Protein AF-A0A6M1EC13-F1 (afdb_monomer)

Foldseek 3Di:
DDDDDDDDDDDDDDDDDPPPPPPVPDQDDFLDFPDKDFDDDKEAEDLQEDEPDDDDPLLVLLNVVLNVLCCVFAVVFDAQDDQYAHEYEYADAEACLADDPPADWDLPGQLKWKWFDDGRYIYIYGNHSNVSSLVSLRVSLQWDADPRGIIGTGMIGIGTWLFRAFEEEEACEAQFHWDLVQLLVLLVLLLSLSHAEYEDEDAQQEDDPPCCQGPVVRHDYLVSLLVSQVSNSSSSHAYEYAYELFFQNLSPQCDPVCQVQAPHRSHGGGLLPDPCSLVVSLSVLVVVLVSGPALEYEHELPDPPCLQVSCVVVVHHSLVSSQVSQQSSQVSNVVSVHAYEYECPVCLVPLVSLLVHPDQHEYEFEDAAADPVFCQSRQVSNLVNVRAYAYEYEQCQQLFLAGLCQSSLVNLLSRLVNCVVSVHRHYYYYYDHNFNQRFVLRSSLVSSSSSSSRGHDDRDDPLRSLLSVLSSQDPPVQSVLRSLLVVLQNLLRNLVCVLPVRLSVLLLDDCLDPSNLVSCVPVVVSLVSSLVSLVSSLVSLVVSCVVVPPVLSSLSSNLSSLSSNLSSLSSNLSNLLLVLCVVPLPPPDLPSSVVSLCQDAPPPHHSLVVNLVSLVVSLVSSLVSSVVTGDCRSNVVSSVSSVLSNVLSVLQNVLSVCSSVCVVVVHRDDRPSVSSDDPSD

Structure (mmCIF, N/CA/C/O backbone):
data_AF-A0A6M1EC13-F1
#
_entry.id   AF-A0A6M1EC13-F1
#
loop_
_atom_site.group_PDB
_atom_site.id
_atom_site.type_symbol
_atom_site.label_atom_id
_atom_site.label_alt_id
_atom_site.label_comp_id
_atom_site.label_asym_id
_atom_site.label_entity_id
_atom_site.label_seq_id
_atom_site.pdbx_PDB_ins_code
_atom_site.Cartn_x
_atom_site.Cartn_y
_atom_site.Cartn_z
_atom_site.occupancy
_atom_site.B_iso_or_equiv
_atom_site.auth_seq_id
_atom_site.auth_comp_id
_atom_site.auth_asym_id
_atom_site.auth_atom_id
_atom_site.pdbx_PDB_model_num
ATOM 1 N N . MET A 1 1 ? 26.686 70.080 2.529 1.00 35.28 1 MET A N 1
ATOM 2 C CA . MET A 1 1 ? 26.465 70.615 3.890 1.00 35.28 1 MET A CA 1
ATOM 3 C C . MET A 1 1 ? 24.957 70.705 4.102 1.00 35.28 1 MET A C 1
ATOM 5 O O . MET A 1 1 ? 24.312 71.264 3.229 1.00 35.28 1 MET A O 1
ATOM 9 N N . LEU A 1 2 ? 24.452 70.128 5.207 1.00 30.31 2 LEU A N 1
ATOM 10 C CA . LEU A 1 2 ? 23.042 70.025 5.671 1.00 30.31 2 LEU A CA 1
ATOM 11 C C . LEU A 1 2 ? 22.154 69.019 4.897 1.00 30.31 2 LEU A C 1
ATOM 13 O O . LEU A 1 2 ? 21.856 69.221 3.730 1.00 30.31 2 LEU A O 1
ATOM 17 N N . MET A 1 3 ? 21.918 67.807 5.425 1.00 33.69 3 MET A N 1
ATOM 18 C CA . MET A 1 3 ? 20.952 67.385 6.474 1.00 33.69 3 MET A CA 1
ATOM 19 C C . MET A 1 3 ? 19.479 67.413 6.039 1.00 33.69 3 MET A C 1
ATOM 21 O O . MET A 1 3 ? 18.892 68.485 5.935 1.00 33.69 3 MET A O 1
ATOM 25 N N . ARG A 1 4 ? 18.858 66.225 5.965 1.00 28.39 4 ARG A N 1
ATOM 26 C CA . ARG A 1 4 ? 17.521 65.951 6.525 1.00 28.39 4 ARG A CA 1
ATOM 27 C C . ARG A 1 4 ? 17.319 64.443 6.729 1.00 28.39 4 ARG A C 1
ATOM 29 O O . ARG A 1 4 ? 17.203 63.679 5.781 1.00 28.39 4 ARG A O 1
ATOM 36 N N . ILE A 1 5 ? 17.307 64.062 8.003 1.00 37.84 5 ILE A N 1
ATOM 37 C CA . ILE A 1 5 ? 16.857 62.777 8.546 1.00 37.84 5 ILE A CA 1
ATOM 38 C C . ILE A 1 5 ? 15.331 62.866 8.677 1.00 37.84 5 ILE A C 1
ATOM 40 O O . ILE A 1 5 ? 14.822 63.900 9.109 1.00 37.84 5 ILE A O 1
ATOM 44 N N . SER A 1 6 ? 14.599 61.816 8.307 1.00 30.92 6 SER A N 1
ATOM 45 C CA . SER A 1 6 ? 13.170 61.668 8.616 1.00 30.92 6 SER A CA 1
ATOM 46 C C . SER A 1 6 ? 12.985 60.375 9.398 1.00 30.92 6 SER A C 1
ATOM 48 O O . SER A 1 6 ? 13.241 59.291 8.881 1.00 30.92 6 SER A O 1
ATOM 50 N N . ASN A 1 7 ? 12.615 60.532 10.668 1.00 29.53 7 ASN A N 1
ATOM 51 C CA . ASN A 1 7 ? 12.386 59.463 11.628 1.00 29.53 7 ASN A CA 1
ATOM 52 C C . ASN A 1 7 ? 11.012 58.818 11.430 1.00 29.53 7 ASN A C 1
ATOM 54 O O . ASN A 1 7 ? 9.999 59.494 11.260 1.00 29.53 7 ASN A O 1
ATOM 58 N N . LEU A 1 8 ? 11.035 57.495 11.534 1.00 28.98 8 LEU A N 1
ATOM 59 C CA . LEU A 1 8 ? 9.931 56.564 11.692 1.00 28.98 8 LEU A CA 1
ATOM 60 C C . LEU A 1 8 ? 9.314 56.738 13.096 1.00 28.98 8 LEU A C 1
ATOM 62 O O . LEU A 1 8 ? 10.041 56.667 14.085 1.00 28.98 8 LEU A O 1
ATOM 66 N N . PHE A 1 9 ? 7.997 56.925 13.202 1.00 29.59 9 PHE A N 1
ATOM 67 C CA . PHE A 1 9 ? 7.257 56.726 14.454 1.00 29.59 9 PHE A CA 1
ATOM 68 C C . PHE A 1 9 ? 6.262 55.582 14.256 1.00 29.59 9 PHE A C 1
ATOM 70 O O . PHE A 1 9 ? 5.293 55.692 13.511 1.00 29.59 9 PHE A O 1
ATOM 77 N N . ILE A 1 10 ? 6.559 54.470 14.925 1.00 34.62 10 ILE A N 1
ATOM 78 C CA . ILE A 1 10 ? 5.678 53.326 15.145 1.00 34.62 10 ILE A CA 1
ATOM 79 C C . ILE A 1 10 ? 4.783 53.682 16.335 1.00 34.62 10 ILE A C 1
ATOM 81 O O . ILE A 1 10 ? 5.278 54.106 17.379 1.00 34.62 10 ILE A O 1
ATOM 85 N N . THR A 1 11 ? 3.472 53.486 16.219 1.00 30.92 11 THR A N 1
ATOM 86 C CA . THR A 1 11 ? 2.592 53.391 17.390 1.00 30.92 11 THR A CA 1
ATOM 87 C C . THR A 1 11 ? 1.732 52.147 17.241 1.00 30.92 11 THR A C 1
ATOM 89 O O . THR A 1 11 ? 0.815 52.079 16.429 1.00 30.92 11 THR A O 1
ATOM 92 N N . LEU A 1 12 ? 2.133 51.141 18.012 1.00 33.00 12 LEU A N 1
ATOM 93 C CA . LEU A 1 12 ? 1.494 49.855 18.230 1.00 33.00 12 LEU A CA 1
ATOM 94 C C . LEU A 1 12 ? 0.289 50.081 19.160 1.00 33.00 12 LEU A C 1
ATOM 96 O O . LEU A 1 12 ? 0.470 50.620 20.251 1.00 33.00 12 LEU A O 1
ATOM 100 N N . PHE A 1 13 ? -0.918 49.667 18.769 1.00 30.50 13 PHE A N 1
ATOM 101 C CA . PHE A 1 13 ? -2.045 49.550 19.699 1.00 30.50 13 PHE A CA 1
ATOM 102 C C . PHE A 1 13 ? -2.461 48.081 19.772 1.00 30.50 13 PHE A C 1
ATOM 104 O O . PHE A 1 13 ? -3.112 47.548 18.878 1.00 30.50 13 PHE A O 1
ATOM 111 N N . VAL A 1 14 ? -2.004 47.422 20.837 1.00 36.00 14 VAL A N 1
ATOM 112 C CA . VAL A 1 14 ? -2.392 46.068 21.232 1.00 36.00 14 VAL A CA 1
ATOM 113 C C . VAL A 1 14 ? -3.653 46.191 22.083 1.00 36.00 14 VAL A C 1
ATOM 115 O O . VAL A 1 14 ? -3.596 46.645 23.223 1.00 36.00 14 VAL A O 1
ATOM 118 N N . GLY A 1 15 ? -4.795 45.804 21.520 1.00 30.27 15 GLY A N 1
ATOM 119 C CA . GLY A 1 15 ? -6.030 45.558 22.259 1.00 30.27 15 GLY A CA 1
ATOM 120 C C . GLY A 1 15 ? -6.209 44.057 22.464 1.00 30.27 15 GLY A C 1
ATOM 121 O O . GLY A 1 15 ? -6.760 43.381 21.603 1.00 30.27 15 GLY A O 1
ATOM 122 N N . LEU A 1 16 ? -5.720 43.542 23.593 1.00 36.16 16 LEU A N 1
ATOM 123 C CA . LEU A 1 16 ? -5.984 42.186 24.077 1.00 36.16 16 LEU A CA 1
ATOM 124 C C . LEU A 1 16 ? -7.439 42.103 24.567 1.00 36.16 16 LEU A C 1
ATOM 126 O O . LEU A 1 16 ? -7.748 42.522 25.682 1.00 36.16 16 LEU A O 1
ATOM 130 N N . LEU A 1 17 ? -8.331 41.544 23.749 1.00 31.80 17 LEU A N 1
ATOM 131 C CA . LEU A 1 17 ? -9.572 40.942 24.237 1.00 31.80 17 LEU A CA 1
ATOM 132 C C . LEU A 1 17 ? -9.309 39.451 24.473 1.00 31.80 17 LEU A C 1
ATOM 134 O O . LEU A 1 17 ? -9.295 38.652 23.541 1.00 31.80 17 LEU A O 1
ATOM 138 N N . ASN A 1 18 ? -9.101 39.091 25.740 1.00 31.38 18 ASN A N 1
ATOM 139 C CA . ASN A 1 18 ? -9.155 37.709 26.210 1.00 31.38 18 ASN A CA 1
ATOM 140 C C . ASN A 1 18 ? -10.609 37.218 26.144 1.00 31.38 18 ASN A C 1
ATOM 142 O O . ASN A 1 18 ? -11.348 37.291 27.124 1.00 31.38 18 ASN A O 1
ATOM 146 N N . LEU A 1 19 ? -11.020 36.721 24.981 1.00 29.22 19 LEU A N 1
ATOM 147 C CA . LEU A 1 19 ? -12.132 35.784 24.874 1.00 29.22 19 LEU A CA 1
ATOM 148 C C . LEU A 1 19 ? -11.572 34.391 25.163 1.00 29.22 19 LEU A C 1
ATOM 150 O O . LEU A 1 19 ? -11.078 33.706 24.272 1.00 29.22 19 LEU A O 1
ATOM 154 N N . THR A 1 20 ? -11.630 33.970 26.425 1.00 27.73 20 THR A N 1
ATOM 155 C CA . THR A 1 20 ? -11.459 32.565 26.795 1.00 27.73 20 THR A CA 1
ATOM 156 C C . THR A 1 20 ? -12.681 31.784 26.316 1.00 27.73 20 THR A C 1
ATOM 158 O O . THR A 1 20 ? -13.598 31.481 27.077 1.00 27.73 20 THR A O 1
ATOM 161 N N . PHE A 1 21 ? -12.706 31.430 25.033 1.00 27.84 21 PHE A N 1
ATOM 162 C CA . PHE A 1 21 ? -13.489 30.281 24.608 1.00 27.84 21 PHE A CA 1
ATOM 163 C C . PHE A 1 21 ? -12.831 29.049 25.233 1.00 27.84 21 PHE A C 1
ATOM 165 O O . PHE A 1 21 ? -11.796 28.582 24.769 1.00 27.84 21 PHE A O 1
ATOM 172 N N . SER A 1 22 ? -13.423 28.519 26.307 1.00 30.59 22 SER A N 1
ATOM 173 C CA . SER A 1 22 ? -13.241 27.104 26.633 1.00 30.59 22 SER A CA 1
ATOM 174 C C . SER A 1 22 ? -13.934 26.305 25.535 1.00 30.59 22 SER A C 1
ATOM 176 O O . SER A 1 22 ? -15.087 25.900 25.674 1.00 30.59 22 SER A O 1
ATOM 178 N N . VAL A 1 23 ? -13.248 26.144 24.404 1.00 34.72 23 VAL A N 1
ATOM 179 C CA . VAL A 1 23 ? -13.537 25.063 23.470 1.00 34.72 23 VAL A CA 1
ATOM 180 C C . VAL A 1 23 ? -13.259 23.798 24.272 1.00 34.72 23 VAL A C 1
ATOM 182 O O . VAL A 1 23 ? -12.114 23.520 24.618 1.00 34.72 23 VAL A O 1
ATOM 185 N N . SER A 1 24 ? -14.312 23.078 24.664 1.00 41.34 24 SER A N 1
ATOM 186 C CA . SER A 1 24 ? -14.143 21.666 25.004 1.00 41.34 24 SER A CA 1
ATOM 187 C C . SER A 1 24 ? -13.447 21.052 23.795 1.00 41.34 24 SER A C 1
ATOM 189 O O . SER A 1 24 ? -13.988 21.154 22.695 1.00 41.34 24 SER A O 1
ATOM 191 N N . ALA A 1 25 ? -12.209 20.584 23.967 1.00 52.84 25 ALA A N 1
ATOM 192 C CA . ALA A 1 25 ? -11.391 20.078 22.875 1.00 52.84 25 ALA A CA 1
ATOM 193 C C . ALA A 1 25 ? -12.133 18.898 22.236 1.00 52.84 25 ALA A C 1
ATOM 195 O O . ALA A 1 25 ? -12.154 17.796 22.780 1.00 52.84 25 ALA A O 1
ATOM 196 N N . GLN A 1 26 ? -12.822 19.162 21.126 1.00 70.06 26 GLN A N 1
ATOM 197 C CA . GLN A 1 26 ? -13.439 18.123 20.321 1.00 70.06 26 GLN A CA 1
ATOM 198 C C . GLN A 1 26 ? -12.297 17.313 19.719 1.00 70.06 26 GLN A C 1
ATOM 200 O O . GLN A 1 26 ? -11.455 17.859 19.007 1.00 70.06 26 GLN A O 1
ATOM 205 N N . VAL A 1 27 ? -12.238 16.028 20.056 1.00 77.69 27 VAL A N 1
ATOM 206 C CA . VAL A 1 27 ? -11.231 15.120 19.510 1.00 77.69 27 VAL A CA 1
ATOM 207 C C . VAL A 1 27 ? -11.604 14.843 18.055 1.00 77.69 27 VAL A C 1
ATOM 209 O O . VAL A 1 27 ? -12.738 14.452 17.765 1.00 77.69 27 VAL A O 1
ATOM 212 N N . SER A 1 28 ? -10.668 15.069 17.134 1.00 84.56 28 SER A N 1
ATOM 213 C CA . SER A 1 28 ? -10.846 14.651 15.743 1.00 84.56 28 SER A CA 1
ATOM 214 C C . SER A 1 28 ? -10.585 13.149 15.658 1.00 84.56 28 SER A C 1
ATOM 216 O O . SER A 1 28 ? -9.456 12.710 15.861 1.00 84.56 28 SER A O 1
ATOM 218 N N . LEU A 1 29 ? -11.643 12.367 15.442 1.00 91.94 29 LEU A N 1
ATOM 219 C CA . LEU A 1 29 ? -11.574 10.912 15.312 1.00 91.94 29 LEU A CA 1
ATOM 220 C C . LEU A 1 29 ? -11.392 10.526 13.847 1.00 91.94 29 LEU A C 1
ATOM 222 O O . LEU A 1 29 ? -12.099 11.051 12.986 1.00 91.94 29 LEU A O 1
ATOM 226 N N . LEU A 1 30 ? -10.502 9.572 13.581 1.00 93.12 30 LEU A N 1
ATOM 227 C CA . LEU A 1 30 ? -10.270 9.047 12.240 1.00 93.12 30 LEU A CA 1
ATOM 228 C C . LEU A 1 30 ? -10.125 7.513 12.278 1.00 93.12 30 LEU A C 1
ATOM 230 O O . LEU A 1 30 ? -9.217 7.009 12.936 1.00 93.12 30 LEU A O 1
ATOM 234 N N . PRO A 1 31 ? -10.978 6.742 11.581 1.00 95.25 31 PRO A N 1
ATOM 235 C CA . PRO A 1 31 ? -12.149 7.187 10.822 1.00 95.25 31 PRO A CA 1
ATOM 236 C C . PRO A 1 31 ? -13.227 7.876 11.676 1.00 95.25 31 PRO A C 1
ATOM 238 O O . PRO A 1 31 ? -13.421 7.522 12.843 1.00 95.25 31 PRO A O 1
ATOM 241 N N . ALA A 1 32 ? -13.944 8.839 11.087 1.00 94.31 32 ALA A N 1
ATOM 242 C CA . ALA A 1 32 ? -14.982 9.593 11.793 1.00 94.31 32 ALA A CA 1
ATOM 243 C C . ALA A 1 32 ? -16.253 8.749 12.043 1.00 94.31 32 ALA A C 1
ATOM 245 O O . ALA A 1 32 ? -16.690 8.028 11.139 1.00 94.31 32 ALA A O 1
ATOM 246 N N . PRO A 1 33 ? -16.879 8.848 13.237 1.00 95.69 33 PRO A N 1
ATOM 247 C CA . PRO A 1 33 ? -18.037 8.034 13.577 1.00 95.69 33 PRO A CA 1
ATOM 248 C C . PRO A 1 33 ? -19.331 8.501 12.901 1.00 95.69 33 PRO A C 1
ATOM 250 O O . PRO A 1 33 ? -19.504 9.675 12.574 1.00 95.69 33 PRO A O 1
ATOM 253 N N . GLN A 1 34 ? -20.297 7.589 12.774 1.00 95.75 34 GLN A N 1
ATOM 254 C CA . GLN A 1 34 ? -21.606 7.864 12.161 1.00 95.75 34 GLN A CA 1
ATOM 255 C C . GLN A 1 34 ? -22.437 8.917 12.918 1.00 95.75 34 GLN A C 1
ATOM 257 O O . GLN A 1 34 ? -23.214 9.646 12.291 1.00 95.75 34 GLN A O 1
ATOM 262 N N . SER A 1 35 ? -22.313 8.973 14.249 1.00 95.38 35 SER A N 1
ATOM 263 C CA . SER A 1 35 ? -22.927 9.984 15.117 1.00 95.38 35 SER A CA 1
ATOM 264 C C . SER A 1 35 ? -22.103 10.169 16.389 1.00 95.38 35 SER A C 1
ATOM 266 O O . SER A 1 35 ? -21.814 9.195 17.078 1.00 95.38 35 SER A O 1
ATOM 268 N N . ILE A 1 36 ? -21.808 11.416 16.757 1.00 95.38 36 ILE A N 1
ATOM 269 C CA . ILE A 1 36 ? -21.124 11.770 18.007 1.00 95.38 36 ILE A CA 1
ATOM 270 C C . ILE A 1 36 ? -21.735 13.032 18.619 1.00 95.38 36 ILE A C 1
ATOM 272 O O . ILE A 1 36 ? -22.024 14.005 17.924 1.00 95.38 36 ILE A O 1
ATOM 276 N N . GLN A 1 37 ? -21.948 13.018 19.933 1.00 95.69 37 GLN A N 1
ATOM 277 C CA . GLN A 1 37 ? -22.448 14.149 20.708 1.00 95.69 37 GLN A CA 1
ATOM 278 C C . GLN A 1 37 ? -21.575 14.336 21.943 1.00 95.69 37 GLN A C 1
ATOM 280 O O . GLN A 1 37 ? -21.602 13.526 22.867 1.00 95.69 37 GLN A O 1
ATOM 285 N N . TYR A 1 38 ? -20.808 15.423 21.961 1.00 94.25 38 TYR A N 1
ATOM 286 C CA . TYR A 1 38 ? -19.945 15.761 23.086 1.00 94.25 38 TYR A CA 1
ATOM 287 C C . TYR A 1 38 ? -20.735 16.365 24.252 1.00 94.25 38 TYR A C 1
ATOM 289 O O . TYR A 1 38 ? -21.573 17.255 24.080 1.00 94.25 38 TYR A O 1
ATOM 297 N N . GLY A 1 39 ? -20.422 15.898 25.456 1.00 90.81 39 GLY A N 1
ATOM 298 C CA . GLY A 1 39 ? -20.792 16.516 26.719 1.00 90.81 39 GLY A CA 1
ATOM 299 C C . GLY A 1 39 ? -19.853 17.665 27.097 1.00 90.81 39 GLY A C 1
ATOM 300 O O . GLY A 1 39 ? -19.030 18.132 26.308 1.00 90.81 39 GLY A O 1
ATOM 301 N N . LYS A 1 40 ? -19.991 18.150 28.335 1.00 87.56 40 LYS A N 1
ATOM 302 C CA . LYS A 1 40 ? -19.142 19.230 28.876 1.00 87.56 40 LYS A CA 1
ATOM 303 C C . LYS A 1 40 ? -18.089 18.729 29.865 1.00 87.56 40 LYS A C 1
ATOM 305 O O . LYS A 1 40 ? -17.187 19.493 30.202 1.00 87.56 40 LYS A O 1
ATOM 310 N N . GLY A 1 41 ? -18.230 17.505 30.372 1.00 88.44 41 GLY A N 1
ATOM 311 C CA . GLY A 1 41 ? -17.329 16.941 31.364 1.00 88.44 41 GLY A CA 1
ATOM 312 C C . GLY A 1 41 ? -16.134 16.202 30.771 1.00 88.44 41 GLY A C 1
ATOM 313 O O . GLY A 1 41 ? -16.035 15.951 29.569 1.00 88.44 41 GLY A O 1
ATOM 314 N N . LYS A 1 42 ? -15.235 15.835 31.679 1.00 90.56 42 LYS A N 1
ATOM 315 C CA . LYS A 1 42 ? -14.122 14.913 31.465 1.00 90.56 42 LYS A CA 1
ATOM 316 C C . LYS A 1 42 ? -14.326 13.716 32.383 1.00 90.56 42 LYS A C 1
ATOM 318 O O . LYS A 1 42 ? -14.737 13.901 33.532 1.00 90.56 42 LYS A O 1
ATOM 323 N N . VAL A 1 43 ? -13.998 12.529 31.898 1.00 91.00 43 VAL A N 1
ATOM 324 C CA . VAL A 1 43 ? -14.074 11.279 32.655 1.00 91.00 43 VAL A CA 1
ATOM 325 C C . VAL A 1 43 ? -12.673 10.700 32.777 1.00 91.00 43 VAL A C 1
ATOM 327 O O . VAL A 1 43 ? -12.016 10.454 31.767 1.00 91.00 43 VAL A O 1
ATOM 330 N N . TYR A 1 44 ? -12.201 10.515 34.010 1.00 90.75 44 TYR A N 1
ATOM 331 C CA . TYR A 1 44 ? -10.848 10.031 34.275 1.00 90.75 44 TYR A CA 1
ATOM 332 C C . TYR A 1 44 ? -10.812 8.505 34.231 1.00 90.75 44 TYR A C 1
ATOM 334 O O . TYR A 1 44 ? -11.701 7.834 34.763 1.00 90.75 44 TYR A O 1
ATOM 342 N N . LEU A 1 45 ? -9.789 7.959 33.578 1.00 89.62 45 LEU A N 1
ATOM 343 C CA . LEU A 1 45 ? -9.667 6.523 33.350 1.00 89.62 45 LEU A CA 1
ATOM 344 C C . LEU A 1 45 ? -9.126 5.791 34.584 1.00 89.62 45 LEU A C 1
ATOM 346 O O . LEU A 1 45 ? -8.338 6.325 35.366 1.00 89.62 45 LEU A O 1
ATOM 350 N N . SER A 1 46 ? -9.534 4.531 34.721 1.00 83.19 46 SER A N 1
ATOM 351 C CA . SER A 1 46 ? -8.967 3.562 35.658 1.00 83.19 46 SER A CA 1
ATOM 352 C C . SER A 1 46 ? -8.732 2.225 34.964 1.00 83.19 46 SER A C 1
ATOM 354 O O . SER A 1 46 ? -9.208 2.012 33.853 1.00 83.19 46 SER A O 1
ATOM 356 N N . ASN A 1 47 ? -8.053 1.307 35.654 1.00 84.69 47 ASN A N 1
ATOM 357 C CA . ASN A 1 47 ? -7.883 -0.080 35.211 1.00 84.69 47 ASN A CA 1
ATOM 358 C C . ASN A 1 47 ? -9.066 -0.997 35.597 1.00 84.69 47 ASN A C 1
ATOM 360 O O . ASN A 1 47 ? -8.928 -2.216 35.551 1.00 84.69 47 ASN A O 1
ATOM 364 N N . ASP A 1 48 ? -10.218 -0.449 36.009 1.00 90.19 48 ASP A N 1
ATOM 365 C CA . ASP A 1 48 ? -11.424 -1.237 36.309 1.00 90.19 48 ASP A CA 1
ATOM 366 C C . ASP A 1 48 ? -12.201 -1.526 35.014 1.00 90.19 48 ASP A C 1
ATOM 368 O O . ASP A 1 48 ? -13.034 -0.726 34.579 1.00 90.19 48 ASP A O 1
ATOM 372 N N . ILE A 1 49 ? -11.897 -2.666 34.385 1.00 93.94 49 ILE A N 1
ATOM 373 C CA . ILE A 1 49 ? -12.599 -3.178 33.201 1.00 93.94 49 ILE A CA 1
ATOM 374 C C . ILE A 1 49 ? -13.541 -4.306 33.619 1.00 93.94 49 ILE A C 1
ATOM 376 O O . ILE A 1 49 ? -13.134 -5.282 34.253 1.00 93.94 49 ILE A O 1
ATOM 380 N N . ARG A 1 50 ? -14.800 -4.223 33.189 1.00 94.44 50 ARG A N 1
ATOM 381 C CA . ARG A 1 50 ? -15.822 -5.240 33.434 1.00 94.44 50 ARG A CA 1
ATOM 382 C C . ARG A 1 50 ? -16.531 -5.644 32.150 1.00 94.44 50 ARG A C 1
ATOM 384 O O . ARG A 1 50 ? -17.022 -4.797 31.415 1.00 94.44 50 ARG A O 1
ATOM 391 N N . PHE A 1 51 ? -16.686 -6.948 31.954 1.00 94.56 51 PHE A N 1
ATOM 392 C CA . PHE A 1 51 ? -17.601 -7.494 30.957 1.00 94.56 51 PHE A CA 1
ATOM 393 C C . PHE A 1 51 ? -18.940 -7.854 31.604 1.00 94.56 51 PHE A C 1
ATOM 395 O O . PHE A 1 51 ? -18.990 -8.283 32.762 1.00 94.56 51 PHE A O 1
ATOM 402 N N . VAL A 1 52 ? -20.036 -7.614 30.884 1.00 93.44 52 VAL A N 1
ATOM 403 C CA . VAL A 1 52 ? -21.396 -7.897 31.378 1.00 93.44 52 VAL A CA 1
ATOM 404 C C . VAL A 1 52 ? -21.753 -9.375 31.210 1.00 93.44 52 VAL A C 1
ATOM 406 O O . VAL A 1 52 ? -22.434 -9.945 32.060 1.00 93.44 52 VAL A O 1
ATOM 409 N N . GLN A 1 53 ? -21.289 -9.977 30.120 1.00 93.38 53 GLN A N 1
ATOM 410 C CA . GLN A 1 53 ? -21.493 -11.370 29.739 1.00 93.38 53 GLN A CA 1
ATOM 411 C C . GLN A 1 53 ? -20.278 -12.252 30.070 1.00 93.38 53 GLN A C 1
ATOM 413 O O . GLN A 1 53 ? -19.216 -11.751 30.442 1.00 93.38 53 GLN A O 1
ATOM 418 N N . GLU A 1 54 ? -20.435 -13.568 29.906 1.00 93.62 54 GLU A N 1
ATOM 419 C CA . GLU A 1 54 ? -19.318 -14.515 29.947 1.00 93.62 54 GLU A CA 1
ATOM 420 C C . GLU A 1 54 ? -18.357 -14.272 28.776 1.00 93.62 54 GLU A C 1
ATOM 422 O O . GLU A 1 54 ? -18.780 -14.033 27.640 1.00 93.62 54 GLU A O 1
ATOM 427 N N . LEU A 1 55 ? -17.059 -14.305 29.078 1.00 95.19 55 LEU A N 1
ATOM 428 C CA . LEU A 1 55 ? -16.006 -14.058 28.103 1.00 95.19 55 LEU A CA 1
ATOM 429 C C . LEU A 1 55 ? -15.835 -15.263 27.179 1.00 95.19 55 LEU A C 1
ATOM 431 O O . LEU A 1 55 ? -15.692 -16.392 27.640 1.00 95.19 55 LEU A O 1
ATOM 435 N N . VAL A 1 56 ? -15.764 -14.985 25.882 1.00 96.38 56 VAL A N 1
ATOM 436 C CA . VAL A 1 56 ? -15.215 -15.904 24.876 1.00 96.38 56 VAL A CA 1
ATOM 437 C C . VAL A 1 56 ? -13.771 -15.518 24.545 1.00 96.38 56 VAL A C 1
ATOM 439 O O . VAL A 1 56 ? -13.294 -14.473 24.989 1.00 96.38 56 VAL A O 1
ATOM 442 N N . GLU A 1 57 ? -13.084 -16.328 23.742 1.00 96.31 57 GLU A N 1
ATOM 443 C CA . GLU A 1 57 ? -11.701 -16.083 23.312 1.00 96.31 57 GLU A CA 1
ATOM 444 C C . GLU A 1 57 ? -11.508 -14.685 22.699 1.00 96.31 57 GLU A C 1
ATOM 446 O O . GLU A 1 57 ? -10.628 -13.933 23.122 1.00 96.31 57 GLU A O 1
ATOM 451 N N . GLU A 1 58 ? -12.395 -14.279 21.790 1.00 97.50 58 GLU A N 1
ATOM 452 C CA . GLU A 1 58 ? -12.347 -12.963 21.150 1.00 97.50 58 GLU A CA 1
ATOM 453 C C . GLU A 1 58 ? -12.528 -11.815 22.160 1.00 97.50 58 GLU A C 1
ATOM 455 O O . GLU A 1 58 ? -11.850 -10.791 22.077 1.00 97.50 58 GLU A O 1
ATOM 460 N N . ASP A 1 59 ? -13.406 -11.978 23.156 1.00 97.38 59 ASP A N 1
ATOM 461 C CA . ASP A 1 59 ? -13.618 -10.973 24.205 1.00 97.38 59 ASP A CA 1
ATOM 462 C C . ASP A 1 59 ? -12.384 -10.854 25.117 1.00 97.38 59 ASP A C 1
ATOM 464 O O . ASP A 1 59 ? -12.042 -9.754 25.561 1.00 97.38 59 ASP A O 1
ATOM 468 N N . VAL A 1 60 ? -11.689 -11.969 25.381 1.00 96.62 60 VAL A N 1
ATOM 469 C CA . VAL A 1 60 ? -10.420 -11.977 26.126 1.00 96.62 60 VAL A CA 1
ATOM 470 C C . VAL A 1 60 ? -9.352 -11.195 25.367 1.00 96.62 60 VAL A C 1
ATOM 472 O O . VAL A 1 60 ? -8.638 -10.405 25.986 1.00 96.62 60 VAL A O 1
ATOM 475 N N . PHE A 1 61 ? -9.266 -11.337 24.042 1.00 96.81 61 PHE A N 1
ATOM 476 C CA . PHE A 1 61 ? -8.350 -10.526 23.240 1.00 96.81 61 PHE A CA 1
ATOM 477 C C . PHE A 1 61 ? -8.672 -9.029 23.346 1.00 96.81 61 PHE A C 1
ATOM 479 O O . PHE A 1 61 ? -7.780 -8.228 23.636 1.00 96.81 61 PHE A O 1
ATOM 486 N N . VAL A 1 62 ? -9.947 -8.643 23.200 1.00 97.50 62 VAL A N 1
ATOM 487 C CA . VAL A 1 62 ? -10.385 -7.241 23.361 1.00 97.50 62 VAL A CA 1
ATOM 488 C C . VAL A 1 62 ? -10.015 -6.705 24.743 1.00 97.50 62 VAL A C 1
ATOM 490 O O . VAL A 1 62 ? -9.485 -5.597 24.858 1.00 97.50 62 VAL A O 1
ATOM 493 N N . LYS A 1 63 ? -10.244 -7.501 25.793 1.00 95.75 63 LYS A N 1
ATOM 494 C CA . LYS A 1 63 ? -9.867 -7.164 27.167 1.00 95.75 63 LYS A CA 1
ATOM 495 C C . LYS A 1 63 ? -8.365 -6.927 27.291 1.00 95.75 63 LYS A C 1
ATOM 497 O O . LYS A 1 63 ? -7.969 -5.875 27.779 1.00 95.75 63 LYS A O 1
ATOM 502 N N . ASN A 1 64 ? -7.544 -7.864 26.823 1.00 95.44 64 ASN A N 1
ATOM 503 C CA . ASN A 1 64 ? -6.088 -7.776 26.921 1.00 95.44 64 ASN A CA 1
ATOM 504 C C . ASN A 1 64 ? -5.538 -6.583 26.121 1.00 95.44 64 ASN A C 1
ATOM 506 O O . ASN A 1 64 ? -4.603 -5.919 26.570 1.00 95.44 64 ASN A O 1
ATOM 510 N N . ASN A 1 65 ? -6.131 -6.273 24.961 1.00 94.94 65 ASN A N 1
ATOM 511 C CA . ASN A 1 65 ? -5.771 -5.102 24.161 1.00 94.94 65 ASN A CA 1
ATOM 512 C C . ASN A 1 65 ? -6.046 -3.797 24.922 1.00 94.94 65 ASN A C 1
ATOM 514 O O . ASN A 1 65 ? -5.179 -2.922 24.981 1.00 94.94 65 ASN A O 1
ATOM 518 N N . LEU A 1 66 ? -7.220 -3.690 25.553 1.00 95.31 66 LEU A N 1
ATOM 519 C CA . LEU A 1 66 ? -7.584 -2.538 26.374 1.00 95.31 66 LEU A CA 1
ATOM 520 C C . LEU A 1 66 ? -6.717 -2.441 27.638 1.00 95.31 66 LEU A C 1
ATOM 522 O O . LEU A 1 66 ? -6.235 -1.359 27.951 1.00 95.31 66 LEU A O 1
ATOM 526 N N . GLU A 1 67 ? -6.468 -3.548 28.340 1.00 93.88 67 GLU A N 1
ATOM 527 C CA . GLU A 1 67 ? -5.574 -3.583 29.509 1.00 93.88 67 GLU A CA 1
ATOM 528 C C . GLU A 1 67 ? -4.163 -3.118 29.147 1.00 93.88 67 GLU A C 1
ATOM 530 O O . GLU A 1 67 ? -3.603 -2.278 29.848 1.00 93.88 67 GLU A O 1
ATOM 535 N N . SER A 1 68 ? -3.620 -3.592 28.023 1.00 92.56 68 SER A N 1
ATOM 536 C CA . SER A 1 68 ? -2.299 -3.175 27.536 1.00 92.56 68 SER A CA 1
ATOM 537 C C . SER A 1 68 ? -2.259 -1.678 27.221 1.00 92.56 68 SER A C 1
ATOM 539 O O . SER A 1 68 ? -1.316 -0.990 27.607 1.00 92.56 68 SER A O 1
ATOM 541 N N . LEU A 1 69 ? -3.306 -1.154 26.571 1.00 91.75 69 LEU A N 1
ATOM 542 C CA . LEU A 1 69 ? -3.446 0.274 26.284 1.00 91.75 69 LEU A CA 1
ATOM 543 C C . LEU A 1 69 ? -3.507 1.108 27.570 1.00 91.75 69 LEU A C 1
ATOM 545 O O . LEU A 1 69 ? -2.809 2.111 27.691 1.00 91.75 69 LEU A O 1
ATOM 549 N N . LEU A 1 70 ? -4.337 0.715 28.535 1.00 90.69 70 LEU A N 1
ATOM 550 C CA . LEU A 1 70 ? -4.466 1.448 29.793 1.00 90.69 70 LEU A CA 1
ATOM 551 C C . LEU A 1 70 ? -3.181 1.371 30.613 1.00 90.69 70 LEU A C 1
ATOM 553 O O . LEU A 1 70 ? -2.777 2.376 31.189 1.00 90.69 70 LEU A O 1
ATOM 557 N N . GLN A 1 71 ? -2.508 0.218 30.622 1.00 88.88 71 GLN A N 1
ATOM 558 C CA . GLN A 1 71 ? -1.200 0.075 31.245 1.00 88.88 71 GLN A CA 1
ATOM 559 C C . GLN A 1 71 ? -0.207 1.057 30.621 1.00 88.88 71 GLN A C 1
ATOM 561 O O . GLN A 1 71 ? 0.395 1.822 31.362 1.00 88.88 71 GLN A O 1
ATOM 566 N N . GLU A 1 72 ? -0.094 1.109 29.291 1.00 87.00 72 GLU A N 1
ATOM 567 C CA . GLU A 1 72 ? 0.774 2.062 28.584 1.00 87.00 72 GLU A CA 1
ATOM 568 C C . GLU A 1 72 ? 0.470 3.519 28.970 1.00 87.00 72 GLU A C 1
ATOM 570 O O . GLU A 1 72 ? 1.389 4.295 29.225 1.00 87.00 72 GLU A O 1
ATOM 575 N N . LYS A 1 73 ? -0.811 3.902 29.041 1.00 85.56 73 LYS A N 1
ATOM 576 C CA . LYS A 1 73 ? -1.212 5.298 29.276 1.00 85.56 73 LYS A CA 1
ATOM 577 C C . LYS A 1 73 ? -1.185 5.720 30.748 1.00 85.56 73 LYS A C 1
ATOM 579 O O . LYS A 1 73 ? -0.984 6.898 31.019 1.00 85.56 73 LYS A O 1
ATOM 584 N N . LEU A 1 74 ? -1.382 4.806 31.700 1.00 83.44 74 LEU A N 1
ATOM 585 C CA . LEU A 1 74 ? -1.552 5.141 33.123 1.00 83.44 74 LEU A CA 1
ATOM 586 C C . LEU A 1 74 ? -0.275 5.034 33.972 1.00 83.44 74 LEU A C 1
ATOM 588 O O . LEU A 1 74 ? -0.309 5.507 35.110 1.00 83.44 74 LEU A O 1
ATOM 592 N N . VAL A 1 75 ? 0.824 4.448 33.466 1.00 70.50 75 VAL A N 1
ATOM 593 C CA . VAL A 1 75 ? 2.063 4.183 34.245 1.00 70.50 75 VAL A CA 1
ATOM 594 C C . VAL A 1 75 ? 2.555 5.407 35.029 1.00 70.50 75 VAL A C 1
ATOM 596 O O . VAL A 1 75 ? 2.910 5.266 36.199 1.00 70.50 75 VAL A O 1
ATOM 599 N N . ASP A 1 76 ? 2.500 6.605 34.441 1.00 62.66 76 ASP A N 1
ATOM 600 C CA . ASP A 1 76 ? 3.077 7.823 35.032 1.00 62.66 76 ASP A CA 1
ATOM 601 C C . ASP A 1 76 ? 2.037 8.846 35.528 1.00 62.66 76 ASP A C 1
ATOM 603 O O . ASP A 1 76 ? 2.394 9.938 35.976 1.00 62.66 76 ASP A O 1
ATOM 607 N N . SER A 1 77 ? 0.736 8.544 35.445 1.00 64.06 77 SER A N 1
ATOM 608 C CA . SER A 1 77 ? -0.332 9.524 35.718 1.00 64.06 77 SER A CA 1
ATOM 609 C C . SER A 1 77 ? -1.595 8.901 36.327 1.00 64.06 77 SER A C 1
ATOM 611 O O . SER A 1 77 ? -2.669 8.943 35.719 1.00 64.06 77 SER A O 1
ATOM 613 N N . PRO A 1 78 ? -1.511 8.351 37.557 1.00 63.56 78 PRO A N 1
ATOM 614 C CA . PRO A 1 78 ? -2.697 7.889 38.269 1.00 63.56 78 PRO A CA 1
ATOM 615 C C . PRO A 1 78 ? -3.646 9.064 38.537 1.00 63.56 78 PRO A C 1
ATOM 617 O O . PRO A 1 78 ? -3.196 10.166 38.861 1.00 63.56 78 PRO A O 1
ATOM 620 N N . ALA A 1 79 ? -4.955 8.826 38.429 1.00 62.66 79 ALA A N 1
ATOM 621 C CA . ALA A 1 79 ? -5.967 9.861 38.619 1.00 62.66 79 ALA A CA 1
ATOM 622 C C . ALA A 1 79 ? -5.878 10.497 40.023 1.00 62.66 79 ALA A C 1
ATOM 624 O O . ALA A 1 79 ? -6.044 9.833 41.048 1.00 62.66 79 ALA A O 1
ATOM 625 N N . LYS A 1 80 ? -5.640 11.810 40.075 1.00 63.91 80 LYS A N 1
ATOM 626 C CA . LYS A 1 80 ? -5.572 12.643 41.284 1.00 63.91 80 LYS A CA 1
ATOM 627 C C . LYS A 1 80 ? -6.857 13.470 41.401 1.00 63.91 80 LYS A C 1
ATOM 629 O O . LYS A 1 80 ? -6.852 14.693 41.275 1.00 63.91 80 LYS A O 1
ATOM 634 N N . GLY A 1 81 ? -7.968 12.780 41.659 1.00 61.03 81 GLY A N 1
ATOM 635 C CA . GLY A 1 81 ? -9.304 13.373 41.794 1.00 61.03 81 GLY A CA 1
ATOM 636 C C . GLY A 1 81 ? -10.087 13.469 40.477 1.00 61.03 81 GLY A C 1
ATOM 637 O O . GLY A 1 81 ? -9.550 13.240 39.403 1.00 61.03 81 GLY A O 1
ATOM 638 N N . GLY A 1 82 ? -11.379 13.803 40.574 1.00 59.75 82 GLY A N 1
ATOM 639 C CA . GLY A 1 82 ? -12.334 13.701 39.461 1.00 59.75 82 GLY A CA 1
ATOM 640 C C . GLY A 1 82 ? -13.140 12.399 39.501 1.00 59.75 82 GLY A C 1
ATOM 641 O O . GLY A 1 82 ? -12.930 11.560 40.377 1.00 59.75 82 GLY A O 1
ATOM 642 N N . THR A 1 83 ? -14.102 12.253 38.589 1.00 64.94 83 THR A N 1
ATOM 643 C CA . THR A 1 83 ? -14.904 11.030 38.497 1.00 64.94 83 THR A CA 1
ATOM 644 C C . THR A 1 83 ? -14.088 9.949 37.799 1.00 64.94 83 THR A C 1
ATOM 646 O O . THR A 1 83 ? -13.753 10.085 36.622 1.00 64.94 83 THR A O 1
ATOM 649 N N . ILE A 1 84 ? -13.730 8.911 38.551 1.00 77.56 84 ILE A N 1
ATOM 650 C CA . ILE A 1 84 ? -12.961 7.768 38.062 1.00 77.56 84 ILE A CA 1
ATOM 651 C C . ILE A 1 84 ? -13.947 6.762 37.482 1.00 77.56 84 ILE A C 1
ATOM 653 O O . ILE A 1 84 ? -14.809 6.272 38.212 1.00 77.56 84 ILE A O 1
ATOM 657 N N . ALA A 1 85 ? -13.832 6.467 36.189 1.00 83.69 85 ALA A N 1
ATOM 658 C CA . ALA A 1 85 ? -14.769 5.573 35.534 1.00 83.69 85 ALA A CA 1
ATOM 659 C C . ALA A 1 85 ? -14.352 4.106 35.578 1.00 83.69 85 ALA A C 1
ATOM 661 O O . ALA A 1 85 ? -13.182 3.760 35.387 1.00 83.69 85 ALA A O 1
ATOM 662 N N . ARG A 1 86 ? -15.361 3.247 35.741 1.00 92.50 86 ARG A N 1
ATOM 663 C CA . ARG A 1 86 ? -15.308 1.843 35.327 1.00 92.50 86 ARG A CA 1
ATOM 664 C C . ARG A 1 86 ? -15.592 1.752 33.831 1.00 92.50 86 ARG A C 1
ATOM 666 O O . ARG A 1 86 ? -16.557 2.347 33.346 1.00 92.50 86 ARG A O 1
ATOM 673 N N . ILE A 1 87 ? -14.802 0.957 33.119 1.00 95.94 87 ILE A N 1
ATOM 674 C CA . ILE A 1 87 ? -15.048 0.633 31.714 1.00 95.94 87 ILE A CA 1
ATOM 675 C C . ILE A 1 87 ? -15.877 -0.648 31.651 1.00 95.94 87 ILE A C 1
ATOM 677 O O . ILE A 1 87 ? -15.484 -1.686 32.179 1.00 95.94 87 ILE A O 1
ATOM 681 N N . VAL A 1 88 ? -17.043 -0.577 31.020 1.00 97.00 88 VAL A N 1
ATOM 682 C CA . VAL A 1 88 ? -17.988 -1.682 30.873 1.00 97.00 88 VAL A CA 1
ATOM 683 C C . VAL A 1 88 ? -18.102 -2.053 29.401 1.00 97.00 88 VAL A C 1
ATOM 685 O O . VAL A 1 88 ? -18.518 -1.239 28.580 1.00 97.00 88 VAL A O 1
ATOM 688 N N . LEU A 1 89 ? -17.754 -3.294 29.076 1.00 97.94 89 LEU A N 1
ATOM 689 C CA . LEU A 1 89 ? -17.871 -3.862 27.736 1.00 97.94 89 LEU A CA 1
ATOM 690 C C . LEU A 1 89 ? -19.043 -4.851 27.703 1.00 97.94 89 LEU A C 1
ATOM 692 O O . LEU A 1 89 ? -19.135 -5.755 28.539 1.00 97.94 89 LEU A O 1
ATOM 696 N N . LYS A 1 90 ? -19.961 -4.671 26.751 1.00 98.06 90 LYS A N 1
ATOM 697 C CA . LYS A 1 90 ? -21.196 -5.457 26.649 1.00 98.06 90 LYS A CA 1
ATOM 698 C C . LYS A 1 90 ? -21.406 -5.992 25.234 1.00 98.06 90 LYS A C 1
ATOM 700 O O . LYS A 1 90 ? -21.820 -5.256 24.340 1.00 98.06 90 LYS A O 1
ATOM 705 N N . ARG A 1 91 ? -21.185 -7.294 25.052 1.00 97.62 91 ARG A N 1
ATOM 706 C CA . ARG A 1 91 ? -21.554 -8.023 23.831 1.00 97.62 91 ARG A CA 1
ATOM 707 C C . ARG A 1 91 ? -22.972 -8.565 23.980 1.00 97.62 91 ARG A C 1
ATOM 709 O O . ARG A 1 91 ? -23.280 -9.185 24.996 1.00 97.62 91 ARG A O 1
ATOM 716 N N . THR A 1 92 ? -23.836 -8.329 22.995 1.00 96.62 92 THR A N 1
ATOM 717 C CA . THR A 1 92 ? -25.254 -8.740 23.049 1.00 96.62 92 THR A CA 1
ATOM 718 C C . THR A 1 92 ? -25.612 -9.931 22.157 1.00 96.62 92 THR A C 1
ATOM 720 O O . THR A 1 92 ? -26.710 -10.462 22.308 1.00 96.62 92 THR A O 1
ATOM 723 N N . GLY A 1 93 ? -24.718 -10.361 21.265 1.00 95.56 93 GLY A N 1
ATOM 724 C CA . GLY A 1 93 ? -24.901 -11.503 20.365 1.00 95.56 93 GLY A CA 1
ATOM 725 C C . GLY A 1 93 ? -23.649 -12.377 20.264 1.00 95.56 93 GLY A C 1
ATOM 726 O O . GLY A 1 93 ? -22.830 -12.401 21.183 1.00 95.56 93 GLY A O 1
ATOM 727 N N . GLU A 1 94 ? -23.505 -13.110 19.161 1.00 94.88 94 GLU A N 1
ATOM 728 C CA . GLU A 1 94 ? -22.362 -14.002 18.916 1.00 94.88 94 GLU A CA 1
ATOM 729 C C . GLU A 1 94 ? -21.044 -13.234 18.677 1.00 94.88 94 GLU A C 1
ATOM 731 O O . GLU A 1 94 ? -21.074 -12.078 18.247 1.00 94.88 94 GLU A O 1
ATOM 736 N N . PRO A 1 95 ? -19.868 -13.845 18.924 1.00 92.75 95 PRO A N 1
ATOM 737 C CA . PRO A 1 95 ? -18.574 -13.160 18.815 1.00 92.75 95 PRO A CA 1
ATOM 738 C C . PRO A 1 95 ? -18.281 -12.591 17.421 1.00 92.75 95 PRO A C 1
ATOM 740 O O . PRO A 1 95 ? -17.747 -11.487 17.324 1.00 92.75 95 PRO A O 1
ATOM 743 N N . ASN A 1 96 ? -18.664 -13.323 16.363 1.00 94.69 96 ASN A N 1
ATOM 744 C CA . ASN A 1 96 ? -18.554 -12.960 14.940 1.00 94.69 96 ASN A CA 1
ATOM 745 C C . ASN A 1 96 ? -17.253 -12.207 14.573 1.00 94.69 96 ASN A C 1
ATOM 747 O O . ASN A 1 96 ? -17.304 -11.038 14.168 1.00 94.69 96 ASN A O 1
ATOM 751 N N . PRO A 1 97 ? -16.077 -12.854 14.715 1.00 95.38 97 PRO A N 1
ATOM 752 C CA . PRO A 1 97 ? -14.796 -12.166 14.584 1.00 95.38 97 PRO A CA 1
ATOM 753 C C . PRO A 1 97 ? -14.491 -11.680 13.164 1.00 95.38 97 PRO A C 1
ATOM 755 O O . PRO A 1 97 ? -13.892 -10.622 12.992 1.00 95.38 97 PRO A O 1
ATOM 758 N N . LEU A 1 98 ? -14.910 -12.436 12.149 1.00 97.81 98 LEU A N 1
ATOM 759 C CA . LEU A 1 98 ? -14.524 -12.225 10.754 1.00 97.81 98 LEU A CA 1
ATOM 760 C C . LEU A 1 98 ? -15.738 -11.930 9.867 1.00 97.81 98 LEU A C 1
ATOM 762 O O . LEU A 1 98 ? -16.841 -12.386 10.189 1.00 97.81 98 LEU A O 1
ATOM 766 N N . PRO A 1 99 ? -15.551 -11.192 8.757 1.00 96.44 99 PRO A N 1
ATOM 767 C CA . PRO A 1 99 ? -16.608 -10.966 7.788 1.00 96.44 99 PRO A CA 1
ATOM 768 C C . PRO A 1 99 ? -17.068 -12.264 7.110 1.00 96.44 99 PRO A C 1
ATOM 770 O O . PRO A 1 99 ? -16.267 -13.137 6.778 1.00 96.44 99 PRO A O 1
ATOM 773 N N . THR A 1 100 ? -18.373 -12.368 6.866 1.00 94.75 100 THR A N 1
ATOM 774 C CA . THR A 1 100 ? -18.980 -13.450 6.058 1.00 94.75 100 THR A CA 1
ATOM 775 C C . THR A 1 100 ? -19.418 -12.916 4.698 1.00 94.75 100 THR A C 1
ATOM 777 O O . THR A 1 100 ? -19.414 -11.711 4.512 1.00 94.75 100 THR A O 1
ATOM 780 N N . VAL A 1 101 ? -19.824 -13.766 3.746 1.00 93.50 101 VAL A N 1
ATOM 781 C CA . VAL A 1 101 ? -20.255 -13.325 2.395 1.00 93.50 101 VAL A CA 1
ATOM 782 C C . VAL A 1 101 ? -21.541 -12.481 2.377 1.00 93.50 101 VAL A C 1
ATOM 784 O O . VAL A 1 101 ? -21.781 -11.745 1.415 1.00 93.50 101 VAL A O 1
ATOM 787 N N . ASP A 1 102 ? -22.331 -12.540 3.450 1.00 91.56 102 ASP A N 1
ATOM 788 C CA . ASP A 1 102 ? -23.604 -11.828 3.604 1.00 91.56 102 ASP A CA 1
ATOM 789 C C . ASP A 1 102 ? -23.496 -10.637 4.572 1.00 91.56 102 ASP A C 1
ATOM 791 O O . ASP A 1 102 ? -24.487 -10.213 5.167 1.00 91.56 102 ASP A O 1
ATOM 795 N N . GLU A 1 103 ? -22.289 -10.084 4.740 1.00 94.56 103 GLU A N 1
ATOM 796 C CA . GLU A 1 103 ? -22.042 -8.946 5.626 1.00 94.56 103 GLU A CA 1
ATOM 797 C C . GLU A 1 103 ? -22.908 -7.725 5.257 1.00 94.56 103 GLU A C 1
ATOM 799 O O . GLU A 1 103 ? -23.142 -7.413 4.081 1.00 94.56 103 GLU A O 1
ATOM 804 N N . VAL A 1 104 ? -23.374 -7.011 6.286 1.00 93.62 104 VAL A N 1
ATOM 805 C CA . VAL A 1 104 ? -24.242 -5.834 6.153 1.00 93.62 104 VAL A CA 1
ATOM 806 C C . VAL A 1 104 ? -23.662 -4.620 6.875 1.00 93.62 104 VAL A C 1
ATOM 808 O O . VAL A 1 104 ? -22.960 -4.736 7.880 1.00 93.62 104 VAL A O 1
ATOM 811 N N . VAL A 1 105 ? -24.012 -3.433 6.380 1.00 94.50 105 VAL A N 1
ATOM 812 C CA . VAL A 1 105 ? -23.718 -2.143 7.024 1.00 94.50 105 VAL A CA 1
ATOM 813 C C . VAL A 1 105 ? -24.901 -1.670 7.876 1.00 94.50 105 VAL A C 1
ATOM 815 O O . VAL A 1 105 ? -26.008 -2.206 7.789 1.00 94.50 105 VAL A O 1
ATOM 818 N N . GLY A 1 106 ? -24.692 -0.635 8.692 1.00 95.00 106 GLY A N 1
ATOM 819 C CA . GLY A 1 106 ? -25.730 -0.063 9.552 1.00 95.00 106 GLY A CA 1
ATOM 820 C C . GLY A 1 106 ? -25.766 -0.673 10.952 1.00 95.00 106 GLY A C 1
ATOM 821 O O . GLY A 1 106 ? -24.873 -1.408 11.361 1.00 95.00 106 GLY A O 1
ATOM 822 N N . ARG A 1 107 ? -26.838 -0.392 11.700 1.00 95.19 107 ARG A N 1
ATOM 823 C CA . ARG A 1 107 ? -27.004 -0.848 13.096 1.00 95.19 107 ARG A CA 1
ATOM 824 C C . ARG A 1 107 ? -27.108 -2.368 13.265 1.00 95.19 107 ARG A C 1
ATOM 826 O O . ARG A 1 107 ? -26.969 -2.862 14.377 1.00 95.19 107 ARG A O 1
ATOM 833 N N . SER A 1 108 ? -27.391 -3.095 12.187 1.00 93.88 108 SER A N 1
ATOM 834 C CA . SER A 1 108 ? -27.390 -4.561 12.157 1.00 93.88 108 SER A CA 1
ATOM 835 C C . SER A 1 108 ? -26.023 -5.159 11.822 1.00 93.88 108 SER A C 1
ATOM 837 O O . SER A 1 108 ? -25.890 -6.378 11.842 1.00 93.88 108 SER A O 1
ATOM 839 N N . SER A 1 109 ? -25.028 -4.333 11.484 1.00 95.62 109 SER A N 1
ATOM 840 C CA . SER A 1 109 ? -23.665 -4.792 11.223 1.00 95.62 109 SER A CA 1
ATOM 841 C C . SER A 1 109 ? -23.076 -5.455 12.463 1.00 95.62 109 SER A C 1
ATOM 843 O O . SER A 1 109 ? -23.286 -4.979 13.583 1.00 95.62 109 SER A O 1
ATOM 845 N N . ARG A 1 110 ? -22.263 -6.502 12.278 1.00 96.56 110 ARG A N 1
ATOM 846 C CA . ARG A 1 110 ? -21.476 -7.061 13.387 1.00 96.56 110 ARG A CA 1
ATOM 847 C C . ARG A 1 110 ? -20.510 -6.021 13.963 1.00 96.56 110 ARG A C 1
ATOM 849 O O . ARG A 1 110 ? -20.177 -6.091 15.138 1.00 96.56 110 ARG A O 1
ATOM 856 N N . GLU A 1 111 ? -20.086 -5.054 13.154 1.00 97.62 111 GLU A N 1
ATOM 857 C CA . GLU A 1 111 ? -19.088 -4.038 13.501 1.00 97.62 111 GLU A CA 1
ATOM 858 C C . GLU A 1 111 ? -19.714 -2.786 14.137 1.00 97.62 111 GLU A C 1
ATOM 860 O O . GLU A 1 111 ? -18.991 -1.852 14.480 1.00 97.62 111 GLU A O 1
ATOM 865 N N . TYR A 1 112 ? -21.042 -2.764 14.313 1.00 98.38 112 TYR A N 1
ATOM 866 C CA . TYR A 1 112 ? -21.739 -1.699 15.030 1.00 98.38 112 TYR A CA 1
ATOM 867 C C . TYR A 1 112 ? -21.288 -1.630 16.489 1.00 98.38 112 TYR A C 1
ATOM 869 O O . TYR A 1 112 ? -21.174 -2.651 17.167 1.00 98.38 112 TYR A O 1
ATOM 877 N N . TYR A 1 113 ? -21.145 -0.420 17.015 1.00 98.62 113 TYR A N 1
ATOM 878 C CA . TYR A 1 113 ? -21.069 -0.210 18.453 1.00 98.62 113 TYR A CA 1
ATOM 879 C C . TYR A 1 113 ? -21.673 1.128 18.864 1.00 98.62 113 TYR A C 1
ATOM 881 O O . TYR A 1 113 ? -21.708 2.102 18.109 1.00 98.62 113 TYR A O 1
ATOM 889 N N . ALA A 1 114 ? -22.126 1.171 20.110 1.00 98.62 114 ALA A N 1
ATOM 890 C CA . ALA A 1 114 ? -22.522 2.385 20.799 1.00 98.62 114 ALA A CA 1
ATOM 891 C C . ALA A 1 114 ? -21.608 2.597 22.001 1.00 98.62 114 ALA A C 1
ATOM 893 O O . ALA A 1 114 ? -21.289 1.647 22.720 1.00 98.62 114 ALA A O 1
ATOM 894 N N . MET A 1 115 ? -21.216 3.844 22.241 1.00 98.56 115 MET A N 1
ATOM 895 C CA . MET A 1 115 ? -20.416 4.217 23.399 1.00 98.56 115 MET A CA 1
ATOM 896 C C . MET A 1 115 ? -21.062 5.381 24.142 1.00 98.56 115 MET A C 1
ATOM 898 O O . MET A 1 115 ? -21.463 6.380 23.546 1.00 98.56 115 MET A O 1
ATOM 902 N N . THR A 1 116 ? -21.160 5.247 25.461 1.00 98.06 116 THR A N 1
ATOM 903 C CA . THR A 1 116 ? -21.615 6.304 26.367 1.00 98.06 116 THR A CA 1
ATOM 904 C C . THR A 1 116 ? -20.554 6.536 27.430 1.00 98.06 116 THR A C 1
ATOM 906 O O . THR A 1 116 ? -20.211 5.625 28.179 1.00 98.06 116 THR A O 1
ATOM 909 N N . ILE A 1 117 ? -20.053 7.766 27.503 1.00 95.88 117 ILE A N 1
ATOM 910 C CA . ILE A 1 117 ? -19.077 8.218 28.492 1.00 95.88 117 ILE A CA 1
ATOM 911 C C . ILE A 1 117 ? -19.736 9.301 29.335 1.00 95.88 117 ILE A C 1
ATOM 913 O O . ILE A 1 117 ? -19.942 10.425 28.866 1.00 95.88 117 ILE A O 1
ATOM 917 N N . LYS A 1 118 ? -20.113 8.959 30.567 1.00 91.56 118 LYS A N 1
ATOM 918 C CA . LYS A 1 118 ? -20.837 9.875 31.450 1.00 91.56 118 LYS A CA 1
ATOM 919 C C . LYS A 1 118 ? -20.644 9.503 32.912 1.00 91.56 118 LYS A C 1
ATOM 921 O O . LYS A 1 118 ? -20.816 8.346 33.283 1.00 91.56 118 LYS A O 1
ATOM 926 N N . GLY A 1 119 ? -20.384 10.502 33.757 1.00 88.56 119 GLY A N 1
ATOM 927 C CA . GLY A 1 119 ? -20.226 10.268 35.191 1.00 88.56 119 GLY A CA 1
ATOM 928 C C . GLY A 1 119 ? -19.045 9.340 35.482 1.00 88.56 119 GLY A C 1
ATOM 929 O O . GLY A 1 119 ? -17.915 9.657 35.121 1.00 88.56 119 GLY A O 1
ATOM 930 N N . ASP A 1 120 ? -19.303 8.229 36.168 1.00 88.38 120 ASP A N 1
ATOM 931 C CA . ASP A 1 120 ? -18.329 7.221 36.608 1.00 88.38 120 ASP A CA 1
ATOM 932 C C . ASP A 1 120 ? -18.333 5.950 35.745 1.00 88.38 120 ASP A C 1
ATOM 934 O O . ASP A 1 120 ? -17.846 4.897 36.169 1.00 88.38 120 ASP A O 1
ATOM 938 N N . GLN A 1 121 ? -18.849 6.032 34.515 1.00 92.94 121 GLN A N 1
ATOM 939 C CA . GLN A 1 121 ? -18.917 4.884 33.621 1.00 92.94 121 GLN A CA 1
ATOM 940 C C . GLN A 1 121 ? -18.577 5.245 32.169 1.00 92.94 121 GLN A C 1
ATOM 942 O O . GLN A 1 121 ? -19.049 6.241 31.613 1.00 92.94 121 GLN A O 1
ATOM 947 N N . ILE A 1 122 ? -17.775 4.379 31.550 1.00 96.50 122 ILE A N 1
ATOM 948 C CA . ILE A 1 122 ? -17.573 4.290 30.101 1.00 96.50 122 ILE A CA 1
ATOM 949 C C . ILE A 1 122 ? -18.197 2.969 29.670 1.00 96.50 122 ILE A C 1
ATOM 951 O O . ILE A 1 122 ? -17.693 1.913 30.033 1.00 96.50 122 ILE A O 1
ATOM 955 N N . GLU A 1 123 ? -19.301 3.003 28.934 1.00 98.00 123 GLU A N 1
ATOM 956 C CA . GLU A 1 123 ? -19.967 1.796 28.435 1.00 98.00 123 GLU A CA 1
ATOM 957 C C . GLU A 1 123 ? -19.801 1.686 26.922 1.00 98.00 123 GLU A C 1
ATOM 959 O O . GLU A 1 123 ? -20.143 2.624 26.205 1.00 98.00 123 GLU A O 1
ATOM 964 N N . ILE A 1 124 ? -19.310 0.538 26.445 1.00 98.50 124 ILE A N 1
ATOM 965 C CA . ILE A 1 124 ? -19.260 0.173 25.024 1.00 98.50 124 ILE A CA 1
ATOM 966 C C . ILE A 1 124 ? -20.140 -1.062 24.829 1.00 98.50 124 ILE A C 1
ATOM 968 O O . ILE A 1 124 ? -19.893 -2.112 25.426 1.00 98.50 124 ILE A O 1
ATOM 972 N N . THR A 1 125 ? -21.167 -0.938 23.990 1.00 98.56 125 THR A N 1
ATOM 973 C CA . THR A 1 125 ? -22.094 -2.027 23.656 1.00 98.56 125 THR A CA 1
ATOM 974 C C . THR A 1 125 ? -22.028 -2.352 22.170 1.00 98.56 125 THR A C 1
ATOM 976 O O . THR A 1 125 ? -22.046 -1.447 21.341 1.00 98.56 125 THR A O 1
ATOM 979 N N . SER A 1 126 ? -22.002 -3.640 21.832 1.00 98.38 126 SER A N 1
ATOM 980 C CA . SER A 1 126 ? -21.969 -4.139 20.452 1.00 98.38 126 SER A CA 1
ATOM 981 C C . SER A 1 126 ? -22.668 -5.506 20.341 1.00 98.38 126 SER A C 1
ATOM 983 O O . SER A 1 126 ? -22.662 -6.266 21.312 1.00 98.38 126 SER A O 1
ATOM 985 N N . PRO A 1 127 ? -23.254 -5.870 19.183 1.00 97.06 127 PRO A N 1
ATOM 986 C CA . PRO A 1 127 ? -23.748 -7.221 18.928 1.00 97.06 127 PRO A CA 1
ATOM 987 C C . PRO A 1 127 ? -22.637 -8.275 18.865 1.00 97.06 127 PRO A C 1
ATOM 989 O O . PRO A 1 127 ? -22.934 -9.444 19.082 1.00 97.06 127 PRO A O 1
ATOM 992 N N . SER A 1 128 ? -21.384 -7.887 18.611 1.00 97.88 128 SER A N 1
ATOM 993 C CA . SER A 1 128 ? -20.256 -8.812 18.434 1.00 97.88 128 SER A CA 1
ATOM 994 C C . SER A 1 128 ? -18.975 -8.365 19.148 1.00 97.88 128 SER A C 1
ATOM 996 O O . SER A 1 128 ? -18.855 -7.212 19.580 1.00 97.88 128 SER A O 1
ATOM 998 N N . SER A 1 129 ? -17.988 -9.259 19.233 1.00 98.19 129 SER A N 1
ATOM 999 C CA . SER A 1 129 ? -16.655 -8.939 19.758 1.00 98.19 129 SER A CA 1
ATOM 1000 C C . SER A 1 129 ? -15.888 -7.999 18.819 1.00 98.19 129 SER A C 1
ATOM 1002 O O . SER A 1 129 ? -15.167 -7.129 19.301 1.00 98.19 129 SER A O 1
ATOM 1004 N N . ALA A 1 130 ? -16.112 -8.080 17.502 1.00 97.94 130 ALA A N 1
ATOM 1005 C CA . ALA A 1 130 ? -15.501 -7.171 16.528 1.00 97.94 130 ALA A CA 1
ATOM 1006 C C . ALA A 1 130 ? -15.957 -5.715 16.720 1.00 97.94 130 ALA A C 1
ATOM 1008 O O . ALA A 1 130 ? -15.139 -4.796 16.741 1.00 97.94 130 ALA A O 1
ATOM 1009 N N . GLY A 1 131 ? -17.256 -5.489 16.943 1.00 98.12 131 GLY A N 1
ATOM 1010 C CA . GLY A 1 131 ? -17.760 -4.147 17.252 1.00 98.12 131 GLY A CA 1
ATOM 1011 C C . GLY A 1 131 ? -17.253 -3.626 18.605 1.00 98.12 131 GLY A C 1
ATOM 1012 O O . GLY A 1 131 ? -16.929 -2.445 18.721 1.00 98.12 131 GLY A O 1
ATOM 1013 N N . LEU A 1 132 ? -17.075 -4.496 19.615 1.00 98.38 132 LEU A N 1
ATOM 1014 C CA . LEU A 1 132 ? -16.417 -4.100 20.871 1.00 98.38 132 LEU A CA 1
ATOM 1015 C C . LEU A 1 132 ? -14.964 -3.676 20.633 1.00 98.38 132 LEU A C 1
ATOM 1017 O O . LEU A 1 132 ? -14.539 -2.647 21.159 1.00 98.38 132 LEU A O 1
ATOM 1021 N N . PHE A 1 133 ? -14.221 -4.437 19.827 1.00 98.38 133 PHE A N 1
ATOM 1022 C CA . PHE A 1 133 ? -12.841 -4.123 19.472 1.00 98.38 133 PHE A CA 1
ATOM 1023 C C . PHE A 1 133 ? -12.722 -2.754 18.796 1.00 98.38 133 PHE A C 1
ATOM 1025 O O . PHE A 1 133 ? -11.916 -1.930 19.228 1.00 98.38 133 PHE A O 1
ATOM 1032 N N . TYR A 1 134 ? -13.551 -2.458 17.792 1.00 98.31 134 TYR A N 1
ATOM 1033 C CA . TYR A 1 134 ? -13.530 -1.147 17.134 1.00 98.31 134 TYR A CA 1
ATOM 1034 C C . TYR A 1 134 ? -13.992 -0.011 18.048 1.00 98.31 134 TYR A C 1
ATOM 1036 O O . TYR A 1 134 ? -13.434 1.085 17.979 1.00 98.31 134 TYR A O 1
ATOM 1044 N N . GLY A 1 135 ? -14.920 -0.278 18.971 1.00 98.06 135 GLY A N 1
ATOM 1045 C CA . GLY A 1 135 ? -15.254 0.651 20.048 1.00 98.06 135 GLY A CA 1
ATOM 1046 C C . GLY A 1 135 ? -14.049 0.985 20.929 1.00 98.06 135 GLY A C 1
ATOM 1047 O O . GLY A 1 135 ? -13.822 2.156 21.237 1.00 98.06 135 GLY A O 1
ATOM 1048 N N . VAL A 1 136 ? -13.227 -0.010 21.275 1.00 97.44 136 VAL A N 1
ATOM 1049 C CA . VAL A 1 136 ? -11.961 0.195 21.998 1.00 97.44 136 VAL A CA 1
ATOM 1050 C C . VAL A 1 136 ? -10.960 1.002 21.164 1.00 97.44 136 VAL A C 1
ATOM 1052 O O . VAL A 1 136 ? -10.309 1.891 21.713 1.00 97.44 136 VAL A O 1
ATOM 1055 N N . GLN A 1 137 ? -10.869 0.783 19.848 1.00 96.69 137 GLN A N 1
ATOM 1056 C CA . GLN A 1 137 ? -9.982 1.586 18.992 1.00 96.69 137 GLN A CA 1
ATOM 1057 C C . GLN A 1 137 ? -10.435 3.045 18.877 1.00 96.69 137 GLN A C 1
ATOM 1059 O O . GLN A 1 137 ? -9.604 3.951 18.873 1.00 96.69 137 GLN A O 1
ATOM 1064 N N . THR A 1 138 ? -11.742 3.312 18.881 1.00 97.06 138 THR A N 1
ATOM 1065 C CA . THR A 1 138 ? -12.240 4.687 19.008 1.00 97.06 138 THR A CA 1
ATOM 1066 C C . THR A 1 138 ? -11.937 5.273 20.385 1.00 97.06 138 THR A C 1
ATOM 1068 O O . THR A 1 138 ? -11.489 6.415 20.456 1.00 97.06 138 THR A O 1
ATOM 1071 N N . LEU A 1 139 ? -12.093 4.505 21.472 1.00 96.06 139 LEU A N 1
ATOM 1072 C CA . LEU A 1 139 ? -11.715 4.958 22.816 1.00 96.06 139 LEU A CA 1
ATOM 1073 C C . LEU A 1 139 ? -10.232 5.347 22.884 1.00 96.06 139 LEU A C 1
ATOM 1075 O O . LEU A 1 139 ? -9.923 6.403 23.427 1.00 96.06 139 LEU A O 1
ATOM 1079 N N . ARG A 1 140 ? -9.338 4.546 22.285 1.00 94.44 140 ARG A N 1
ATOM 1080 C CA . ARG A 1 140 ? -7.886 4.790 22.212 1.00 94.44 140 ARG A CA 1
ATOM 1081 C C . ARG A 1 140 ? -7.550 6.191 21.707 1.00 94.44 140 ARG A C 1
ATOM 1083 O O . ARG A 1 140 ? -6.706 6.848 22.308 1.00 94.44 140 ARG A O 1
ATOM 1090 N N . GLN A 1 141 ? -8.206 6.648 20.641 1.00 93.00 141 GLN A N 1
ATOM 1091 C CA . GLN A 1 141 ? -7.937 7.960 20.035 1.00 93.00 141 GLN A CA 1
ATOM 1092 C C . GLN A 1 141 ? -8.381 9.135 20.917 1.00 93.00 141 GLN A C 1
ATOM 1094 O O . GLN A 1 141 ? -7.915 10.254 20.740 1.00 93.00 141 GLN A O 1
ATOM 1099 N N . MET A 1 142 ? -9.277 8.892 21.876 1.00 92.38 142 MET A N 1
ATOM 1100 C CA . MET A 1 142 ? -9.799 9.923 22.777 1.00 92.38 142 MET A CA 1
ATOM 1101 C C . MET A 1 142 ? -8.983 10.075 24.057 1.00 92.38 142 MET A C 1
ATOM 1103 O O . MET A 1 142 ? -9.217 11.022 24.811 1.00 92.38 142 MET A O 1
ATOM 1107 N N . ILE A 1 143 ? -8.063 9.143 24.326 1.00 90.25 143 ILE A N 1
ATOM 1108 C CA . ILE A 1 143 ? -7.257 9.153 25.542 1.00 90.25 143 ILE A CA 1
ATOM 1109 C C . ILE A 1 143 ? 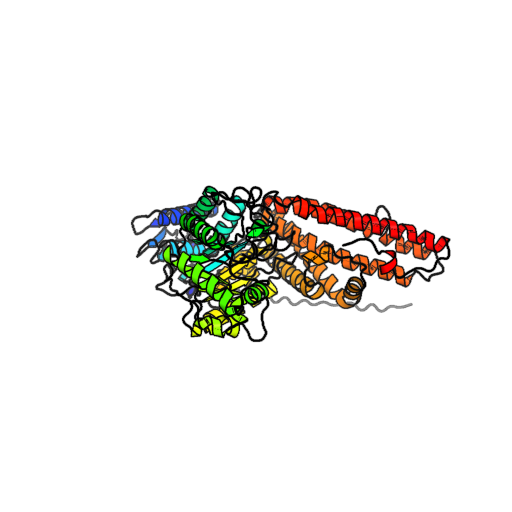-6.275 10.317 25.485 1.00 90.25 143 ILE A C 1
ATOM 1111 O O . ILE A 1 143 ? -5.373 10.362 24.653 1.00 90.25 143 ILE A O 1
ATOM 1115 N N . THR A 1 144 ? -6.421 11.231 26.432 1.00 87.38 144 THR A N 1
ATOM 1116 C CA . THR A 1 144 ? -5.519 12.361 26.639 1.00 87.38 144 THR A CA 1
ATOM 1117 C C . THR A 1 144 ? -5.228 12.510 28.135 1.00 87.38 144 THR A C 1
ATOM 1119 O O . THR A 1 144 ? -5.713 11.724 28.951 1.00 87.38 144 THR A O 1
ATOM 1122 N N . GLN A 1 145 ? -4.409 13.481 28.528 1.00 87.12 145 GLN A N 1
ATOM 1123 C CA . GLN A 1 145 ? -4.025 13.682 29.924 1.00 87.12 145 GLN A CA 1
ATOM 1124 C C . GLN A 1 145 ? -3.978 15.161 30.306 1.00 87.12 145 GLN A C 1
ATOM 1126 O O . GLN A 1 145 ? -3.675 16.027 29.487 1.00 87.12 145 GLN A O 1
ATOM 1131 N N . ASP A 1 146 ? -4.278 15.443 31.571 1.00 86.94 146 ASP A N 1
ATOM 1132 C CA . ASP A 1 146 ? -4.029 16.732 32.216 1.00 86.94 146 ASP A CA 1
ATOM 1133 C C . ASP A 1 146 ? -3.408 16.531 33.607 1.00 86.94 146 ASP A C 1
ATOM 1135 O O . ASP A 1 146 ? -3.090 15.411 34.008 1.00 86.94 146 ASP A O 1
ATOM 1139 N N . ASP A 1 147 ? -3.245 17.616 34.367 1.00 84.56 147 ASP A N 1
ATOM 1140 C CA . ASP A 1 147 ? -2.633 17.596 35.702 1.00 84.56 147 ASP A CA 1
ATOM 1141 C C . ASP A 1 147 ? -3.329 16.654 36.706 1.00 84.56 147 ASP A C 1
ATOM 1143 O O . ASP A 1 147 ? -2.733 16.270 37.718 1.00 84.56 147 ASP A O 1
ATOM 1147 N N . LYS A 1 148 ? -4.597 16.293 36.467 1.00 84.25 148 LYS A N 1
ATOM 1148 C CA . LYS A 1 148 ? -5.366 15.374 37.318 1.00 84.25 148 LYS A CA 1
ATOM 1149 C C . LYS A 1 148 ? -5.266 13.923 36.855 1.00 84.25 148 LYS A C 1
ATOM 1151 O O . LYS A 1 148 ? -5.683 13.047 37.605 1.00 84.25 148 LYS A O 1
ATOM 1156 N N . GLY A 1 149 ? -4.703 13.651 35.682 1.00 87.44 149 GLY A N 1
ATOM 1157 C CA . GLY A 1 149 ? -4.463 12.309 35.161 1.00 87.44 149 GLY A CA 1
ATOM 1158 C C . GLY A 1 149 ? -5.011 12.106 33.752 1.00 87.44 149 GLY A C 1
ATOM 1159 O O . GLY A 1 149 ? -5.365 13.051 33.046 1.00 87.44 149 GLY A O 1
ATOM 1160 N N . VAL A 1 150 ? -5.077 10.839 33.352 1.00 90.38 150 VAL A N 1
ATOM 1161 C CA . VAL A 1 150 ? -5.553 10.422 32.030 1.00 90.38 150 VAL A CA 1
ATOM 1162 C C . VAL A 1 150 ? -7.080 10.463 31.975 1.00 90.38 150 VAL A C 1
ATOM 1164 O O . VAL A 1 150 ? -7.754 9.926 32.858 1.00 90.38 150 VAL A O 1
ATOM 1167 N N . PHE A 1 151 ? -7.635 11.085 30.939 1.00 91.31 151 PHE A N 1
ATOM 1168 C CA . PHE A 1 151 ? -9.073 11.264 30.775 1.00 91.31 151 PHE A CA 1
ATOM 1169 C C . PHE A 1 151 ? -9.524 11.125 29.319 1.00 91.31 151 PHE A C 1
ATOM 1171 O O . PHE A 1 151 ? -8.730 11.160 28.380 1.00 91.31 151 PHE A O 1
ATOM 1178 N N . VAL A 1 152 ? -10.838 11.007 29.162 1.00 93.38 152 VAL A N 1
ATOM 1179 C CA . VAL A 1 152 ? -11.572 11.085 27.895 1.00 93.38 152 VAL A CA 1
ATOM 1180 C C . VAL A 1 152 ? -12.725 12.094 28.041 1.00 93.38 152 VAL A C 1
ATOM 1182 O O . VAL A 1 152 ? -13.205 12.318 29.161 1.00 93.38 152 VAL A O 1
ATOM 1185 N N . PRO A 1 153 ? -13.171 12.759 26.963 1.00 93.31 153 PRO A N 1
ATOM 1186 C CA . PRO A 1 153 ? -14.324 13.655 27.025 1.00 93.31 153 PRO A CA 1
ATOM 1187 C C . PRO A 1 153 ? -15.625 12.882 27.295 1.00 93.31 153 PRO A C 1
ATOM 1189 O O . PRO A 1 153 ? -15.805 11.762 26.821 1.00 93.31 153 PRO A O 1
ATOM 1192 N N . GLU A 1 154 ? -16.561 13.494 28.027 1.00 94.44 154 GLU A N 1
ATOM 1193 C CA . GLU A 1 154 ? -17.938 12.988 28.081 1.00 94.44 154 GLU A CA 1
ATOM 1194 C C . GLU A 1 154 ? -18.565 13.028 26.689 1.00 94.44 154 GLU A C 1
ATOM 1196 O O . GLU A 1 154 ? -18.453 14.038 25.989 1.00 94.44 154 GLU A O 1
ATOM 1201 N N . LEU A 1 155 ? -19.259 11.960 26.299 1.00 95.81 155 LEU A N 1
ATOM 1202 C CA . LEU A 1 155 ? -19.934 11.873 25.006 1.00 95.81 155 LEU A CA 1
ATOM 1203 C C . LEU A 1 155 ? -20.931 10.719 24.935 1.00 95.81 155 LEU A C 1
ATOM 1205 O O . LEU A 1 155 ? -20.903 9.781 25.734 1.00 95.81 155 LEU A O 1
ATOM 1209 N N . THR A 1 156 ? -21.774 10.769 23.914 1.00 97.56 156 THR A N 1
ATOM 1210 C CA . THR A 1 156 ? -22.472 9.609 23.362 1.00 97.56 156 THR A CA 1
ATOM 1211 C C . THR A 1 156 ? -22.133 9.487 21.882 1.00 97.56 156 THR A C 1
ATOM 1213 O O . THR A 1 156 ? -22.117 10.485 21.159 1.00 97.56 156 THR A O 1
ATOM 1216 N N . LEU A 1 157 ? -21.850 8.274 21.416 1.00 97.19 157 LEU A N 1
ATOM 1217 C CA . LEU A 1 157 ? -21.623 8.004 19.999 1.00 97.19 157 LEU A CA 1
ATOM 1218 C C . LEU A 1 157 ? -22.213 6.661 19.574 1.00 97.19 157 LEU A C 1
ATOM 1220 O O . LEU A 1 157 ? -22.364 5.742 20.381 1.00 97.19 157 LEU A O 1
ATOM 1224 N N . GLU A 1 158 ? -22.522 6.571 18.289 1.00 98.00 158 GLU A N 1
ATOM 1225 C CA . GLU A 1 158 ? -22.833 5.332 17.583 1.00 98.00 158 GLU A CA 1
ATOM 1226 C C . GLU A 1 158 ? -22.002 5.287 16.309 1.00 98.00 158 GLU A C 1
ATOM 1228 O O . GLU A 1 158 ? -21.842 6.310 15.633 1.00 98.00 158 GLU A O 1
ATOM 1233 N N . ASP A 1 159 ? -21.496 4.107 15.969 1.00 98.12 159 ASP A N 1
ATOM 1234 C CA . ASP A 1 159 ? -20.620 3.962 14.819 1.00 98.12 159 ASP A CA 1
ATOM 1235 C C . ASP A 1 159 ? -20.751 2.595 14.136 1.00 98.12 159 ASP A C 1
ATOM 1237 O O . ASP A 1 159 ? -21.139 1.605 14.758 1.00 98.12 159 ASP A O 1
ATOM 1241 N N . TRP A 1 160 ? -20.477 2.588 12.832 1.00 97.62 160 TRP A N 1
ATOM 1242 C CA . TRP A 1 160 ? -20.436 1.449 11.912 1.00 97.62 160 TRP A CA 1
ATOM 1243 C C . TRP A 1 160 ? -19.827 1.927 10.573 1.00 97.62 160 TRP A C 1
ATOM 1245 O O . TRP A 1 160 ? -19.868 3.126 10.284 1.00 97.62 160 TRP A O 1
ATOM 1255 N N . PRO A 1 161 ? -19.294 1.036 9.722 1.00 96.88 161 PRO A N 1
ATOM 1256 C CA . PRO A 1 161 ? -18.675 1.435 8.455 1.00 96.88 161 PRO A CA 1
ATOM 1257 C C . PRO A 1 161 ? -19.694 1.745 7.344 1.00 96.88 161 PRO A C 1
ATOM 1259 O O . PRO A 1 161 ? -20.798 1.195 7.325 1.00 96.88 161 PRO A O 1
ATOM 1262 N N . VAL A 1 162 ? -19.299 2.556 6.354 1.00 95.69 162 VAL A N 1
ATOM 1263 C CA . VAL A 1 162 ? -20.063 2.737 5.101 1.00 95.69 162 VAL A CA 1
ATOM 1264 C C . VAL A 1 162 ? -19.887 1.584 4.106 1.00 95.69 162 VAL A C 1
ATOM 1266 O O . VAL A 1 162 ? -20.782 1.366 3.293 1.00 95.69 162 VAL A O 1
ATOM 1269 N N . MET A 1 163 ? -18.784 0.830 4.185 1.00 96.25 163 MET A N 1
ATOM 1270 C CA . MET A 1 163 ? -18.534 -0.384 3.398 1.00 96.25 163 MET A CA 1
ATOM 1271 C C . MET A 1 163 ? -18.363 -1.603 4.307 1.00 96.25 163 MET A C 1
ATOM 1273 O O . MET A 1 163 ? -17.598 -1.577 5.274 1.00 96.25 163 MET A O 1
ATOM 1277 N N . ALA A 1 164 ? -19.055 -2.695 3.977 1.00 96.38 164 ALA A N 1
ATOM 1278 C CA . ALA A 1 164 ? -19.016 -3.929 4.764 1.00 96.38 164 ALA A CA 1
ATOM 1279 C C . ALA A 1 164 ? -17.633 -4.598 4.708 1.00 96.38 164 ALA A C 1
ATOM 1281 O O . ALA A 1 164 ? -17.128 -5.082 5.721 1.00 96.38 164 ALA A O 1
ATOM 1282 N N . TYR A 1 165 ? -17.000 -4.569 3.534 1.00 98.25 165 TYR A N 1
ATOM 1283 C CA . TYR A 1 165 ? -15.681 -5.148 3.302 1.00 98.25 165 TYR A CA 1
ATOM 1284 C C . TYR A 1 165 ? -14.662 -4.047 3.043 1.00 98.25 165 TYR A C 1
ATOM 1286 O O . TYR A 1 165 ? -14.837 -3.216 2.147 1.00 98.25 165 TYR A O 1
ATOM 1294 N N . ARG A 1 166 ? -13.602 -4.026 3.847 1.00 97.88 166 ARG A N 1
ATOM 1295 C CA . ARG A 1 166 ? -12.574 -2.988 3.817 1.00 97.88 166 ARG A CA 1
ATOM 1296 C C . ARG A 1 166 ? -11.231 -3.684 3.780 1.00 97.88 166 ARG A C 1
ATOM 1298 O O . ARG A 1 166 ? -10.781 -4.220 4.792 1.00 97.88 166 ARG A O 1
ATOM 1305 N N . GLY A 1 167 ? -10.660 -3.727 2.585 1.00 98.00 167 GLY A N 1
ATOM 1306 C CA . GLY A 1 167 ? -9.467 -4.483 2.258 1.00 98.00 167 GLY A CA 1
ATOM 1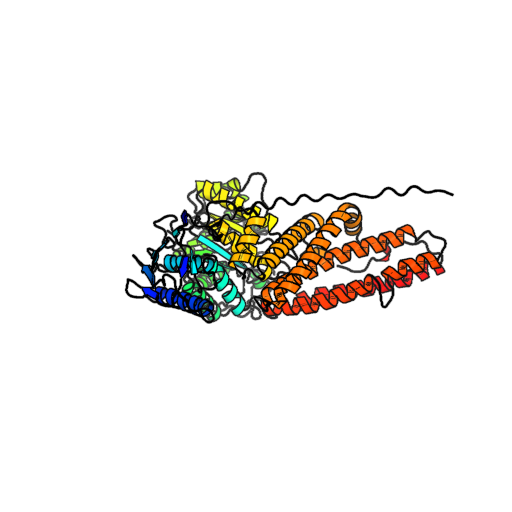307 C C . GLY A 1 167 ? -8.229 -3.617 2.127 1.00 98.00 167 GLY A C 1
ATOM 1308 O O . GLY A 1 167 ? -8.269 -2.547 1.521 1.00 98.00 167 GLY A O 1
ATOM 1309 N N . PHE A 1 168 ? -7.106 -4.135 2.609 1.00 98.50 168 PHE A N 1
ATOM 1310 C CA . PHE A 1 168 ? -5.794 -3.745 2.112 1.00 98.50 168 PHE A CA 1
ATOM 1311 C C . PHE A 1 168 ? -5.169 -4.932 1.382 1.00 98.50 168 PHE A C 1
ATOM 1313 O O . PHE A 1 168 ? -5.108 -6.025 1.943 1.00 98.50 168 PHE A O 1
ATOM 1320 N N . MET A 1 169 ? -4.730 -4.732 0.142 1.00 98.19 169 MET A N 1
ATOM 1321 C CA . MET A 1 169 ? -3.994 -5.739 -0.613 1.00 98.19 169 MET A CA 1
ATOM 1322 C C . MET A 1 169 ? -2.505 -5.457 -0.534 1.00 98.19 169 MET A C 1
ATOM 1324 O O . MET A 1 169 ? -2.065 -4.361 -0.876 1.00 98.19 169 MET A O 1
ATOM 1328 N N . MET A 1 170 ? -1.755 -6.457 -0.074 1.00 96.75 170 MET A N 1
ATOM 1329 C CA . MET A 1 170 ? -0.311 -6.389 0.064 1.00 96.75 170 MET A CA 1
ATOM 1330 C C . MET A 1 170 ? 0.368 -7.323 -0.936 1.00 96.75 170 MET A C 1
ATOM 1332 O O . MET A 1 170 ? 0.116 -8.530 -0.944 1.00 96.75 170 MET A O 1
ATOM 1336 N N . ASP A 1 171 ? 1.259 -6.748 -1.737 1.00 95.62 171 ASP A N 1
ATOM 1337 C CA . ASP A 1 171 ? 2.058 -7.440 -2.740 1.00 95.62 171 ASP A CA 1
ATOM 1338 C C . ASP A 1 171 ? 3.223 -8.221 -2.116 1.00 95.62 171 ASP A C 1
ATOM 1340 O O . ASP A 1 171 ? 4.156 -7.644 -1.561 1.00 95.62 171 ASP A O 1
ATOM 1344 N N . MET A 1 172 ? 3.180 -9.550 -2.221 1.00 94.38 172 MET A N 1
ATOM 1345 C CA . MET A 1 172 ? 4.212 -10.446 -1.689 1.00 94.38 172 MET A CA 1
ATOM 1346 C C . MET A 1 172 ? 5.167 -10.970 -2.764 1.00 94.38 172 MET A C 1
ATOM 1348 O O . MET A 1 172 ? 5.928 -11.904 -2.494 1.00 94.38 172 MET A O 1
ATOM 1352 N N . THR A 1 173 ? 5.085 -10.441 -3.987 1.00 90.38 173 THR A N 1
ATOM 1353 C CA . THR A 1 173 ? 5.625 -11.117 -5.166 1.00 90.38 173 THR A CA 1
ATOM 1354 C C . THR A 1 173 ? 6.814 -10.418 -5.791 1.00 90.38 173 THR A C 1
ATOM 1356 O O . THR A 1 173 ? 7.813 -11.088 -6.055 1.00 90.38 173 THR A O 1
ATOM 1359 N N . HIS A 1 174 ? 6.695 -9.120 -6.082 1.00 86.75 174 HIS A N 1
ATOM 1360 C CA . HIS A 1 174 ? 7.561 -8.439 -7.044 1.00 86.75 174 HIS A CA 1
ATOM 1361 C C . HIS A 1 174 ? 9.023 -8.323 -6.576 1.00 86.75 174 HIS A C 1
ATOM 1363 O O . HIS A 1 174 ? 9.793 -9.283 -6.614 1.00 86.75 174 HIS A O 1
ATOM 1369 N N . MET A 1 175 ? 9.504 -7.130 -6.230 1.00 81.25 175 MET A N 1
ATOM 1370 C CA . MET A 1 175 ? 10.914 -6.948 -5.868 1.00 81.25 175 MET A CA 1
ATOM 1371 C C . MET A 1 175 ? 11.131 -7.182 -4.372 1.00 81.25 175 MET A C 1
ATOM 1373 O O . MET A 1 175 ? 12.127 -7.785 -3.971 1.00 81.25 175 MET A O 1
ATOM 1377 N N . GLN A 1 176 ? 10.184 -6.739 -3.559 1.00 90.25 176 GLN A N 1
ATOM 1378 C CA . GLN A 1 176 ? 10.237 -6.713 -2.112 1.00 90.25 176 GLN A CA 1
ATOM 1379 C C . GLN A 1 176 ? 9.536 -7.946 -1.540 1.00 90.25 176 GLN A C 1
ATOM 1381 O O . GLN A 1 176 ? 8.360 -8.172 -1.797 1.00 90.25 176 GLN A O 1
ATOM 1386 N N . PHE A 1 177 ? 10.239 -8.726 -0.715 1.00 94.81 177 PHE A N 1
ATOM 1387 C CA . PHE A 1 177 ? 9.638 -9.853 0.002 1.00 94.81 177 PHE A CA 1
ATOM 1388 C C . PHE A 1 177 ? 9.555 -9.532 1.502 1.00 94.81 177 PHE A C 1
ATOM 1390 O O . PHE A 1 177 ? 10.602 -9.536 2.166 1.00 94.81 177 PHE A O 1
ATOM 1397 N N . PRO A 1 178 ? 8.366 -9.195 2.042 1.00 95.81 178 PRO A N 1
ATOM 1398 C CA . PRO A 1 178 ? 8.222 -8.724 3.415 1.00 95.81 178 PRO A CA 1
ATOM 1399 C C . PRO A 1 178 ? 8.532 -9.802 4.444 1.00 95.81 178 PRO A C 1
ATOM 1401 O O . PRO A 1 178 ? 8.282 -10.991 4.261 1.00 95.81 178 PRO A O 1
ATOM 1404 N N . THR A 1 179 ? 9.101 -9.361 5.560 1.00 97.12 179 THR A N 1
ATOM 1405 C CA . THR A 1 179 ? 9.325 -10.230 6.715 1.00 97.12 179 THR A CA 1
ATOM 1406 C C . THR A 1 179 ? 8.005 -10.531 7.427 1.00 97.12 179 THR A C 1
ATOM 1408 O O . THR A 1 179 ? 7.081 -9.718 7.414 1.00 97.12 179 THR A O 1
ATOM 1411 N N . MET A 1 180 ? 7.936 -11.669 8.125 1.00 98.06 180 MET A N 1
ATOM 1412 C CA . MET A 1 180 ? 6.791 -12.012 8.984 1.00 98.06 180 MET A CA 1
ATOM 1413 C C . MET A 1 180 ? 6.488 -10.913 10.013 1.00 98.06 180 MET A C 1
ATOM 1415 O O . MET A 1 180 ? 5.327 -10.599 10.267 1.00 98.06 180 MET A O 1
ATOM 1419 N N . ASP A 1 181 ? 7.530 -10.294 10.570 1.00 97.69 181 ASP A N 1
ATOM 1420 C CA . ASP A 1 181 ? 7.391 -9.191 11.521 1.00 97.69 181 ASP A CA 1
ATOM 1421 C C . ASP A 1 181 ? 6.775 -7.945 10.878 1.00 97.69 181 ASP A C 1
ATOM 1423 O O . ASP A 1 181 ? 5.986 -7.253 11.520 1.00 97.69 181 ASP A O 1
ATOM 1427 N N . GLU A 1 182 ? 7.119 -7.638 9.626 1.00 96.88 182 GLU A N 1
ATOM 1428 C CA . GLU A 1 182 ? 6.516 -6.509 8.917 1.00 96.88 182 GLU A CA 1
ATOM 1429 C C . GLU A 1 182 ? 5.051 -6.782 8.568 1.00 96.88 182 GLU A C 1
ATOM 1431 O O . GLU A 1 182 ? 4.217 -5.913 8.806 1.00 96.88 182 GLU A O 1
ATOM 1436 N N . ILE A 1 183 ? 4.707 -7.993 8.112 1.00 98.12 183 ILE A N 1
ATOM 1437 C CA . ILE A 1 183 ? 3.309 -8.387 7.857 1.00 98.12 183 ILE A CA 1
ATOM 1438 C C . ILE A 1 183 ? 2.465 -8.212 9.127 1.00 98.12 183 ILE A C 1
ATOM 1440 O O . ILE A 1 183 ? 1.408 -7.583 9.099 1.00 98.12 183 ILE A O 1
ATOM 1444 N N . LYS A 1 184 ? 2.957 -8.691 10.275 1.00 98.56 184 LYS A N 1
ATOM 1445 C CA . LYS A 1 184 ? 2.275 -8.526 11.568 1.00 98.56 184 LYS A CA 1
ATOM 1446 C C . LYS A 1 184 ? 2.105 -7.059 11.961 1.00 98.56 184 LYS A C 1
ATOM 1448 O O . LYS A 1 184 ? 1.016 -6.675 12.373 1.00 98.56 184 LYS A O 1
ATOM 1453 N N . LYS A 1 185 ? 3.129 -6.220 11.767 1.00 97.44 185 LYS A N 1
ATOM 1454 C CA . LYS A 1 185 ? 3.041 -4.768 12.021 1.00 97.44 185 LYS A CA 1
ATOM 1455 C C . LYS A 1 185 ? 2.032 -4.071 11.110 1.00 97.44 185 LYS A C 1
ATOM 1457 O O . LYS A 1 185 ? 1.374 -3.131 11.550 1.00 97.44 185 LYS A O 1
ATOM 1462 N N . GLN A 1 186 ? 1.910 -4.504 9.856 1.00 97.62 186 GLN A N 1
ATOM 1463 C CA . GLN A 1 186 ? 0.878 -4.000 8.951 1.00 97.62 186 GLN A CA 1
ATOM 1464 C C . GLN A 1 186 ? -0.516 -4.388 9.451 1.00 97.62 186 GLN A C 1
ATOM 1466 O O . GLN A 1 186 ? -1.385 -3.527 9.524 1.00 97.62 186 GLN A O 1
ATOM 1471 N N . ILE A 1 187 ? -0.721 -5.643 9.858 1.00 98.62 187 ILE A N 1
ATOM 1472 C CA . ILE A 1 187 ? -1.994 -6.122 10.420 1.00 98.62 187 ILE A CA 1
ATOM 1473 C C . ILE A 1 187 ? -2.338 -5.377 11.717 1.00 98.62 187 ILE A C 1
ATOM 1475 O O . ILE A 1 187 ? -3.472 -4.926 11.873 1.00 98.62 187 ILE A O 1
ATOM 1479 N N . ASP A 1 188 ? -1.369 -5.192 12.621 1.00 97.81 188 ASP A N 1
ATOM 1480 C CA . ASP A 1 188 ? -1.528 -4.371 13.826 1.00 97.81 188 ASP A CA 1
ATOM 1481 C C . ASP A 1 188 ? -2.030 -2.977 13.447 1.00 97.81 188 ASP A C 1
ATOM 1483 O O . ASP A 1 188 ? -3.076 -2.551 13.932 1.00 97.81 188 ASP A O 1
ATOM 1487 N N . PHE A 1 189 ? -1.331 -2.297 12.533 1.00 97.62 189 PHE A N 1
ATOM 1488 C CA . PHE A 1 189 ? -1.716 -0.973 12.058 1.00 97.62 189 PHE A CA 1
ATOM 1489 C C . PHE A 1 189 ? -3.141 -0.983 11.490 1.00 97.62 189 PHE A C 1
ATOM 1491 O O . PHE A 1 189 ? -4.011 -0.291 12.007 1.00 97.62 189 PHE A O 1
ATOM 1498 N N . LEU A 1 190 ? -3.424 -1.823 10.495 1.00 98.44 190 LEU A N 1
ATOM 1499 C CA . LEU A 1 190 ? -4.728 -1.918 9.833 1.00 98.44 190 LEU A CA 1
ATOM 1500 C C . LEU A 1 190 ? -5.877 -2.194 10.821 1.00 98.44 190 LEU A C 1
ATOM 1502 O O . LEU A 1 190 ? -6.960 -1.624 10.672 1.00 98.44 190 LEU A O 1
ATOM 1506 N N . SER A 1 191 ? -5.637 -2.991 11.867 1.00 97.25 191 SER A N 1
ATOM 1507 C CA . SER A 1 191 ? -6.643 -3.294 12.894 1.00 97.25 191 SER A CA 1
ATOM 1508 C C . SER A 1 191 ? -7.029 -2.067 13.727 1.00 97.25 191 SER A C 1
ATOM 1510 O O . SER A 1 191 ? -8.210 -1.864 14.017 1.00 97.25 191 SER A O 1
ATOM 1512 N N . LEU A 1 192 ? -6.063 -1.193 14.040 1.00 95.31 192 LEU A N 1
ATOM 1513 C CA . LEU A 1 192 ? -6.307 0.084 14.724 1.00 95.31 192 LEU A CA 1
ATOM 1514 C C . LEU A 1 192 ? -7.139 1.036 13.856 1.00 95.31 192 LEU A C 1
ATOM 1516 O O . LEU A 1 192 ? -7.941 1.811 14.375 1.00 95.31 192 LEU A O 1
ATOM 1520 N N . TRP A 1 193 ? -6.968 0.939 12.538 1.00 97.00 193 TRP A N 1
ATOM 1521 C CA . TRP A 1 193 ? -7.672 1.731 11.532 1.00 97.00 193 TRP A CA 1
ATOM 1522 C C . TRP A 1 193 ? -9.016 1.126 11.099 1.00 97.00 193 TRP A C 1
ATOM 1524 O O . TRP A 1 193 ? -9.703 1.709 10.268 1.00 97.00 193 TRP A O 1
ATOM 1534 N N . LYS A 1 194 ? -9.449 0.015 11.711 1.00 97.56 194 LYS A N 1
ATOM 1535 C CA . LYS A 1 194 ? -10.742 -0.653 11.462 1.00 97.56 194 LYS A CA 1
ATOM 1536 C C . LYS A 1 194 ? -10.888 -1.294 10.071 1.00 97.56 194 LYS A C 1
ATOM 1538 O O . LYS A 1 194 ? -12.005 -1.477 9.575 1.00 97.56 194 LYS A O 1
ATOM 1543 N N . ILE A 1 195 ? -9.777 -1.674 9.445 1.00 98.50 195 ILE A N 1
ATOM 1544 C CA . ILE A 1 195 ? -9.766 -2.591 8.292 1.00 98.50 195 ILE A CA 1
ATOM 1545 C C . ILE A 1 195 ? -10.162 -3.996 8.767 1.00 98.50 195 ILE A C 1
ATOM 1547 O O . ILE A 1 195 ? -9.882 -4.359 9.910 1.00 98.50 195 ILE A O 1
ATOM 1551 N N . ASN A 1 196 ? -10.839 -4.769 7.913 1.00 98.44 196 ASN A N 1
ATOM 1552 C CA . ASN A 1 196 ? -11.306 -6.121 8.250 1.00 98.44 196 ASN A CA 1
ATOM 1553 C C . ASN A 1 196 ? -10.897 -7.205 7.241 1.00 98.44 196 ASN A C 1
ATOM 1555 O O . ASN A 1 196 ? -11.207 -8.376 7.459 1.00 98.44 196 ASN A O 1
ATOM 1559 N N . GLN A 1 197 ? -10.185 -6.844 6.169 1.00 98.81 197 GLN A N 1
ATOM 1560 C CA . GLN A 1 197 ? -9.634 -7.786 5.198 1.00 98.81 197 GLN A CA 1
ATOM 1561 C C . GLN A 1 197 ? -8.186 -7.435 4.828 1.00 98.81 197 GLN A C 1
ATOM 1563 O O . GLN A 1 197 ? -7.853 -6.275 4.577 1.00 98.81 197 GLN A O 1
ATOM 1568 N N . TYR A 1 198 ? -7.338 -8.454 4.744 1.00 98.81 198 TYR A N 1
ATOM 1569 C CA . TYR A 1 198 ? -5.957 -8.378 4.282 1.00 98.81 198 TYR A CA 1
ATOM 1570 C C . TYR A 1 198 ? -5.770 -9.343 3.110 1.00 98.81 198 TYR A C 1
ATOM 1572 O O . TYR A 1 198 ? -5.830 -10.561 3.279 1.00 98.81 198 TYR A O 1
ATOM 1580 N N . TYR A 1 199 ? -5.578 -8.808 1.909 1.00 98.75 199 TYR A N 1
ATOM 1581 C CA . TYR A 1 199 ? -5.401 -9.609 0.702 1.00 98.75 199 TYR A CA 1
ATOM 1582 C C . TYR A 1 199 ? -3.919 -9.929 0.552 1.00 98.75 199 TYR A C 1
ATOM 1584 O O . TYR A 1 199 ? -3.083 -9.039 0.387 1.00 98.75 199 TYR A O 1
ATOM 1592 N N . PHE A 1 200 ? -3.610 -11.216 0.626 1.00 98.38 200 PHE A N 1
ATOM 1593 C CA . PHE A 1 200 ? -2.267 -11.755 0.513 1.00 98.38 200 PHE A CA 1
ATOM 1594 C C . PHE A 1 200 ? -1.980 -12.011 -0.971 1.00 98.38 200 PHE A C 1
ATOM 1596 O O . PHE A 1 200 ? -2.296 -13.092 -1.479 1.00 98.38 200 PHE A O 1
ATOM 1603 N N . TYR A 1 201 ? -1.458 -11.006 -1.685 1.00 98.00 201 TYR A N 1
ATOM 1604 C CA . TYR A 1 201 ? -1.184 -11.131 -3.118 1.00 98.00 201 TYR A CA 1
ATOM 1605 C C . TYR A 1 201 ? 0.064 -11.961 -3.370 1.00 98.00 201 TYR A C 1
ATOM 1607 O O . TYR A 1 201 ? 1.155 -11.594 -2.940 1.00 98.00 201 TYR A O 1
ATOM 1615 N N . SER A 1 202 ? -0.092 -13.076 -4.080 1.00 96.69 202 SER A N 1
ATOM 1616 C CA . SER A 1 202 ? 1.009 -13.972 -4.406 1.00 96.69 202 SER A CA 1
ATOM 1617 C C . SER A 1 202 ? 0.869 -14.573 -5.800 1.00 96.69 202 SER A C 1
ATOM 1619 O O . SER A 1 202 ? -0.139 -15.209 -6.107 1.00 96.69 202 SER A O 1
ATOM 1621 N N . GLU A 1 203 ? 1.914 -14.441 -6.617 1.00 95.44 203 GLU A N 1
ATOM 1622 C CA . GLU A 1 203 ? 2.025 -15.172 -7.888 1.00 95.44 203 GLU A CA 1
ATOM 1623 C C . GLU A 1 203 ? 2.598 -16.578 -7.675 1.00 95.44 203 GLU A C 1
ATOM 1625 O O . GLU A 1 203 ? 2.066 -17.551 -8.203 1.00 95.44 203 GLU A O 1
ATOM 1630 N N . ALA A 1 204 ? 3.672 -16.706 -6.885 1.00 94.88 204 ALA A N 1
ATOM 1631 C CA . ALA A 1 204 ? 4.346 -17.990 -6.645 1.00 94.88 204 ALA A CA 1
ATOM 1632 C C . ALA A 1 204 ? 5.078 -18.069 -5.286 1.00 94.88 204 ALA A C 1
ATOM 1634 O O . ALA A 1 204 ? 5.942 -18.924 -5.082 1.00 94.88 204 ALA A O 1
ATOM 1635 N N . ASN A 1 205 ? 4.758 -17.175 -4.349 1.00 96.25 205 ASN A N 1
ATOM 1636 C CA . ASN A 1 205 ? 5.502 -16.944 -3.101 1.00 96.25 205 ASN A CA 1
ATOM 1637 C C . ASN A 1 205 ? 4.897 -17.671 -1.893 1.00 96.25 205 ASN A C 1
ATOM 1639 O O . ASN A 1 205 ? 5.230 -17.358 -0.752 1.00 96.25 205 ASN A O 1
ATOM 1643 N N . ILE A 1 206 ? 4.029 -18.655 -2.118 1.00 97.25 206 ILE A N 1
ATOM 1644 C CA . ILE A 1 206 ? 3.490 -19.530 -1.075 1.00 97.25 206 ILE A CA 1
ATOM 1645 C C . ILE A 1 206 ? 3.866 -20.974 -1.396 1.00 97.25 206 ILE A C 1
ATOM 1647 O O . ILE A 1 206 ? 3.858 -21.409 -2.546 1.00 97.25 206 ILE A O 1
ATOM 1651 N N . GLU A 1 207 ? 4.226 -21.727 -0.365 1.00 96.94 207 GLU A N 1
ATOM 1652 C CA . GLU A 1 207 ? 4.594 -23.127 -0.490 1.00 96.94 207 GLU A CA 1
ATOM 1653 C C . GLU A 1 207 ? 3.452 -24.028 -0.965 1.00 96.94 207 GLU A C 1
ATOM 1655 O O . GLU A 1 207 ? 2.400 -24.140 -0.332 1.00 96.94 207 GLU A O 1
ATOM 1660 N N . LEU A 1 208 ? 3.735 -24.758 -2.047 1.00 96.50 208 LEU A N 1
ATOM 1661 C CA . LEU A 1 208 ? 2.879 -25.793 -2.606 1.00 96.50 208 LEU A CA 1
ATOM 1662 C C . LEU A 1 208 ? 3.620 -27.134 -2.630 1.00 96.50 208 LEU A C 1
ATOM 1664 O O . LEU A 1 208 ? 4.748 -27.257 -3.113 1.00 96.50 208 LEU A O 1
ATOM 1668 N N . GLU A 1 209 ? 2.956 -28.161 -2.115 1.00 96.88 209 GLU A N 1
ATOM 1669 C CA . GLU A 1 209 ? 3.427 -29.540 -2.149 1.00 96.88 209 GLU A CA 1
ATOM 1670 C C . GLU A 1 209 ? 3.501 -30.020 -3.599 1.00 96.88 209 GLU A C 1
ATOM 1672 O O . GLU A 1 209 ? 2.566 -29.809 -4.370 1.00 96.88 209 GLU A O 1
ATOM 1677 N N . GLY A 1 210 ? 4.627 -30.632 -3.971 1.00 96.12 210 GLY A N 1
ATOM 1678 C CA . GLY A 1 210 ? 4.914 -31.032 -5.351 1.00 96.12 210 GLY A CA 1
ATOM 1679 C C . GLY A 1 210 ? 5.617 -29.966 -6.199 1.00 96.12 210 GLY A C 1
ATOM 1680 O O . GLY A 1 210 ? 6.075 -30.294 -7.287 1.00 96.12 210 GLY A O 1
ATOM 1681 N N . TYR A 1 211 ? 5.797 -28.736 -5.695 1.00 96.81 211 TYR A N 1
ATOM 1682 C CA . TYR A 1 211 ? 6.370 -27.623 -6.468 1.00 96.81 211 TYR A CA 1
ATOM 1683 C C . TYR A 1 211 ? 7.615 -26.999 -5.803 1.00 96.81 211 TYR A C 1
ATOM 1685 O O . TYR A 1 211 ? 7.658 -25.794 -5.542 1.00 96.81 211 TYR A O 1
ATOM 1693 N N . PRO A 1 212 ? 8.684 -27.779 -5.533 1.00 96.00 212 PRO A N 1
ATOM 1694 C CA . PRO A 1 212 ? 9.844 -27.301 -4.775 1.00 96.00 212 PRO A CA 1
ATOM 1695 C C . PRO A 1 212 ? 10.631 -26.186 -5.480 1.00 96.00 212 PRO A C 1
ATOM 1697 O O . PRO A 1 212 ? 11.322 -25.422 -4.811 1.00 96.00 212 PRO A O 1
ATOM 1700 N N . LEU A 1 213 ? 10.522 -26.082 -6.809 1.00 96.00 213 LEU A N 1
ATOM 1701 C CA . LEU A 1 213 ? 11.228 -25.082 -7.616 1.00 96.00 213 LEU A CA 1
ATOM 1702 C C . LEU A 1 213 ? 10.639 -23.670 -7.504 1.00 96.00 213 LEU A C 1
ATOM 1704 O O . LEU A 1 213 ? 11.338 -22.713 -7.821 1.00 96.00 213 LEU A O 1
ATOM 1708 N N . LEU A 1 214 ? 9.388 -23.531 -7.052 1.00 95.19 214 LEU A N 1
ATOM 1709 C CA . LEU A 1 214 ? 8.717 -22.235 -6.999 1.00 95.19 214 LEU A CA 1
ATOM 1710 C C . LEU A 1 214 ? 9.274 -21.397 -5.853 1.00 95.19 214 LEU A C 1
ATOM 1712 O O . LEU A 1 214 ? 9.123 -21.753 -4.683 1.00 95.19 214 LEU A O 1
ATOM 1716 N N . MET A 1 215 ? 9.959 -20.314 -6.225 1.00 93.12 215 MET A N 1
ATOM 1717 C CA . MET A 1 215 ? 10.439 -19.229 -5.361 1.00 93.12 215 MET A CA 1
ATOM 1718 C C . MET A 1 215 ? 11.071 -19.645 -4.014 1.00 93.12 215 MET A C 1
ATOM 1720 O O . MET A 1 215 ? 10.828 -18.982 -3.013 1.00 93.12 215 MET A O 1
ATOM 1724 N N . PRO A 1 216 ? 11.951 -20.665 -3.924 1.00 93.25 216 PRO A N 1
ATOM 1725 C CA . PRO A 1 216 ? 12.453 -21.155 -2.631 1.00 93.25 216 PRO A CA 1
ATOM 1726 C C . PRO A 1 216 ? 13.204 -20.104 -1.789 1.00 93.25 216 PRO A C 1
ATOM 1728 O O . PRO A 1 216 ? 13.316 -20.265 -0.580 1.00 93.25 216 PRO A O 1
ATOM 1731 N N . ALA A 1 217 ? 13.716 -19.033 -2.408 1.00 90.94 217 ALA A N 1
ATOM 1732 C CA . ALA A 1 217 ? 14.387 -17.924 -1.720 1.00 90.94 217 ALA A CA 1
ATOM 1733 C C . ALA A 1 217 ? 13.441 -16.787 -1.270 1.00 90.94 217 ALA A C 1
ATOM 1735 O O . ALA A 1 217 ? 13.884 -15.882 -0.569 1.00 90.94 217 ALA A O 1
ATOM 1736 N N . ALA A 1 218 ? 12.175 -16.811 -1.693 1.00 93.81 218 ALA A N 1
ATOM 1737 C CA . ALA A 1 218 ? 11.162 -15.790 -1.422 1.00 93.81 218 ALA A CA 1
ATOM 1738 C C . ALA A 1 218 ? 9.767 -16.420 -1.398 1.00 93.81 218 ALA A C 1
ATOM 1740 O O . ALA A 1 218 ? 8.888 -16.074 -2.189 1.00 93.81 218 ALA A O 1
ATOM 1741 N N . ARG A 1 219 ? 9.603 -17.408 -0.516 1.00 95.56 219 ARG A N 1
ATOM 1742 C CA . ARG A 1 219 ? 8.362 -18.156 -0.350 1.00 95.56 219 ARG A CA 1
ATOM 1743 C C . ARG A 1 219 ? 8.042 -18.347 1.120 1.00 95.56 219 ARG A C 1
ATOM 1745 O O . ARG A 1 219 ? 8.902 -18.769 1.889 1.00 95.56 219 ARG A O 1
ATOM 1752 N N . PHE A 1 220 ? 6.793 -18.083 1.478 1.00 98.06 220 PHE A N 1
ATOM 1753 C CA . PHE A 1 220 ? 6.248 -18.385 2.791 1.00 98.06 220 PHE A CA 1
ATOM 1754 C C . PHE A 1 220 ? 5.920 -19.872 2.899 1.00 98.06 220 PHE A C 1
ATOM 1756 O O . PHE A 1 220 ? 5.310 -20.448 1.993 1.00 98.06 220 PHE A O 1
ATOM 1763 N N . THR A 1 221 ? 6.304 -20.495 4.011 1.00 97.81 221 THR A N 1
ATOM 1764 C CA . THR A 1 221 ? 5.881 -21.868 4.312 1.00 97.81 221 THR A CA 1
ATOM 1765 C C . THR A 1 221 ? 4.389 -21.911 4.627 1.00 97.81 221 THR A C 1
ATOM 1767 O O . THR A 1 221 ? 3.778 -20.897 4.986 1.00 97.81 221 THR A O 1
ATOM 1770 N N . LYS A 1 222 ? 3.786 -23.101 4.547 1.00 97.25 222 LYS A N 1
ATOM 1771 C CA . LYS A 1 222 ? 2.372 -23.276 4.922 1.00 97.25 222 LYS A CA 1
ATOM 1772 C C . LYS A 1 222 ? 2.116 -22.864 6.378 1.00 97.25 222 LYS A C 1
ATOM 1774 O O . LYS A 1 222 ? 1.061 -22.318 6.688 1.00 97.25 222 LYS A O 1
ATOM 1779 N N . GLU A 1 223 ? 3.073 -23.102 7.270 1.00 98.06 223 GLU A N 1
ATOM 1780 C CA . GLU A 1 223 ? 3.010 -22.725 8.686 1.00 98.06 223 GLU A CA 1
ATOM 1781 C C . GLU A 1 223 ? 3.075 -21.211 8.872 1.00 98.06 223 GLU A C 1
ATOM 1783 O O . GLU A 1 223 ? 2.304 -20.676 9.660 1.00 98.06 223 GLU A O 1
ATOM 1788 N N . GLN A 1 224 ? 3.933 -20.517 8.118 1.00 98.56 224 GLN A N 1
ATOM 1789 C CA . GLN A 1 224 ? 4.007 -19.056 8.148 1.00 98.56 224 GLN A CA 1
ATOM 1790 C C . GLN A 1 224 ? 2.692 -18.423 7.685 1.00 98.56 224 GLN A C 1
ATOM 1792 O O . GLN A 1 224 ? 2.181 -17.522 8.341 1.00 98.56 224 GLN A O 1
ATOM 1797 N N . VAL A 1 225 ? 2.089 -18.922 6.604 1.00 98.56 225 VAL A N 1
ATOM 1798 C CA . VAL A 1 225 ? 0.784 -18.412 6.153 1.00 98.56 225 VAL A CA 1
ATOM 1799 C C . VAL A 1 225 ? -0.301 -18.657 7.207 1.00 98.56 225 VAL A C 1
ATOM 1801 O O . VAL A 1 225 ? -1.060 -17.741 7.517 1.00 98.56 225 VAL A O 1
ATOM 1804 N N . LYS A 1 226 ? -0.346 -19.846 7.825 1.00 98.38 226 LYS A N 1
ATOM 1805 C CA . LYS A 1 226 ? -1.267 -20.132 8.943 1.00 98.38 226 LYS A CA 1
ATOM 1806 C C . LYS A 1 226 ? -1.045 -19.197 10.131 1.00 98.38 226 LYS A C 1
ATOM 1808 O O . LYS A 1 226 ? -2.009 -18.713 10.709 1.00 98.38 226 LYS A O 1
ATOM 1813 N N . GLU A 1 227 ? 0.208 -18.911 10.472 1.00 98.62 227 GLU A N 1
ATOM 1814 C CA . GLU A 1 227 ? 0.553 -17.963 11.531 1.00 98.62 227 GLU A CA 1
ATOM 1815 C C . GLU A 1 227 ? 0.036 -16.551 11.219 1.00 98.62 227 GLU A C 1
ATOM 1817 O O . GLU A 1 227 ? -0.515 -15.902 12.104 1.00 98.62 227 GLU A O 1
ATOM 1822 N N . VAL A 1 228 ? 0.153 -16.084 9.969 1.00 98.75 228 VAL A N 1
ATOM 1823 C CA . VAL A 1 228 ? -0.420 -14.796 9.534 1.00 98.75 228 VAL A CA 1
ATOM 1824 C C . VAL A 1 228 ? -1.946 -14.802 9.654 1.00 98.75 228 VAL A C 1
ATOM 1826 O O . VAL A 1 228 ? -2.508 -13.836 10.170 1.00 98.75 228 VAL A O 1
ATOM 1829 N N . ILE A 1 229 ? -2.608 -15.879 9.215 1.00 98.75 229 ILE A N 1
ATOM 1830 C CA . ILE A 1 229 ? -4.070 -16.032 9.289 1.00 98.75 229 ILE A CA 1
ATOM 1831 C C . ILE A 1 229 ? -4.555 -15.925 10.737 1.00 98.75 229 ILE A C 1
ATOM 1833 O O . ILE A 1 229 ? -5.446 -15.124 11.017 1.00 98.75 229 ILE A O 1
ATOM 1837 N N . GLU A 1 230 ? -3.957 -16.672 11.667 1.00 98.25 230 GLU A N 1
ATOM 1838 C CA . GLU A 1 230 ? -4.395 -16.632 13.068 1.00 98.25 230 GLU A CA 1
ATOM 1839 C C . GLU A 1 230 ? -4.066 -15.298 13.741 1.00 98.25 230 GLU A C 1
ATOM 1841 O O . GLU A 1 230 ? -4.901 -14.729 14.445 1.00 98.25 230 GLU A O 1
ATOM 1846 N N . TYR A 1 231 ? -2.894 -14.729 13.453 1.00 98.62 231 TYR A N 1
ATOM 1847 C CA . TYR A 1 231 ? -2.510 -13.424 13.987 1.00 98.62 231 TYR A CA 1
ATOM 1848 C C . TYR A 1 231 ? -3.470 -12.304 13.553 1.00 98.62 231 TYR A C 1
ATOM 1850 O O . TYR A 1 231 ? -3.802 -11.415 14.347 1.00 98.62 231 TYR A O 1
ATOM 1858 N N . ALA A 1 232 ? -3.923 -12.342 12.296 1.00 98.75 232 ALA A N 1
ATOM 1859 C CA . ALA A 1 232 ? -4.925 -11.428 11.760 1.00 98.75 232 ALA A CA 1
ATOM 1860 C C . ALA A 1 232 ? -6.319 -11.690 12.340 1.00 98.75 232 ALA A C 1
ATOM 1862 O O . ALA A 1 232 ? -7.013 -10.733 12.697 1.00 98.75 232 ALA A O 1
ATOM 1863 N N . ARG A 1 233 ? -6.703 -12.963 12.512 1.00 98.38 233 ARG A N 1
ATOM 1864 C CA . ARG A 1 233 ? -7.994 -13.354 13.092 1.00 98.38 233 ARG A CA 1
ATOM 1865 C C . ARG A 1 233 ? -8.184 -12.778 14.488 1.00 98.38 233 ARG A C 1
ATOM 1867 O O . ARG A 1 233 ? -9.242 -12.212 14.757 1.00 98.38 233 ARG A O 1
ATOM 1874 N N . GLU A 1 234 ? -7.173 -12.881 15.350 1.00 96.94 234 GLU A N 1
ATOM 1875 C CA . GLU A 1 234 ? -7.200 -12.285 16.696 1.00 96.94 234 GLU A CA 1
ATOM 1876 C C . GLU A 1 234 ? -7.514 -10.780 16.652 1.00 96.94 234 GLU A C 1
ATOM 1878 O O . GLU A 1 234 ? -8.163 -10.243 17.544 1.00 96.94 234 GLU A O 1
ATOM 1883 N N . ARG A 1 235 ? -7.098 -10.103 15.578 1.00 98.12 235 ARG A N 1
ATOM 1884 C CA . ARG A 1 235 ? -7.291 -8.667 15.327 1.00 98.12 235 ARG A CA 1
ATOM 1885 C C . ARG A 1 235 ? -8.512 -8.356 14.469 1.00 98.12 235 ARG A C 1
ATOM 1887 O O . ARG A 1 235 ? -8.635 -7.232 13.985 1.00 98.12 235 ARG A O 1
ATOM 1894 N N . PHE A 1 236 ? -9.418 -9.320 14.313 1.00 98.31 236 PHE A N 1
ATOM 1895 C CA . PHE A 1 236 ? -10.663 -9.177 13.557 1.00 98.31 236 PHE A CA 1
ATOM 1896 C C . PHE A 1 236 ? -10.442 -8.863 12.064 1.00 98.31 236 PHE A C 1
ATOM 1898 O O . PHE A 1 236 ? -11.274 -8.211 11.431 1.00 98.31 236 PHE A O 1
ATOM 1905 N N . ILE A 1 237 ? -9.321 -9.329 11.500 1.00 98.75 237 ILE A N 1
ATOM 1906 C CA . ILE A 1 237 ? -8.965 -9.191 10.083 1.00 98.75 237 ILE A CA 1
ATOM 1907 C C . ILE A 1 237 ? -8.962 -10.572 9.426 1.00 98.75 237 ILE A C 1
ATOM 1909 O O . ILE A 1 237 ? -8.267 -11.482 9.871 1.00 98.75 237 ILE A O 1
ATOM 1913 N N . ASP A 1 238 ? -9.722 -10.717 8.344 1.00 98.81 238 ASP A N 1
ATOM 1914 C CA . ASP A 1 238 ? -9.704 -11.915 7.505 1.00 98.81 238 ASP A CA 1
ATOM 1915 C C . ASP A 1 238 ? -8.556 -11.851 6.493 1.00 98.81 238 ASP A C 1
ATOM 1917 O O . ASP A 1 238 ? -8.314 -10.803 5.892 1.00 98.81 238 ASP A O 1
ATOM 1921 N N . VAL A 1 239 ? -7.855 -12.966 6.285 1.00 98.88 239 VAL A N 1
ATOM 1922 C CA . VAL A 1 239 ? -6.745 -13.045 5.327 1.00 98.88 239 VAL A CA 1
ATOM 1923 C C . VAL A 1 239 ? -7.219 -13.775 4.081 1.00 98.88 239 VAL A C 1
ATOM 1925 O O . VAL A 1 239 ? -7.507 -14.972 4.112 1.00 98.88 239 VAL A O 1
ATOM 1928 N N . ILE A 1 240 ? -7.273 -13.043 2.973 1.00 98.81 240 ILE A N 1
ATOM 1929 C CA . ILE A 1 240 ? -7.817 -13.518 1.703 1.00 98.81 240 ILE A CA 1
ATOM 1930 C C . ILE A 1 240 ? -6.655 -13.883 0.780 1.00 98.81 240 ILE A C 1
ATOM 1932 O O . ILE A 1 240 ? -5.794 -13.032 0.536 1.00 98.81 240 ILE A O 1
ATOM 1936 N N . PRO A 1 241 ? -6.609 -15.105 0.224 1.00 98.56 241 PRO A N 1
ATOM 1937 C CA . PRO A 1 241 ? -5.629 -15.423 -0.801 1.00 98.56 241 PRO A CA 1
ATOM 1938 C C . PRO A 1 241 ? -5.956 -14.631 -2.070 1.00 98.56 241 PRO A C 1
ATOM 1940 O O . PRO A 1 241 ? -7.058 -14.756 -2.611 1.00 98.56 241 PRO A O 1
ATOM 1943 N N . ASN A 1 242 ? -5.004 -13.826 -2.544 1.00 98.56 242 ASN A N 1
ATOM 1944 C CA . ASN A 1 242 ? -5.082 -13.138 -3.828 1.00 98.56 242 ASN A CA 1
ATOM 1945 C C . ASN A 1 242 ? -4.043 -13.727 -4.771 1.00 98.56 242 ASN A C 1
ATOM 1947 O O . ASN A 1 242 ? -2.894 -13.311 -4.814 1.00 98.56 242 ASN A O 1
ATOM 1951 N N . LEU A 1 243 ? -4.471 -14.726 -5.522 1.00 97.12 243 LEU A N 1
ATOM 1952 C CA . LEU A 1 243 ? -3.603 -15.570 -6.324 1.00 97.12 243 LEU A CA 1
ATOM 1953 C C . LEU A 1 243 ? -3.764 -15.264 -7.804 1.00 97.12 243 LEU A C 1
ATOM 1955 O O . LEU A 1 243 ? -4.699 -14.574 -8.209 1.00 97.12 243 LEU A O 1
ATOM 1959 N N . ASN A 1 244 ? -2.890 -15.869 -8.599 1.00 95.88 244 ASN A N 1
ATOM 1960 C CA . ASN A 1 244 ? -2.969 -15.861 -10.046 1.00 95.88 244 ASN A CA 1
ATOM 1961 C C . ASN A 1 244 ? -3.125 -17.280 -10.587 1.00 95.88 244 ASN A C 1
ATOM 1963 O O . ASN A 1 244 ? -2.234 -18.116 -10.463 1.00 95.88 244 ASN A O 1
ATOM 1967 N N . LEU A 1 245 ? -4.288 -17.560 -11.180 1.00 96.44 245 LEU A N 1
ATOM 1968 C CA . LEU A 1 245 ? -4.621 -18.873 -11.744 1.00 96.44 245 LEU A CA 1
ATOM 1969 C C . LEU A 1 245 ? -4.757 -18.848 -13.275 1.00 96.44 245 LEU A C 1
ATOM 1971 O O . LEU A 1 245 ? -5.289 -19.794 -13.858 1.00 96.44 245 LEU A O 1
ATOM 1975 N N . TYR A 1 246 ? -4.282 -17.779 -13.930 1.00 95.56 246 TYR A N 1
ATOM 1976 C CA . TYR A 1 246 ? -4.224 -17.703 -15.392 1.00 95.56 246 TYR A CA 1
ATOM 1977 C C . TYR A 1 246 ? -2.992 -16.953 -15.936 1.00 95.56 246 TYR A C 1
ATOM 1979 O O . TYR A 1 246 ? -2.165 -17.585 -16.595 1.00 95.56 246 TYR A O 1
ATOM 1987 N N . GLY A 1 247 ? -2.888 -15.641 -15.687 1.00 94.44 247 GLY A N 1
ATOM 1988 C CA . GLY A 1 247 ? -1.741 -14.786 -16.044 1.00 94.44 247 GLY A CA 1
ATOM 1989 C C . GLY A 1 247 ? -0.768 -14.591 -14.879 1.00 94.44 247 GLY A C 1
ATOM 1990 O O . GLY A 1 247 ? -0.951 -15.234 -13.856 1.00 94.44 247 GLY A O 1
ATOM 1991 N N . HIS A 1 248 ? 0.230 -13.706 -15.013 1.00 95.50 248 HIS A N 1
ATOM 1992 C CA . HIS A 1 248 ? 1.176 -13.360 -13.934 1.00 95.50 248 HIS A CA 1
ATOM 1993 C C . HIS A 1 248 ? 1.948 -14.553 -13.333 1.00 95.50 248 HIS A C 1
ATOM 1995 O O . HIS A 1 248 ? 2.162 -14.648 -12.132 1.00 95.50 248 HIS A O 1
ATOM 2001 N N . LEU A 1 249 ? 2.366 -15.507 -14.170 1.00 95.69 249 LEU A N 1
ATOM 2002 C CA . LEU A 1 249 ? 3.046 -16.735 -13.727 1.00 95.69 249 LEU A CA 1
ATOM 2003 C C . LEU A 1 249 ? 4.480 -16.855 -14.259 1.00 95.69 249 LEU A C 1
ATOM 2005 O O . LEU A 1 249 ? 5.001 -17.959 -14.420 1.00 95.69 249 LEU A O 1
ATOM 2009 N N . HIS A 1 250 ? 5.154 -15.731 -14.526 1.00 94.88 250 HIS A N 1
ATOM 2010 C CA . HIS A 1 250 ? 6.528 -15.757 -15.043 1.00 94.88 250 HIS A CA 1
ATOM 2011 C C . HIS A 1 250 ? 7.493 -16.495 -14.102 1.00 94.88 250 HIS A C 1
ATOM 2013 O O . HIS A 1 250 ? 8.305 -17.307 -14.548 1.00 94.88 250 HIS A O 1
ATOM 2019 N N . ASP A 1 251 ? 7.366 -16.288 -12.787 1.00 93.94 251 ASP A N 1
ATOM 2020 C CA . ASP A 1 251 ? 8.204 -16.973 -11.799 1.00 93.94 251 ASP A CA 1
ATOM 2021 C C . ASP A 1 251 ? 7.950 -18.491 -11.727 1.00 93.94 251 ASP A C 1
ATOM 2023 O O . ASP A 1 251 ? 8.810 -19.227 -11.241 1.00 93.94 251 ASP A O 1
ATOM 2027 N N . VAL A 1 252 ? 6.832 -18.978 -12.278 1.00 96.00 252 VAL A N 1
ATOM 2028 C CA . VAL A 1 252 ? 6.581 -20.406 -12.515 1.00 96.00 252 VAL A CA 1
ATOM 2029 C C . VAL A 1 252 ? 7.252 -20.840 -13.817 1.00 96.00 252 VAL A C 1
ATOM 2031 O O . VAL A 1 252 ? 8.088 -21.745 -13.821 1.00 96.00 252 VAL A O 1
ATOM 2034 N N . PHE A 1 253 ? 6.938 -20.183 -14.932 1.00 97.19 253 PHE A N 1
ATOM 2035 C CA . PHE A 1 253 ? 7.328 -20.656 -16.263 1.00 97.19 253 PHE A CA 1
ATOM 2036 C C . PHE A 1 253 ? 8.776 -20.357 -16.656 1.00 97.19 253 PHE A C 1
ATOM 2038 O O . PHE A 1 253 ? 9.264 -20.938 -17.624 1.00 97.19 253 PHE A O 1
ATOM 2045 N N . LYS A 1 254 ? 9.515 -19.546 -15.886 1.00 95.12 254 LYS A N 1
ATOM 2046 C CA . LYS A 1 254 ? 10.978 -19.415 -16.034 1.00 95.12 254 LYS A CA 1
ATOM 2047 C C . LYS A 1 254 ? 11.721 -20.738 -15.811 1.00 95.12 254 LYS A C 1
ATOM 2049 O O . LYS A 1 254 ? 12.879 -20.871 -16.203 1.00 95.12 254 LYS A O 1
ATOM 2054 N N . HIS A 1 255 ? 11.091 -21.702 -15.140 1.00 96.50 255 HIS A N 1
ATOM 2055 C CA . HIS A 1 255 ? 11.660 -23.019 -14.906 1.00 96.50 255 HIS A CA 1
ATOM 2056 C C . HIS A 1 255 ? 11.359 -23.954 -16.078 1.00 96.50 255 HIS A C 1
ATOM 2058 O O . HIS A 1 255 ? 10.202 -24.158 -16.437 1.00 96.50 255 HIS A O 1
ATOM 2064 N N . GLU A 1 256 ? 12.397 -24.618 -16.591 1.00 96.56 256 GLU A N 1
ATOM 2065 C CA . GLU A 1 256 ? 12.283 -25.590 -17.689 1.00 96.56 256 GLU A CA 1
ATOM 2066 C C . GLU A 1 256 ? 11.240 -26.684 -17.419 1.00 96.56 256 GLU A C 1
ATOM 2068 O O . GLU A 1 256 ? 10.553 -27.133 -18.324 1.00 96.56 256 GLU A O 1
ATOM 2073 N N . HIS A 1 257 ? 11.069 -27.075 -16.152 1.00 95.38 257 HIS A N 1
ATOM 2074 C CA . HIS A 1 257 ? 10.089 -28.087 -15.759 1.00 95.38 257 HIS A CA 1
ATOM 2075 C C . HIS A 1 257 ? 8.629 -27.679 -16.036 1.00 95.38 257 HIS A C 1
ATOM 2077 O O . HIS A 1 257 ? 7.780 -28.553 -16.182 1.00 95.38 257 HIS A O 1
ATOM 2083 N N . TYR A 1 258 ? 8.338 -26.375 -16.104 1.00 96.50 258 TYR A N 1
ATOM 2084 C CA . TYR A 1 258 ? 6.981 -25.841 -16.251 1.00 96.50 258 TYR A CA 1
ATOM 2085 C C . TYR A 1 258 ? 6.772 -25.049 -17.547 1.00 96.50 258 TYR A C 1
ATOM 2087 O O . TYR A 1 258 ? 5.642 -24.681 -17.846 1.00 96.50 258 TYR A O 1
ATOM 2095 N N . THR A 1 259 ? 7.827 -24.770 -18.319 1.00 96.94 259 THR A N 1
ATOM 2096 C CA . THR A 1 259 ? 7.770 -23.849 -19.469 1.00 96.94 259 THR A CA 1
ATOM 2097 C C . THR A 1 259 ? 6.782 -24.290 -20.561 1.00 96.94 259 THR A C 1
ATOM 2099 O O . THR A 1 259 ? 6.112 -23.449 -21.155 1.00 96.94 259 THR A O 1
ATOM 2102 N N . ASP A 1 260 ? 6.595 -25.600 -20.760 1.00 96.00 260 ASP A N 1
ATOM 2103 C CA . ASP A 1 260 ? 5.647 -26.154 -21.744 1.00 96.00 260 ASP A CA 1
ATOM 2104 C C . ASP A 1 260 ? 4.167 -25.950 -21.363 1.00 96.00 260 ASP A C 1
ATOM 2106 O O . ASP A 1 260 ? 3.276 -26.048 -22.214 1.00 96.00 260 ASP A O 1
ATOM 2110 N N . LEU A 1 261 ? 3.898 -25.628 -20.091 1.00 95.88 261 LEU A N 1
ATOM 2111 C CA . LEU A 1 261 ? 2.568 -25.269 -19.592 1.00 95.88 261 LEU A CA 1
ATOM 2112 C C . LEU A 1 261 ? 2.194 -23.821 -19.927 1.00 95.88 261 LEU A C 1
ATOM 2114 O O . LEU A 1 261 ? 1.040 -23.442 -19.733 1.00 95.88 261 LEU A O 1
ATOM 2118 N N . ALA A 1 262 ? 3.143 -23.008 -20.393 1.00 96.31 262 ALA A N 1
ATOM 2119 C CA . ALA A 1 262 ? 2.926 -21.614 -20.743 1.00 96.31 262 ALA A CA 1
ATOM 2120 C C . ALA A 1 262 ? 2.482 -21.461 -22.204 1.00 96.31 262 ALA A C 1
ATOM 2122 O O . ALA A 1 262 ? 2.908 -22.212 -23.084 1.00 96.31 262 ALA A O 1
ATOM 2123 N N . ALA A 1 263 ? 1.649 -20.455 -22.485 1.00 94.50 263 ALA A N 1
ATOM 2124 C CA . ALA A 1 263 ? 1.197 -20.120 -23.841 1.00 94.50 263 ALA A CA 1
ATOM 2125 C C . ALA A 1 263 ? 2.381 -19.883 -24.798 1.00 94.50 263 ALA A C 1
ATOM 2127 O O . ALA A 1 263 ? 2.368 -20.296 -25.957 1.00 94.50 263 ALA A O 1
ATOM 2128 N N . THR A 1 264 ? 3.444 -19.271 -24.278 1.00 93.31 264 THR A N 1
ATOM 2129 C CA . THR A 1 264 ? 4.748 -19.144 -24.932 1.00 93.31 264 THR A CA 1
ATOM 2130 C C . THR A 1 264 ? 5.834 -19.636 -23.979 1.00 93.31 264 THR A C 1
ATOM 2132 O O . THR A 1 264 ? 5.734 -19.311 -22.794 1.00 93.31 264 THR A O 1
ATOM 2135 N N . PRO A 1 265 ? 6.889 -20.329 -24.450 1.00 93.25 265 PRO A N 1
ATOM 2136 C CA . PRO A 1 265 ? 7.999 -20.741 -23.590 1.00 93.25 265 PRO A CA 1
ATOM 2137 C C . PRO A 1 265 ? 8.547 -19.573 -22.761 1.00 93.25 265 PRO A C 1
ATOM 2139 O O . PRO A 1 265 ? 8.779 -18.488 -23.297 1.00 93.2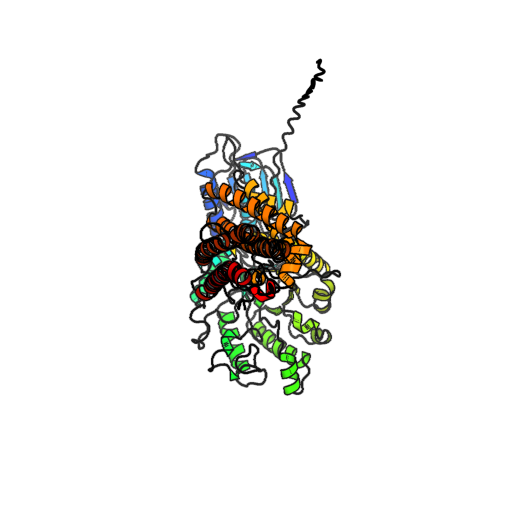5 265 PRO A O 1
ATOM 2142 N N . TYR A 1 266 ? 8.721 -19.797 -21.458 1.00 95.19 266 TYR A N 1
ATOM 2143 C CA . TYR A 1 266 ? 9.131 -18.808 -20.450 1.00 95.19 266 TYR A CA 1
ATOM 2144 C C . TYR A 1 266 ? 8.209 -17.580 -20.339 1.00 95.19 266 TYR A C 1
ATOM 2146 O O . TYR A 1 266 ? 8.617 -16.526 -19.847 1.00 95.19 266 TYR A O 1
ATOM 2154 N N . GLY A 1 267 ? 6.966 -17.713 -20.811 1.00 94.31 267 GLY A N 1
ATOM 2155 C CA . GLY A 1 267 ? 5.929 -16.691 -20.742 1.00 94.31 267 GLY A CA 1
ATOM 2156 C C . GLY A 1 267 ? 5.357 -16.518 -19.336 1.00 94.31 267 GLY A C 1
ATOM 2157 O O . GLY A 1 267 ? 6.000 -16.825 -18.338 1.00 94.31 267 GLY A O 1
ATOM 2158 N N . GLN A 1 268 ? 4.127 -16.011 -19.260 1.00 95.38 268 GLN A N 1
ATOM 2159 C CA . GLN A 1 268 ? 3.468 -15.675 -17.989 1.00 95.38 268 GLN A CA 1
ATOM 2160 C C . GLN A 1 268 ? 1.992 -16.088 -17.922 1.00 95.38 268 GLN A C 1
ATOM 2162 O O . GLN A 1 268 ? 1.334 -15.814 -16.927 1.00 95.38 268 GLN A O 1
ATOM 2167 N N . GLU A 1 269 ? 1.469 -16.734 -18.966 1.00 95.50 269 GLU A N 1
ATOM 2168 C CA . GLU A 1 269 ? 0.069 -17.160 -19.070 1.00 95.50 269 GLU A CA 1
ATOM 2169 C C . GLU A 1 269 ? 0.010 -18.665 -19.323 1.00 95.50 269 GLU A C 1
ATOM 2171 O O . GLU A 1 269 ? 0.803 -19.181 -20.115 1.00 95.50 269 GLU A O 1
ATOM 2176 N N . PHE A 1 270 ? -0.925 -19.372 -18.685 1.00 95.56 270 PHE A N 1
ATOM 2177 C CA . PHE A 1 270 ? -1.145 -20.793 -18.962 1.00 95.56 270 PHE A CA 1
ATOM 2178 C C . PHE A 1 270 ? -1.564 -21.039 -20.419 1.00 95.56 270 PHE A C 1
ATOM 2180 O O . PHE A 1 270 ? -2.404 -20.336 -20.986 1.00 95.56 270 PHE A O 1
ATOM 2187 N N . LYS A 1 271 ? -1.053 -22.128 -20.990 1.00 94.56 271 LYS A N 1
ATOM 2188 C CA . LYS A 1 271 ? -1.499 -22.706 -22.255 1.00 94.56 271 LYS A CA 1
ATOM 2189 C C . LYS A 1 271 ? -2.778 -23.507 -22.041 1.00 94.56 271 LYS A C 1
ATOM 2191 O O . LYS A 1 271 ? -2.750 -24.648 -21.589 1.00 94.56 271 LYS A O 1
ATOM 2196 N N . VAL A 1 272 ? -3.913 -22.904 -22.374 1.00 90.69 272 VAL A N 1
ATOM 2197 C CA . VAL A 1 272 ? -5.250 -23.393 -21.989 1.00 90.69 272 VAL A CA 1
ATOM 2198 C C . VAL A 1 272 ? -5.570 -24.819 -22.469 1.00 90.69 272 VAL A C 1
ATOM 2200 O O . VAL A 1 272 ? -6.322 -25.535 -21.807 1.00 90.69 272 VAL A O 1
ATOM 2203 N N . ASP A 1 273 ? -5.034 -25.249 -23.612 1.00 91.75 273 ASP A N 1
ATOM 2204 C CA . ASP A 1 273 ? -5.275 -26.578 -24.192 1.00 91.75 273 ASP A CA 1
ATOM 2205 C C . ASP A 1 273 ? -4.243 -27.644 -23.792 1.00 91.75 273 ASP A C 1
ATOM 2207 O O . ASP A 1 273 ? -4.349 -28.789 -24.238 1.00 91.75 273 ASP A O 1
ATOM 2211 N N . HIS A 1 274 ? -3.262 -27.307 -22.952 1.00 95.00 274 HIS A N 1
ATOM 2212 C CA . HIS A 1 274 ? -2.319 -28.294 -22.442 1.00 95.00 274 HIS A CA 1
ATOM 2213 C C . HIS A 1 274 ? -3.027 -29.242 -21.448 1.00 95.00 274 HIS A C 1
ATOM 2215 O O . HIS A 1 274 ? -3.691 -28.764 -20.522 1.00 95.00 274 HIS A O 1
ATOM 2221 N N . PRO A 1 275 ? -2.886 -30.577 -21.584 1.00 95.00 275 PRO A N 1
ATOM 2222 C CA . PRO A 1 275 ? -3.654 -31.550 -20.796 1.00 95.00 275 PRO A CA 1
ATOM 2223 C C . PRO A 1 275 ? -3.433 -31.436 -19.280 1.00 95.00 275 PRO A C 1
ATOM 2225 O O . PRO A 1 275 ? -4.359 -31.673 -18.508 1.00 95.00 275 PRO A O 1
ATOM 2228 N N . ASP A 1 276 ? -2.239 -31.020 -18.855 1.00 95.62 276 ASP A N 1
ATOM 2229 C CA . ASP A 1 276 ? -1.881 -30.954 -17.431 1.00 95.62 276 ASP A CA 1
ATOM 2230 C C . ASP A 1 276 ? -2.320 -29.660 -16.725 1.00 95.62 276 ASP A C 1
ATOM 2232 O O . ASP A 1 276 ? -2.356 -29.615 -15.494 1.00 95.62 276 ASP A O 1
ATOM 2236 N N . VAL A 1 277 ? -2.682 -28.606 -17.470 1.00 95.25 277 VAL A N 1
ATOM 2237 C CA . VAL A 1 277 ? -2.994 -27.288 -16.879 1.00 95.25 277 VAL A CA 1
ATOM 2238 C C . VAL A 1 277 ? -4.197 -27.361 -15.946 1.00 95.25 277 VAL A C 1
ATOM 2240 O O . VAL A 1 277 ? -4.174 -26.779 -14.865 1.00 95.25 277 VAL A O 1
ATOM 2243 N N . GLU A 1 278 ? -5.225 -28.133 -16.309 1.00 94.31 278 GLU A N 1
ATOM 2244 C CA . GLU A 1 278 ? -6.367 -28.358 -15.420 1.00 94.31 278 GLU A CA 1
ATOM 2245 C C . GLU A 1 278 ? -5.945 -28.971 -14.089 1.00 94.31 278 GLU A C 1
ATOM 2247 O O . GLU A 1 278 ? -6.313 -28.463 -13.032 1.00 94.31 278 GLU A O 1
ATOM 2252 N N . GLY A 1 279 ? -5.184 -30.066 -14.146 1.00 95.81 279 GLY A N 1
ATOM 2253 C CA . GLY A 1 279 ? -4.790 -30.808 -12.954 1.00 95.81 279 GLY A CA 1
ATOM 2254 C C . GLY A 1 279 ? -3.974 -29.945 -11.996 1.00 95.81 279 GLY A C 1
ATOM 2255 O O . GLY A 1 279 ? -4.183 -30.009 -10.787 1.00 95.81 279 GLY A O 1
ATOM 2256 N N . ILE A 1 280 ? -3.099 -29.095 -12.537 1.00 95.62 280 ILE A N 1
ATOM 2257 C CA . ILE A 1 280 ? -2.276 -28.168 -11.756 1.00 95.62 280 ILE A CA 1
ATOM 2258 C C . ILE A 1 280 ? -3.137 -27.090 -11.098 1.00 95.62 280 ILE A C 1
ATOM 2260 O O . ILE A 1 280 ? -3.040 -26.904 -9.887 1.00 95.62 280 ILE A O 1
ATOM 2264 N N . VAL A 1 281 ? -4.023 -26.428 -11.850 1.00 96.81 281 VAL A N 1
ATOM 2265 C CA . VAL A 1 281 ? -4.902 -25.382 -11.299 1.00 96.81 281 VAL A CA 1
ATOM 2266 C C . VAL A 1 281 ? -5.815 -25.952 -10.211 1.00 96.81 281 VAL A C 1
ATOM 2268 O O . VAL A 1 281 ? -5.921 -25.365 -9.135 1.00 96.81 281 VAL A O 1
ATOM 2271 N N . LEU A 1 282 ? -6.423 -27.122 -10.438 1.00 97.75 282 LEU A N 1
ATOM 2272 C CA . LEU A 1 282 ? -7.254 -27.791 -9.431 1.00 97.75 282 LEU A CA 1
ATOM 2273 C C . LEU A 1 282 ? -6.443 -28.185 -8.193 1.00 97.75 282 LEU A C 1
ATOM 2275 O O . LEU A 1 282 ? -6.902 -27.988 -7.070 1.00 97.75 282 LEU A O 1
ATOM 2279 N N . ASN A 1 283 ? -5.223 -28.693 -8.376 1.00 97.88 283 ASN A N 1
ATOM 2280 C CA . ASN A 1 283 ? -4.340 -29.016 -7.262 1.00 97.88 283 ASN A CA 1
ATOM 2281 C C . ASN A 1 283 ? -3.973 -27.771 -6.439 1.00 97.88 283 ASN A C 1
ATOM 2283 O O . ASN A 1 283 ? -3.988 -27.831 -5.211 1.00 97.88 283 ASN A O 1
ATOM 2287 N N . TRP A 1 284 ? -3.673 -26.645 -7.086 1.00 97.88 284 TRP A N 1
ATOM 2288 C CA . TRP A 1 284 ? -3.386 -25.387 -6.397 1.00 97.88 284 TRP A CA 1
ATOM 2289 C C . TRP A 1 284 ? -4.605 -24.888 -5.623 1.00 97.88 284 TRP A C 1
ATOM 2291 O O . TRP A 1 284 ? -4.473 -24.554 -4.447 1.00 97.88 284 TRP A O 1
ATOM 2301 N N . ILE A 1 285 ? -5.797 -24.915 -6.229 1.00 98.56 285 ILE A N 1
ATOM 2302 C CA . ILE A 1 285 ? -7.054 -24.575 -5.546 1.00 98.56 285 ILE A CA 1
ATOM 2303 C C . ILE A 1 285 ? -7.243 -25.455 -4.304 1.00 98.56 285 ILE A C 1
ATOM 2305 O O . ILE A 1 285 ? -7.505 -24.916 -3.231 1.00 98.56 285 ILE A O 1
ATOM 2309 N N . ASP A 1 286 ? -7.054 -26.775 -4.394 1.00 98.38 286 ASP A N 1
ATOM 2310 C CA . ASP A 1 286 ? -7.139 -27.680 -3.235 1.00 98.38 286 ASP A CA 1
ATOM 2311 C C . ASP A 1 286 ? -6.180 -27.273 -2.112 1.00 98.38 286 ASP A C 1
ATOM 2313 O O . ASP A 1 286 ? -6.579 -27.160 -0.951 1.00 98.38 286 ASP A O 1
ATOM 2317 N N . GLN A 1 287 ? -4.916 -27.017 -2.450 1.00 98.38 287 GLN A N 1
ATOM 2318 C CA . GLN A 1 287 ? -3.903 -26.676 -1.456 1.00 98.38 287 GLN A CA 1
ATOM 2319 C C . GLN A 1 287 ? -4.165 -25.320 -0.793 1.00 98.38 287 GLN A C 1
ATOM 2321 O O . GLN A 1 287 ? -4.063 -25.209 0.430 1.00 98.38 287 GLN A O 1
ATOM 2326 N N . PHE A 1 288 ? -4.520 -24.297 -1.572 1.00 98.25 288 PHE A N 1
ATOM 2327 C CA . PHE A 1 288 ? -4.788 -22.963 -1.044 1.00 98.25 288 PHE A CA 1
ATOM 2328 C C . PHE A 1 288 ? -6.101 -22.906 -0.264 1.00 98.25 288 PHE A C 1
ATOM 2330 O O . PHE A 1 288 ? -6.129 -22.341 0.825 1.00 98.25 288 PHE A O 1
ATOM 2337 N N . THR A 1 289 ? -7.178 -23.530 -0.746 1.00 97.69 289 THR A N 1
ATOM 2338 C CA . THR A 1 289 ? -8.456 -23.569 -0.008 1.00 97.69 289 THR A CA 1
ATOM 2339 C C . THR A 1 289 ? -8.363 -24.371 1.291 1.00 97.69 289 THR A C 1
ATOM 2341 O O . THR A 1 289 ? -9.060 -24.045 2.249 1.00 97.69 289 THR A O 1
ATOM 2344 N N . GLY A 1 290 ? -7.470 -25.367 1.360 1.00 96.44 290 GLY A N 1
ATOM 2345 C CA . GLY A 1 290 ? -7.132 -26.069 2.600 1.00 96.44 290 GLY A CA 1
ATOM 2346 C C . GLY A 1 290 ? -6.233 -25.275 3.559 1.00 96.44 290 GLY A C 1
ATOM 2347 O O . GLY A 1 290 ? -6.135 -25.632 4.732 1.00 96.44 290 GLY A O 1
ATOM 2348 N N . MET A 1 291 ? -5.572 -24.215 3.083 1.00 96.94 291 MET A N 1
ATOM 2349 C CA . MET A 1 291 ? -4.690 -23.355 3.880 1.00 96.94 291 MET A CA 1
ATOM 2350 C C . MET A 1 291 ? -5.405 -22.101 4.392 1.00 96.94 291 MET A C 1
ATOM 2352 O O . MET A 1 291 ? -5.250 -21.750 5.557 1.00 96.94 291 MET A O 1
ATOM 2356 N N . PHE A 1 292 ? -6.191 -21.445 3.537 1.00 98.25 292 PHE A N 1
ATOM 2357 C CA . PHE A 1 292 ? -6.901 -20.208 3.848 1.00 98.25 292 PHE A CA 1
ATOM 2358 C C . PHE A 1 292 ? -8.330 -20.499 4.313 1.00 98.25 292 PHE A C 1
ATOM 2360 O O . PHE A 1 292 ? -9.161 -21.040 3.577 1.00 98.25 292 PHE A O 1
ATOM 2367 N N . SER A 1 293 ? -8.640 -20.105 5.548 1.00 96.06 293 SER A N 1
ATOM 2368 C CA . SER A 1 293 ? -9.962 -20.298 6.152 1.00 96.06 293 SER A CA 1
ATOM 2369 C C . SER A 1 293 ? -11.018 -19.323 5.620 1.00 96.06 293 SER A C 1
ATOM 2371 O O . SER A 1 293 ? -12.193 -19.696 5.604 1.00 96.06 293 SER A O 1
ATOM 2373 N N . SER A 1 294 ? -10.611 -18.155 5.099 1.00 98.31 294 SER A N 1
ATOM 2374 C CA . SER A 1 294 ? -11.493 -17.123 4.528 1.00 98.31 294 SER A CA 1
ATOM 2375 C C . SER A 1 294 ? -12.548 -17.703 3.581 1.00 98.31 294 SER A C 1
ATOM 2377 O O . SER A 1 294 ? -12.212 -18.565 2.761 1.00 98.31 294 SER A O 1
ATOM 2379 N N . PRO A 1 295 ? -13.817 -17.257 3.633 1.00 97.88 295 PRO A N 1
ATOM 2380 C CA . PRO A 1 295 ? -14.810 -17.652 2.642 1.00 97.88 295 PRO A CA 1
ATOM 2381 C C . PRO A 1 295 ? -14.546 -17.014 1.271 1.00 97.88 295 PRO A C 1
ATOM 2383 O O . PRO A 1 295 ? -15.153 -17.443 0.297 1.00 97.88 295 PRO A O 1
ATOM 2386 N N . PHE A 1 296 ? -13.661 -16.021 1.174 1.00 98.62 296 PHE A N 1
ATOM 2387 C CA . PHE A 1 296 ? -13.293 -15.344 -0.064 1.00 98.62 296 PHE A CA 1
ATOM 2388 C C . PHE A 1 296 ? -12.033 -15.966 -0.667 1.00 98.62 296 PHE A C 1
ATOM 2390 O O . PHE A 1 296 ? -11.119 -16.376 0.048 1.00 98.62 296 PHE A O 1
ATOM 2397 N N . PHE A 1 297 ? -11.972 -16.039 -1.995 1.00 98.69 297 PHE A N 1
ATOM 2398 C CA . PHE A 1 297 ? -10.822 -16.605 -2.693 1.00 98.69 297 PHE A CA 1
ATOM 2399 C C . PHE A 1 297 ? -10.594 -15.887 -4.021 1.00 98.69 297 PHE A C 1
ATOM 2401 O O . PHE A 1 297 ? -11.373 -16.053 -4.961 1.00 98.69 297 PHE A O 1
ATOM 2408 N N . HIS A 1 298 ? -9.540 -15.078 -4.108 1.00 98.69 298 HIS A N 1
ATOM 2409 C CA . HIS A 1 298 ? -9.277 -14.259 -5.283 1.00 98.69 298 HIS A CA 1
ATOM 2410 C C . HIS A 1 298 ? -8.347 -14.987 -6.267 1.00 98.69 298 HIS A C 1
ATOM 2412 O O . HIS A 1 298 ? -7.233 -15.370 -5.917 1.00 98.69 298 HIS A O 1
ATOM 2418 N N . ILE A 1 299 ? -8.822 -15.191 -7.500 1.00 98.31 299 ILE A N 1
ATOM 2419 C CA . ILE A 1 299 ? -8.206 -16.056 -8.524 1.00 98.31 299 ILE A CA 1
ATOM 2420 C C . ILE A 1 299 ? -7.350 -15.303 -9.557 1.00 98.31 299 ILE A C 1
ATOM 2422 O O . ILE A 1 299 ? -6.725 -15.943 -10.406 1.00 98.31 299 ILE A O 1
ATOM 2426 N N . GLY A 1 300 ? -7.333 -13.966 -9.502 1.00 97.00 300 GLY A N 1
ATOM 2427 C CA . GLY A 1 300 ? -6.534 -13.109 -10.387 1.00 97.00 300 GLY A CA 1
ATOM 2428 C C . GLY A 1 300 ? -7.304 -12.782 -11.661 1.00 97.00 300 GLY A C 1
ATOM 2429 O O . GLY A 1 300 ? -8.366 -12.164 -11.574 1.00 97.00 300 GLY A O 1
ATOM 2430 N N . PHE A 1 301 ? -6.813 -13.275 -12.804 1.00 95.81 301 PHE A N 1
ATOM 2431 C CA . PHE A 1 301 ? -7.387 -13.111 -14.156 1.00 95.81 301 PHE A CA 1
ATOM 2432 C C . PHE A 1 301 ? -7.225 -11.715 -14.784 1.00 95.81 301 PHE A C 1
ATOM 2434 O O . PHE A 1 301 ? -7.816 -11.442 -15.834 1.00 95.81 301 PHE A O 1
ATOM 2441 N N . ASP A 1 302 ? -6.385 -10.862 -14.208 1.00 95.12 302 ASP A N 1
ATOM 2442 C CA . ASP A 1 302 ? -5.950 -9.618 -14.830 1.00 95.12 302 ASP A CA 1
ATOM 2443 C C . ASP A 1 302 ? -4.870 -9.844 -15.893 1.00 95.12 302 ASP A C 1
ATOM 2445 O O . ASP A 1 302 ? -4.274 -10.914 -16.020 1.00 95.12 302 ASP A O 1
ATOM 2449 N N . GLU A 1 303 ? -4.691 -8.826 -16.731 1.00 93.50 303 GLU A N 1
ATOM 2450 C CA . GLU A 1 303 ? -3.514 -8.646 -17.587 1.00 93.50 303 GLU A CA 1
ATOM 2451 C C . GLU A 1 303 ? -3.071 -9.821 -18.477 1.00 93.50 303 GLU A C 1
ATOM 2453 O O . GLU A 1 303 ? -1.919 -9.930 -18.889 1.00 93.50 303 GLU A O 1
ATOM 2458 N N . THR A 1 304 ? -4.020 -10.650 -18.906 1.00 92.19 304 THR A N 1
ATOM 2459 C CA . THR A 1 304 ? -3.778 -11.705 -19.902 1.00 92.19 304 THR A CA 1
ATOM 2460 C C . THR A 1 304 ? -3.701 -11.093 -21.306 1.00 92.19 304 THR A C 1
ATOM 2462 O O . THR A 1 304 ? -4.707 -10.766 -21.948 1.00 92.19 304 THR A O 1
ATOM 2465 N N . TYR A 1 305 ? -2.483 -10.813 -21.769 1.00 89.25 305 TYR A N 1
ATOM 2466 C CA . TYR A 1 305 ? -2.202 -10.126 -23.033 1.00 89.25 305 TYR A CA 1
ATOM 2467 C C . TYR A 1 305 ? -2.074 -11.095 -24.215 1.00 89.25 305 TYR A C 1
ATOM 2469 O O . TYR A 1 305 ? -2.365 -10.708 -25.351 1.00 89.25 305 TYR A O 1
ATOM 2477 N N . LEU A 1 306 ? -1.662 -12.343 -23.975 1.00 91.31 306 LEU A N 1
ATOM 2478 C CA . LEU A 1 306 ? -1.489 -13.366 -25.011 1.00 91.31 306 LEU A CA 1
ATOM 2479 C C . LEU A 1 306 ? -2.773 -14.130 -25.323 1.00 91.31 306 LEU A C 1
ATOM 2481 O O . LEU A 1 306 ? -2.886 -14.701 -26.409 1.00 91.31 306 LEU A O 1
ATOM 2485 N N . MET A 1 307 ? -3.762 -14.072 -24.431 1.00 89.44 307 MET A N 1
ATOM 2486 C CA . MET A 1 307 ? -5.094 -14.660 -24.597 1.00 89.44 307 MET A CA 1
ATOM 2487 C C . MET A 1 307 ? -5.680 -14.477 -26.007 1.00 89.44 307 MET A C 1
ATOM 2489 O O . MET A 1 307 ? -6.251 -15.419 -26.552 1.00 89.44 307 MET A O 1
ATOM 2493 N N . LYS A 1 308 ? -5.530 -13.299 -26.633 1.00 90.31 308 LYS A N 1
ATOM 2494 C CA . LYS A 1 308 ? -6.033 -13.067 -27.998 1.00 90.31 308 LYS A CA 1
ATOM 2495 C C . LYS A 1 308 ? -5.428 -14.047 -29.012 1.00 90.31 308 LYS A C 1
ATOM 2497 O O . LYS A 1 308 ? -6.156 -14.620 -29.816 1.00 90.31 308 LYS A O 1
ATOM 2502 N N . TYR A 1 309 ? -4.111 -14.227 -28.979 1.00 91.94 309 TYR A N 1
ATOM 2503 C CA . TYR A 1 309 ? -3.397 -15.093 -29.917 1.00 91.94 309 TYR A CA 1
ATOM 2504 C C . TYR A 1 309 ? -3.655 -16.574 -29.624 1.00 91.94 309 TYR A C 1
ATOM 2506 O O . TYR A 1 309 ? -3.795 -17.371 -30.549 1.00 91.94 309 TYR A O 1
ATOM 2514 N N . GLU A 1 310 ? -3.783 -16.936 -28.346 1.00 93.38 310 GLU A N 1
ATOM 2515 C CA . GLU A 1 310 ? -4.157 -18.295 -27.946 1.00 93.38 310 GLU A CA 1
ATOM 2516 C C . GLU A 1 310 ? -5.575 -18.653 -28.399 1.00 93.38 310 GLU A C 1
ATOM 2518 O O . GLU A 1 310 ? -5.802 -19.755 -28.899 1.00 93.38 310 GLU A O 1
ATOM 2523 N N . ALA A 1 311 ? -6.517 -17.712 -28.316 1.00 93.44 311 ALA A N 1
ATOM 2524 C CA . ALA A 1 311 ? -7.868 -17.907 -28.829 1.00 93.44 311 ALA A CA 1
ATOM 2525 C C . ALA A 1 311 ? -7.859 -18.134 -30.348 1.00 93.44 311 ALA A C 1
ATOM 2527 O O . ALA A 1 311 ? -8.434 -19.115 -30.824 1.00 93.44 311 ALA A O 1
ATOM 2528 N N . GLU A 1 312 ? -7.126 -17.304 -31.101 1.00 94.44 312 GLU A N 1
ATOM 2529 C CA . GLU A 1 312 ? -6.951 -17.467 -32.552 1.00 94.44 312 GLU A CA 1
ATOM 2530 C C . GLU A 1 312 ? -6.350 -18.839 -32.905 1.00 94.44 312 GLU A C 1
ATOM 2532 O O . GLU A 1 312 ? -6.867 -19.532 -33.785 1.00 94.44 312 GLU A O 1
ATOM 2537 N N . ARG A 1 313 ? -5.310 -19.281 -32.181 1.00 94.44 313 ARG A N 1
ATOM 2538 C CA . ARG A 1 313 ? -4.684 -20.606 -32.353 1.00 94.44 313 ARG A CA 1
ATOM 2539 C C . ARG A 1 313 ? -5.677 -21.751 -32.140 1.00 94.44 313 ARG A C 1
ATOM 2541 O O . ARG A 1 313 ? -5.579 -22.777 -32.812 1.00 94.44 313 ARG A O 1
ATOM 2548 N N . MET A 1 314 ? -6.617 -21.580 -31.215 1.00 94.62 314 MET A N 1
ATOM 2549 C CA . MET A 1 314 ? -7.639 -22.569 -30.865 1.00 94.62 314 MET A CA 1
ATOM 2550 C C . MET A 1 314 ? -8.921 -22.460 -31.706 1.00 94.62 314 MET A C 1
ATOM 2552 O O . MET A 1 314 ? -9.827 -23.275 -31.528 1.00 94.62 314 MET A O 1
ATOM 2556 N N . GLY A 1 315 ? -9.017 -21.486 -32.619 1.00 95.94 315 GLY A N 1
ATOM 2557 C CA . GLY A 1 315 ? -10.232 -21.234 -33.399 1.00 95.94 315 GLY A CA 1
ATOM 2558 C C . GLY A 1 315 ? -11.404 -20.712 -32.558 1.00 95.94 315 GLY A C 1
ATOM 2559 O O . GLY A 1 315 ? -12.553 -20.992 -32.892 1.00 95.94 315 GLY A O 1
ATOM 2560 N N . MET A 1 316 ? -11.111 -19.995 -31.470 1.00 95.12 316 MET A N 1
ATOM 2561 C CA . MET A 1 316 ? -12.069 -19.368 -30.551 1.00 95.12 316 MET A CA 1
ATOM 2562 C C . MET A 1 316 ? -11.951 -17.844 -30.612 1.00 95.12 316 MET A C 1
ATOM 2564 O O . MET A 1 316 ? -10.936 -17.299 -31.059 1.00 95.12 316 MET A O 1
ATOM 2568 N N . THR A 1 317 ? -12.959 -17.132 -30.119 1.00 93.44 317 THR A N 1
ATOM 2569 C CA . THR A 1 317 ? -12.810 -15.704 -29.820 1.00 93.44 317 THR A CA 1
ATOM 2570 C C . THR A 1 317 ? -12.120 -15.494 -28.461 1.00 93.44 317 THR A C 1
ATOM 2572 O O . THR A 1 317 ? -12.151 -16.378 -27.597 1.00 93.44 317 THR A O 1
ATOM 2575 N N . PRO A 1 318 ? -11.484 -14.330 -28.220 1.00 91.81 318 PRO A N 1
ATOM 2576 C CA . PRO A 1 318 ? -10.852 -14.050 -26.930 1.00 91.81 318 PRO A CA 1
ATOM 2577 C C . PRO A 1 318 ? -11.822 -14.123 -25.739 1.00 91.81 318 PRO A C 1
ATOM 2579 O O . PRO A 1 318 ? -11.439 -14.625 -24.685 1.00 91.81 318 PRO A O 1
ATOM 2582 N N . ASP A 1 319 ? -13.079 -13.687 -25.905 1.00 92.12 319 ASP A N 1
ATOM 2583 C CA . ASP A 1 319 ? -14.096 -13.779 -24.850 1.00 92.12 319 ASP A CA 1
ATOM 2584 C C . ASP A 1 319 ? -14.469 -15.232 -24.536 1.00 92.12 319 ASP A C 1
ATOM 2586 O O . ASP A 1 319 ? -14.585 -15.589 -23.365 1.00 92.12 319 ASP A O 1
ATOM 2590 N N . GLU A 1 320 ? -14.595 -16.089 -25.553 1.00 94.44 320 GLU A N 1
ATOM 2591 C CA . GLU A 1 320 ? -14.877 -17.516 -25.371 1.00 94.44 320 GLU A CA 1
ATOM 2592 C C . GLU A 1 320 ? -13.765 -18.214 -24.583 1.00 94.44 320 GLU A C 1
ATOM 2594 O O . GLU A 1 320 ? -14.053 -18.964 -23.647 1.00 94.44 320 GLU A O 1
ATOM 2599 N N . LEU A 1 321 ? -12.498 -17.949 -24.922 1.00 94.25 321 LEU A N 1
ATOM 2600 C CA . LEU A 1 321 ? -11.361 -18.545 -24.223 1.00 94.25 321 LEU A CA 1
ATOM 2601 C C . LEU A 1 321 ? -11.272 -18.063 -22.768 1.00 94.25 321 LEU A C 1
ATOM 2603 O O . LEU A 1 321 ? -11.097 -18.884 -21.863 1.00 94.25 321 LEU A O 1
ATOM 2607 N N . PHE A 1 322 ? -11.434 -16.755 -22.541 1.00 94.50 322 PHE A N 1
ATOM 2608 C CA . PHE A 1 322 ? -11.413 -16.168 -21.201 1.00 94.50 322 PHE A CA 1
ATOM 2609 C C . PHE A 1 322 ? -12.508 -16.753 -20.313 1.00 94.50 322 PHE A C 1
ATOM 2611 O O . PHE A 1 322 ? -12.226 -17.246 -19.224 1.00 94.50 322 PHE A O 1
ATOM 2618 N N . LEU A 1 323 ? -13.756 -16.742 -20.792 1.00 95.25 323 LEU A N 1
ATOM 2619 C CA . LEU A 1 323 ? -14.912 -17.227 -20.040 1.00 95.25 323 LEU A CA 1
ATOM 2620 C C . LEU A 1 323 ? -14.828 -18.725 -19.770 1.00 95.25 323 LEU A C 1
ATOM 2622 O O . LEU A 1 323 ? -15.193 -19.167 -18.684 1.00 95.25 323 LEU A O 1
ATOM 2626 N N . LYS A 1 324 ? -14.292 -19.508 -20.714 1.00 94.44 324 LYS A N 1
ATOM 2627 C CA . LYS A 1 324 ? -14.042 -20.937 -20.507 1.00 94.44 324 LYS A CA 1
ATOM 2628 C C . LYS A 1 324 ? -13.112 -21.175 -19.316 1.00 94.44 324 LYS A C 1
ATOM 2630 O O . LYS A 1 324 ? -13.397 -22.038 -18.488 1.00 94.44 324 LYS A O 1
ATOM 2635 N N . MET A 1 325 ? -12.009 -20.431 -19.230 1.00 94.62 325 MET A N 1
ATOM 2636 C CA . MET A 1 325 ? -11.072 -20.534 -18.107 1.00 94.62 325 MET A CA 1
ATOM 2637 C C . MET A 1 325 ? -11.689 -19.995 -16.815 1.00 94.62 325 MET A C 1
ATOM 2639 O O . MET A 1 325 ? -11.625 -20.664 -15.786 1.00 94.62 325 MET A O 1
ATOM 2643 N N . LEU A 1 326 ? -12.335 -18.829 -16.879 1.00 96.69 326 LEU A N 1
ATOM 2644 C CA . LEU A 1 326 ? -12.941 -18.174 -15.724 1.00 96.69 326 LEU A CA 1
ATOM 2645 C C . LEU A 1 326 ? -14.018 -19.054 -15.087 1.00 96.69 326 LEU A C 1
ATOM 2647 O O . LEU A 1 326 ? -13.909 -19.379 -13.909 1.00 96.69 326 LEU A O 1
ATOM 2651 N N . ASN A 1 327 ? -15.021 -19.489 -15.855 1.00 97.38 327 ASN A N 1
ATOM 2652 C CA . ASN A 1 327 ? -16.152 -20.263 -15.335 1.00 97.38 327 ASN A CA 1
ATOM 2653 C C . ASN A 1 327 ? -15.694 -21.595 -14.729 1.00 97.38 327 ASN A C 1
ATOM 2655 O O . ASN A 1 327 ? -16.191 -22.006 -13.682 1.00 97.38 327 ASN A O 1
ATOM 2659 N N . ARG A 1 328 ? -14.697 -22.250 -15.339 1.00 96.06 328 ARG A N 1
ATOM 2660 C CA . ARG A 1 328 ? -14.104 -23.477 -14.793 1.00 96.06 328 ARG A CA 1
ATOM 2661 C C . ARG A 1 328 ? -13.444 -23.231 -13.438 1.00 96.06 328 ARG A C 1
ATOM 2663 O O . ARG A 1 328 ? -13.684 -23.991 -12.503 1.00 96.06 328 ARG A O 1
ATOM 2670 N N . THR A 1 329 ? -12.623 -22.189 -13.331 1.00 97.69 329 THR A N 1
ATOM 2671 C CA . THR A 1 329 ? -11.917 -21.853 -12.089 1.00 97.69 329 THR A CA 1
ATOM 2672 C C . THR A 1 329 ? -12.890 -21.393 -11.003 1.00 97.69 329 THR A C 1
ATOM 2674 O O . THR A 1 329 ? -12.783 -21.848 -9.867 1.00 97.69 329 THR A O 1
ATOM 2677 N N . VAL A 1 330 ? -13.882 -20.565 -11.349 1.00 98.44 330 VAL A N 1
ATOM 2678 C CA . VAL A 1 330 ? -14.964 -20.146 -10.440 1.00 98.44 330 VAL A CA 1
ATOM 2679 C C . VAL A 1 330 ? -15.697 -21.364 -9.896 1.00 98.44 330 VAL A C 1
ATOM 2681 O O . VAL A 1 330 ? -15.793 -21.518 -8.681 1.00 98.44 330 VAL A O 1
ATOM 2684 N N . LYS A 1 331 ? -16.129 -22.276 -10.772 1.00 98.25 331 LYS A N 1
ATOM 2685 C CA . LYS A 1 331 ? -16.802 -23.510 -10.368 1.00 98.25 331 LYS A CA 1
ATOM 2686 C C . LYS A 1 331 ? -15.944 -24.349 -9.420 1.00 98.25 331 LYS A C 1
ATOM 2688 O O . LYS A 1 331 ? -16.443 -24.785 -8.389 1.00 98.25 331 LYS A O 1
ATOM 2693 N N . ALA A 1 332 ? -14.662 -24.544 -9.730 1.00 98.00 332 ALA A N 1
ATOM 2694 C CA . ALA A 1 332 ? -13.755 -25.317 -8.882 1.00 98.00 332 ALA A CA 1
ATOM 2695 C C . ALA A 1 332 ? -13.592 -24.708 -7.477 1.00 98.00 332 ALA A C 1
ATOM 2697 O O . ALA A 1 332 ? -13.540 -25.438 -6.490 1.00 98.00 332 ALA A O 1
ATOM 2698 N N . VAL A 1 333 ? -13.544 -23.377 -7.371 1.00 98.31 333 VAL A N 1
ATOM 2699 C CA . VAL A 1 333 ? -13.486 -22.662 -6.087 1.00 98.31 333 VAL A CA 1
ATOM 2700 C C . VAL A 1 333 ? -14.819 -22.754 -5.333 1.00 98.31 333 VAL A C 1
ATOM 2702 O O . VAL A 1 333 ? -14.830 -23.020 -4.129 1.00 98.31 333 VAL A O 1
ATOM 2705 N N . GLU A 1 334 ? -15.950 -22.586 -6.021 1.00 97.31 334 GLU A N 1
ATOM 2706 C CA . GLU A 1 334 ? -17.287 -22.670 -5.417 1.00 97.31 334 GLU A CA 1
ATOM 2707 C C . GLU A 1 334 ? -17.625 -24.095 -4.941 1.00 97.31 334 GLU A C 1
ATOM 2709 O O . GLU A 1 334 ? -18.234 -24.262 -3.884 1.00 97.31 334 GLU A O 1
ATOM 2714 N N . GLU A 1 335 ? -17.142 -25.137 -5.626 1.00 97.31 335 GLU A N 1
ATOM 2715 C CA . GLU A 1 335 ? -17.238 -26.536 -5.179 1.00 97.31 335 GLU A CA 1
ATOM 2716 C C . GLU A 1 335 ? -16.475 -26.801 -3.866 1.00 97.31 335 GLU A C 1
ATOM 2718 O O . GLU A 1 335 ? -16.800 -27.743 -3.140 1.00 97.31 335 GLU A O 1
ATOM 2723 N N . LYS A 1 336 ? -15.505 -25.947 -3.506 1.00 97.62 336 LYS A N 1
ATOM 2724 C CA . LYS A 1 336 ? -14.833 -25.951 -2.191 1.00 97.62 336 LYS A CA 1
ATOM 2725 C C . LYS A 1 336 ? -15.578 -25.144 -1.123 1.00 97.62 336 LYS A C 1
ATOM 2727 O O . LYS A 1 336 ? -15.072 -25.000 -0.011 1.00 97.62 336 LYS A O 1
ATOM 2732 N N . GLY A 1 337 ? -16.764 -24.618 -1.434 1.00 96.38 337 GLY A N 1
ATOM 2733 C CA . GLY A 1 337 ? -17.569 -23.804 -0.522 1.00 96.38 337 GLY A CA 1
ATOM 2734 C C . GLY A 1 337 ? -17.030 -22.385 -0.321 1.00 96.38 337 GLY A C 1
ATOM 2735 O O . GLY A 1 337 ? -17.325 -21.760 0.696 1.00 96.38 337 GLY A O 1
ATOM 2736 N N . LYS A 1 338 ? -16.216 -21.885 -1.258 1.00 97.88 338 LYS A N 1
ATOM 2737 C CA . LYS A 1 338 ? -15.629 -20.540 -1.229 1.00 97.88 338 LYS A CA 1
ATOM 2738 C C . LYS A 1 338 ? -16.308 -19.634 -2.259 1.00 97.88 338 LYS A C 1
ATOM 2740 O O . LYS A 1 338 ? -16.856 -20.102 -3.251 1.00 97.88 338 LYS A O 1
ATOM 2745 N N . LYS A 1 339 ? -16.237 -18.324 -2.051 1.00 97.88 339 LYS A N 1
ATOM 2746 C CA . LYS A 1 339 ? -16.696 -17.292 -2.981 1.00 97.88 339 LYS A CA 1
ATOM 2747 C C . LYS A 1 339 ? -15.515 -16.816 -3.820 1.00 97.88 339 LYS A C 1
ATOM 2749 O O . LYS A 1 339 ? -14.619 -16.143 -3.307 1.00 97.88 339 LYS A O 1
ATOM 2754 N N . ALA A 1 340 ? -15.514 -17.176 -5.100 1.00 98.50 340 ALA A N 1
ATOM 2755 C CA . ALA A 1 340 ? -14.478 -16.742 -6.028 1.00 98.50 340 ALA A CA 1
ATOM 2756 C C . ALA A 1 340 ? -14.511 -15.216 -6.221 1.00 98.50 340 ALA A C 1
ATOM 2758 O O . ALA A 1 340 ? -15.588 -14.619 -6.273 1.00 98.50 340 ALA A O 1
ATOM 2759 N N . MET A 1 341 ? -13.338 -14.598 -6.358 1.00 98.62 341 MET A N 1
ATOM 2760 C CA . MET A 1 341 ? -13.168 -13.187 -6.712 1.00 98.62 341 MET A CA 1
ATOM 2761 C C . MET A 1 341 ? -12.180 -13.049 -7.867 1.00 98.62 341 MET A C 1
ATOM 2763 O O . MET A 1 341 ? -11.207 -13.794 -7.903 1.00 98.62 341 MET A O 1
ATOM 2767 N N . PHE A 1 342 ? -12.371 -12.112 -8.789 1.00 98.25 342 PHE A N 1
ATOM 2768 C CA . PHE A 1 342 ? -11.454 -11.954 -9.923 1.00 98.25 342 PHE A CA 1
ATOM 2769 C C . PHE A 1 342 ? -11.416 -10.514 -10.441 1.00 98.25 342 PHE A C 1
ATOM 2771 O O . PHE A 1 342 ? -12.375 -9.760 -10.267 1.00 98.25 342 PHE A O 1
ATOM 2778 N N . TYR A 1 343 ? -10.330 -10.136 -11.111 1.00 98.00 343 TYR A N 1
ATOM 2779 C CA . TYR A 1 343 ? -10.165 -8.802 -11.675 1.00 98.00 343 TYR A CA 1
ATOM 2780 C C . TYR A 1 343 ? -10.966 -8.601 -12.970 1.00 98.00 343 TYR A C 1
ATOM 2782 O O . TYR A 1 343 ? -11.041 -9.458 -13.847 1.00 98.00 343 TYR A O 1
ATOM 2790 N N . SER A 1 344 ? -11.584 -7.426 -13.091 1.00 95.31 344 SER A N 1
ATOM 2791 C CA . SER A 1 344 ? -12.549 -7.121 -14.161 1.00 95.31 344 SER A CA 1
ATOM 2792 C C . SER A 1 344 ? -11.956 -6.670 -15.504 1.00 95.31 344 SER A C 1
ATOM 2794 O O . SER A 1 344 ? -12.694 -6.577 -16.489 1.00 95.31 344 SER A O 1
ATOM 2796 N N . ASP A 1 345 ? -10.669 -6.317 -15.570 1.00 92.69 345 ASP A N 1
ATOM 2797 C CA . ASP A 1 345 ? -10.109 -5.487 -16.646 1.00 92.69 345 ASP A CA 1
ATOM 2798 C C . ASP A 1 345 ? -10.256 -6.116 -18.034 1.00 92.69 345 ASP A C 1
ATOM 2800 O O . ASP A 1 345 ? -10.605 -5.412 -18.985 1.00 92.69 345 ASP A O 1
ATOM 2804 N N . ARG A 1 346 ? -10.073 -7.437 -18.150 1.00 91.81 346 ARG A N 1
ATOM 2805 C CA . ARG A 1 346 ? -10.192 -8.147 -19.430 1.00 91.81 346 ARG A CA 1
ATOM 2806 C C . ARG A 1 346 ? -11.629 -8.171 -19.948 1.00 91.81 346 ARG A C 1
ATOM 2808 O O . ARG A 1 346 ? -11.840 -7.876 -21.121 1.00 91.81 346 ARG A O 1
ATOM 2815 N N . LEU A 1 347 ? -12.624 -8.403 -19.085 1.00 90.88 347 LEU A N 1
ATOM 2816 C CA . LEU A 1 347 ? -14.046 -8.424 -19.476 1.00 90.88 347 LEU A CA 1
ATOM 2817 C C . LEU A 1 347 ? -14.532 -7.096 -20.051 1.00 90.88 347 LEU A C 1
ATOM 2819 O O . LEU A 1 347 ? -15.454 -7.073 -20.866 1.00 90.88 347 LEU A O 1
ATOM 2823 N N . ARG A 1 348 ? -13.901 -5.980 -19.676 1.00 87.88 348 ARG A N 1
ATOM 2824 C CA . ARG A 1 348 ? -14.245 -4.661 -20.225 1.00 87.88 348 ARG A CA 1
ATOM 2825 C C . ARG A 1 348 ? -13.951 -4.543 -21.722 1.00 87.88 348 ARG A C 1
ATOM 2827 O O . ARG A 1 348 ? -14.520 -3.674 -22.376 1.00 87.88 348 ARG A O 1
ATOM 2834 N N . LEU A 1 349 ? -13.098 -5.407 -22.275 1.00 86.38 349 LEU A N 1
ATOM 2835 C CA . LEU A 1 349 ? -12.835 -5.481 -23.714 1.00 86.38 349 LEU A CA 1
ATOM 2836 C C . LEU A 1 349 ? -13.949 -6.215 -24.482 1.00 86.38 349 LEU A C 1
ATOM 2838 O O . LEU A 1 349 ? -14.036 -6.075 -25.700 1.00 86.38 349 LEU A O 1
ATOM 2842 N N . PHE A 1 350 ? -14.794 -6.984 -23.790 1.00 88.56 350 PHE A N 1
ATOM 2843 C CA . PHE A 1 350 ? -15.863 -7.800 -24.370 1.00 88.56 350 PHE A CA 1
ATOM 2844 C C . PHE A 1 350 ? -17.097 -7.837 -23.442 1.00 88.56 350 PHE A C 1
ATOM 2846 O O . PHE A 1 350 ? -17.395 -8.864 -22.828 1.00 88.56 350 PHE A O 1
ATOM 2853 N N . PRO A 1 351 ? -17.857 -6.727 -23.345 1.00 85.38 351 PRO A N 1
ATOM 2854 C CA . PRO A 1 351 ? -18.947 -6.574 -22.374 1.00 85.38 351 PRO A CA 1
ATOM 2855 C C . PRO A 1 351 ? -20.087 -7.589 -22.542 1.00 85.38 351 PRO A C 1
ATOM 2857 O O . PRO A 1 351 ? -20.709 -7.978 -21.555 1.00 85.38 351 PRO A O 1
ATOM 2860 N N . ASP A 1 352 ? -20.330 -8.087 -23.758 1.00 87.56 352 ASP A N 1
ATOM 2861 C CA . ASP A 1 352 ? -21.330 -9.138 -24.004 1.00 87.56 352 ASP A CA 1
ATOM 2862 C C . ASP A 1 352 ? -21.005 -10.436 -23.242 1.00 87.56 352 ASP A C 1
ATOM 2864 O O . ASP A 1 352 ? -21.907 -11.186 -22.850 1.00 87.56 352 ASP A O 1
ATOM 2868 N N . GLY A 1 353 ? -19.716 -10.674 -22.968 1.00 89.38 353 GLY A N 1
ATOM 2869 C CA . GLY A 1 353 ? -19.229 -11.820 -22.209 1.00 89.38 353 GLY A CA 1
ATOM 2870 C C . GLY A 1 353 ? -19.668 -11.829 -20.744 1.00 89.38 353 GLY A C 1
ATOM 2871 O O . GLY A 1 353 ? -19.785 -12.904 -20.165 1.00 89.38 353 GLY A O 1
ATOM 2872 N N . ILE A 1 354 ? -20.009 -10.674 -20.158 1.00 92.25 354 ILE A N 1
ATOM 2873 C CA . ILE A 1 354 ? -20.455 -10.578 -18.755 1.00 92.25 354 ILE A CA 1
ATOM 2874 C C . ILE A 1 354 ? -21.700 -11.443 -18.515 1.00 92.25 354 ILE A C 1
ATOM 2876 O O . ILE A 1 354 ? -21.822 -12.095 -17.483 1.00 92.25 354 ILE A O 1
ATOM 2880 N N . SER A 1 355 ? -22.601 -11.517 -19.500 1.00 91.38 355 SER A N 1
ATOM 2881 C CA . SER A 1 355 ? -23.827 -12.325 -19.417 1.00 91.38 355 SER A CA 1
ATOM 2882 C C . SER A 1 355 ? -23.597 -13.841 -19.409 1.00 91.38 355 SER A C 1
ATOM 2884 O O . SER A 1 355 ? -24.523 -14.596 -19.122 1.00 91.38 355 SER A O 1
ATOM 2886 N N . LYS A 1 356 ? -22.379 -14.284 -19.741 1.00 94.88 356 LYS A N 1
ATOM 2887 C CA . LYS A 1 356 ? -21.976 -15.693 -19.818 1.00 94.88 356 LYS A CA 1
ATOM 2888 C C . LYS A 1 356 ? -21.160 -16.140 -18.594 1.00 94.88 356 LYS A C 1
ATOM 2890 O O . LYS A 1 356 ? -20.672 -17.268 -18.583 1.00 94.88 356 LYS A O 1
ATOM 2895 N N . ILE A 1 357 ? -20.971 -15.270 -17.600 1.00 95.94 357 ILE A N 1
ATOM 2896 C CA . ILE A 1 357 ? -20.299 -15.629 -16.346 1.00 95.94 357 ILE A CA 1
ATOM 2897 C C . ILE A 1 357 ? -21.203 -16.586 -15.570 1.00 95.94 357 ILE A C 1
ATOM 2899 O O . ILE A 1 357 ? -22.383 -16.308 -15.356 1.00 95.94 357 ILE A O 1
ATOM 2903 N N . GLU A 1 358 ? -20.647 -17.724 -15.172 1.00 94.75 358 GLU A N 1
ATOM 2904 C CA . GLU A 1 358 ? -21.341 -18.723 -14.362 1.00 94.75 358 GLU A CA 1
ATOM 2905 C C . GLU A 1 358 ? -21.132 -18.472 -12.863 1.00 94.75 358 GLU A C 1
ATOM 2907 O O . GLU A 1 358 ? -20.154 -17.851 -12.444 1.00 94.75 358 GLU A O 1
ATOM 2912 N N . GLY A 1 359 ? -22.058 -18.981 -12.046 1.00 92.06 359 GLY A N 1
ATOM 2913 C CA . GLY A 1 359 ? -22.025 -18.794 -10.596 1.00 92.06 359 GLY A CA 1
ATOM 2914 C C . GLY A 1 359 ? -22.374 -17.362 -10.192 1.00 92.06 359 GLY A C 1
ATOM 2915 O O . GLY A 1 359 ? -23.206 -16.702 -10.815 1.00 92.06 359 GLY A O 1
ATOM 2916 N N . SER A 1 360 ? -21.768 -16.882 -9.109 1.00 92.81 360 SER A N 1
ATOM 2917 C CA . SER A 1 360 ? -21.914 -15.488 -8.672 1.00 92.81 360 SER A CA 1
ATOM 2918 C C . SER A 1 360 ? -20.583 -14.963 -8.114 1.00 92.81 360 SER A C 1
ATOM 2920 O O . SER A 1 360 ? -20.525 -14.534 -6.964 1.00 92.81 360 SER A O 1
ATOM 2922 N N . PRO A 1 361 ? -19.468 -15.035 -8.860 1.00 97.12 361 PRO A N 1
ATOM 2923 C CA . PRO A 1 361 ? -18.182 -14.563 -8.358 1.00 97.12 361 PRO A CA 1
ATOM 2924 C C . PRO A 1 361 ? -18.217 -13.058 -8.051 1.00 97.12 361 PRO A C 1
ATOM 2926 O O . PRO A 1 361 ? -18.987 -12.302 -8.648 1.00 97.12 361 PRO A O 1
ATOM 2929 N N . ILE A 1 362 ? -17.367 -12.615 -7.125 1.00 97.75 362 ILE A N 1
ATOM 2930 C CA . ILE A 1 362 ? -17.161 -11.191 -6.852 1.00 97.75 362 ILE A CA 1
ATOM 2931 C C . ILE A 1 362 ? -16.225 -10.611 -7.907 1.00 97.75 362 ILE A C 1
ATOM 2933 O O . ILE A 1 362 ? -15.093 -11.055 -8.084 1.00 97.75 362 ILE A O 1
ATOM 2937 N N . VAL A 1 363 ? -16.693 -9.577 -8.587 1.00 97.75 363 VAL A N 1
ATOM 2938 C CA . VAL A 1 363 ? -15.905 -8.832 -9.560 1.00 97.75 363 VAL A CA 1
ATOM 2939 C C . VAL A 1 363 ? -15.104 -7.760 -8.826 1.00 97.75 363 VAL A C 1
ATOM 2941 O O . VAL A 1 363 ? -15.678 -6.918 -8.138 1.00 97.75 363 VAL A O 1
ATOM 2944 N N . VAL A 1 364 ? -13.785 -7.748 -8.989 1.00 98.25 364 VAL A N 1
ATOM 2945 C CA . VAL A 1 364 ? -12.902 -6.710 -8.450 1.00 98.25 364 VAL A CA 1
ATOM 2946 C C . VAL A 1 364 ? -12.563 -5.715 -9.556 1.00 98.25 364 VAL A C 1
ATOM 2948 O O . VAL A 1 364 ? -11.829 -6.000 -10.508 1.00 98.25 364 VAL A O 1
ATOM 2951 N N . SER A 1 365 ? -13.152 -4.527 -9.454 1.00 97.38 365 SER A N 1
ATOM 2952 C CA . SER A 1 365 ? -12.977 -3.445 -10.423 1.00 97.38 365 SER A CA 1
ATOM 2953 C C . SER A 1 365 ? -11.877 -2.501 -9.978 1.00 97.38 365 SER A C 1
ATOM 2955 O O . SER A 1 365 ? -11.981 -1.895 -8.917 1.00 97.38 365 SER A O 1
ATOM 2957 N N . TRP A 1 366 ? -10.834 -2.362 -10.796 1.00 96.62 366 TRP A N 1
ATOM 2958 C CA . TRP A 1 366 ? -9.632 -1.621 -10.433 1.00 96.62 366 TRP A CA 1
ATOM 2959 C C . TRP A 1 366 ? -9.222 -0.629 -11.522 1.00 96.62 366 TRP A C 1
ATOM 2961 O O . TRP A 1 366 ? -9.395 -0.864 -12.722 1.00 96.62 366 TRP A O 1
ATOM 2971 N N . LYS A 1 367 ? -8.698 0.520 -11.087 1.00 95.25 367 LYS A N 1
ATOM 2972 C CA . LYS A 1 367 ? -8.044 1.536 -11.919 1.00 95.25 367 LYS A CA 1
ATOM 2973 C C . LYS A 1 367 ? -7.409 2.573 -11.002 1.00 95.25 367 LYS A C 1
ATOM 2975 O O . LYS A 1 367 ? -8.094 3.150 -10.168 1.00 95.25 367 LYS A O 1
ATOM 2980 N N . TYR A 1 368 ? -6.138 2.879 -11.235 1.00 93.62 368 TYR A N 1
ATOM 2981 C CA . TYR A 1 368 ? -5.372 3.769 -10.352 1.00 93.62 368 TYR A CA 1
ATOM 2982 C C . TYR A 1 368 ? -5.268 5.218 -10.855 1.00 93.62 368 TYR A C 1
ATOM 2984 O O . TYR A 1 368 ? -4.702 6.082 -10.198 1.00 93.62 368 TYR A O 1
ATOM 2992 N N . SER A 1 369 ? -5.828 5.502 -12.034 1.00 91.31 369 SER A N 1
ATOM 2993 C CA . SER A 1 369 ? -6.002 6.861 -12.553 1.00 91.31 369 SER A CA 1
ATOM 2994 C C . SER A 1 369 ? -7.474 7.243 -12.517 1.00 91.31 369 SER A C 1
ATOM 2996 O O . SER A 1 369 ? -8.301 6.447 -12.974 1.00 91.31 369 SER A O 1
ATOM 2998 N N . THR A 1 370 ? -7.795 8.462 -12.097 1.00 92.00 370 THR A N 1
ATOM 2999 C CA . THR A 1 370 ? -9.173 8.970 -12.040 1.00 92.00 370 THR A CA 1
ATOM 3000 C C . THR A 1 370 ? -9.659 9.431 -13.422 1.00 92.00 370 THR A C 1
ATOM 3002 O O . THR A 1 370 ? -9.162 10.436 -13.934 1.00 92.00 370 THR A O 1
ATOM 3005 N N . PRO A 1 371 ? -10.599 8.716 -14.075 1.00 90.44 371 PRO A N 1
ATOM 3006 C CA . PRO A 1 371 ? -11.152 9.140 -15.355 1.00 90.44 371 PRO A CA 1
ATOM 3007 C C . PRO A 1 371 ? -12.078 10.356 -15.165 1.00 90.44 371 PRO A C 1
ATOM 3009 O O . PRO A 1 371 ? -12.813 10.406 -14.178 1.00 90.44 371 PRO A O 1
ATOM 3012 N N . PRO A 1 372 ? -12.142 11.297 -16.126 1.00 89.38 372 PRO A N 1
ATOM 3013 C CA . PRO A 1 372 ? -13.033 12.461 -16.032 1.00 89.38 372 PRO A CA 1
ATOM 3014 C C . PRO A 1 372 ? -14.523 12.110 -15.904 1.00 89.38 372 PRO A C 1
ATOM 3016 O O . PRO A 1 372 ? -15.310 12.908 -15.407 1.00 89.38 372 PRO A O 1
ATOM 3019 N N . THR A 1 373 ? -14.918 10.926 -16.373 1.00 90.75 373 THR A N 1
ATOM 3020 C CA . THR A 1 373 ? -16.294 10.411 -16.332 1.00 90.75 373 THR A CA 1
ATOM 3021 C C . THR A 1 373 ? -16.632 9.671 -15.032 1.00 90.75 373 THR A C 1
ATOM 3023 O O . THR A 1 373 ? -17.764 9.216 -14.869 1.00 90.75 373 THR A O 1
ATOM 3026 N N . GLY A 1 374 ? -15.670 9.519 -14.114 1.00 93.75 374 GLY A N 1
ATOM 3027 C CA . GLY A 1 374 ? -15.791 8.639 -12.952 1.00 93.75 374 GLY A CA 1
ATOM 3028 C C . GLY A 1 374 ? -15.824 7.150 -13.326 1.00 93.75 374 GLY A C 1
ATOM 3029 O O . GLY A 1 374 ? -15.554 6.759 -14.464 1.00 93.75 374 GLY A O 1
ATOM 3030 N N . TYR A 1 375 ? -16.160 6.298 -12.355 1.00 96.31 375 TYR A N 1
ATOM 3031 C CA . TYR A 1 375 ? -16.066 4.835 -12.490 1.00 96.31 375 TYR A CA 1
ATOM 3032 C C . TYR A 1 375 ? -17.379 4.118 -12.817 1.00 96.31 375 TYR A C 1
ATOM 3034 O O . TYR A 1 375 ? -17.476 2.906 -12.646 1.00 96.31 375 TYR A O 1
ATOM 3042 N N . GLY A 1 376 ? -18.390 4.830 -13.324 1.00 93.50 376 GLY A N 1
ATOM 3043 C CA . GLY A 1 376 ? -19.673 4.206 -13.672 1.00 93.50 376 GLY A CA 1
ATOM 3044 C C . GLY A 1 376 ? -19.523 3.028 -14.636 1.00 93.50 376 GLY A C 1
ATOM 3045 O O . GLY A 1 376 ? -19.973 1.930 -14.328 1.00 93.50 376 GLY A O 1
ATOM 3046 N N . ASP A 1 377 ? -18.766 3.214 -15.717 1.00 92.75 377 ASP A N 1
ATOM 3047 C CA . ASP A 1 377 ? -18.522 2.179 -16.737 1.00 92.75 377 ASP A CA 1
ATOM 3048 C C . ASP A 1 377 ? -17.601 1.038 -16.263 1.00 92.75 377 ASP A C 1
ATOM 3050 O O . ASP A 1 377 ? -17.319 0.102 -17.013 1.00 92.75 377 ASP A O 1
ATOM 3054 N N . TYR A 1 378 ? -17.075 1.129 -15.040 1.00 94.44 378 TYR A N 1
ATOM 3055 C CA . TYR A 1 378 ? -16.279 0.074 -14.416 1.00 94.44 378 TYR A CA 1
ATOM 3056 C C . TYR A 1 378 ? -17.125 -0.794 -13.483 1.00 94.44 378 TYR A C 1
ATOM 3058 O O . TYR A 1 378 ? -16.746 -1.928 -13.233 1.00 94.44 378 TYR A O 1
ATOM 3066 N N . VAL A 1 379 ? -18.260 -0.288 -12.989 1.00 95.00 379 VAL A N 1
ATOM 3067 C CA . VAL A 1 379 ? -19.087 -0.974 -11.982 1.00 95.00 379 VAL A CA 1
ATOM 3068 C C . VAL A 1 379 ? -20.447 -1.381 -12.551 1.00 95.00 379 VAL A C 1
ATOM 3070 O O . VAL A 1 379 ? -20.844 -2.538 -12.416 1.00 95.00 379 VAL A O 1
ATOM 3073 N N . ALA A 1 380 ? -21.131 -0.458 -13.237 1.00 94.19 380 ALA A N 1
ATOM 3074 C CA . ALA A 1 380 ? -22.506 -0.634 -13.704 1.00 94.19 380 ALA A CA 1
ATOM 3075 C C . ALA A 1 380 ? -22.733 -1.917 -14.526 1.00 94.19 380 ALA A C 1
ATOM 3077 O O . ALA A 1 380 ? -23.682 -2.638 -14.211 1.00 94.19 380 ALA A O 1
ATOM 3078 N N . PRO A 1 381 ? -21.863 -2.283 -15.497 1.00 93.75 381 PRO A N 1
ATOM 3079 C CA . PRO A 1 381 ? -22.098 -3.462 -16.334 1.00 93.75 381 PRO A CA 1
ATOM 3080 C C . PRO A 1 381 ? -22.203 -4.780 -15.555 1.00 93.75 381 PRO A C 1
ATOM 3082 O O . PRO A 1 381 ? -22.872 -5.710 -16.001 1.00 93.75 381 PRO A O 1
ATOM 3085 N N . PHE A 1 382 ? -21.545 -4.868 -14.396 1.00 94.62 382 PHE A N 1
ATOM 3086 C CA . PHE A 1 382 ? -21.565 -6.050 -13.537 1.00 94.62 382 PHE A CA 1
ATOM 3087 C C . PHE A 1 382 ? -22.759 -6.022 -12.580 1.00 94.62 382 PHE A C 1
ATOM 3089 O O . PHE A 1 382 ? -23.477 -7.013 -12.455 1.00 94.62 382 PHE A O 1
ATOM 3096 N N . THR A 1 383 ? -23.023 -4.872 -11.955 1.00 93.00 383 THR A N 1
ATOM 3097 C CA . THR A 1 383 ? -24.136 -4.727 -11.006 1.00 93.00 383 THR A CA 1
ATOM 3098 C C . THR A 1 383 ? -25.501 -4.835 -11.685 1.00 93.00 383 THR A C 1
ATOM 3100 O O . THR A 1 383 ? -26.423 -5.393 -11.108 1.00 93.00 383 THR A O 1
ATOM 3103 N N . GLU A 1 384 ? -25.635 -4.379 -12.937 1.00 91.56 384 GLU A N 1
ATOM 3104 C CA . GLU A 1 384 ? -26.851 -4.554 -13.757 1.00 91.56 384 GLU A CA 1
ATOM 3105 C C . GLU A 1 384 ? -27.150 -6.026 -14.098 1.00 91.56 384 GLU A C 1
ATOM 3107 O O . GLU A 1 384 ? -28.225 -6.348 -14.606 1.00 91.56 384 GLU A O 1
ATOM 3112 N N . ARG A 1 385 ? -26.196 -6.925 -13.833 1.00 89.50 385 ARG A N 1
ATOM 3113 C CA . ARG A 1 385 ? -26.303 -8.379 -14.002 1.00 89.50 385 ARG A CA 1
ATOM 3114 C C . ARG A 1 385 ? -26.292 -9.128 -12.669 1.00 89.50 385 ARG A C 1
ATOM 3116 O O . ARG A 1 385 ? -26.036 -10.326 -12.660 1.00 89.50 385 ARG A O 1
ATOM 3123 N N . ASP A 1 386 ? -26.542 -8.427 -11.563 1.00 91.31 386 ASP A N 1
ATOM 3124 C CA . ASP A 1 386 ? -26.567 -8.975 -10.202 1.00 91.31 386 ASP A CA 1
ATOM 3125 C C . ASP A 1 386 ? -25.243 -9.636 -9.759 1.00 91.31 386 ASP A C 1
ATOM 3127 O O . ASP A 1 386 ? -25.216 -10.436 -8.818 1.00 91.31 386 ASP A O 1
ATOM 3131 N N . LEU A 1 387 ? -24.117 -9.289 -10.398 1.00 94.06 387 LEU A N 1
ATOM 3132 C CA . LEU A 1 387 ? -22.797 -9.704 -9.932 1.00 94.06 387 LEU A CA 1
ATOM 3133 C C . LEU A 1 387 ? -22.332 -8.770 -8.805 1.00 94.06 387 LEU A C 1
ATOM 3135 O O . LEU A 1 387 ? -22.342 -7.546 -8.980 1.00 94.06 387 LEU A O 1
ATOM 3139 N N . PRO A 1 388 ? -21.897 -9.307 -7.650 1.00 95.06 388 PRO A N 1
ATOM 3140 C CA . PRO A 1 388 ? -21.331 -8.482 -6.596 1.00 95.06 388 PRO A CA 1
ATOM 3141 C C . PRO A 1 388 ? -20.016 -7.860 -7.071 1.00 95.06 388 PRO A C 1
ATOM 3143 O O . PRO A 1 388 ? -19.149 -8.552 -7.599 1.00 95.06 388 PRO A O 1
ATOM 3146 N N . VAL A 1 389 ? -19.854 -6.556 -6.849 1.00 96.69 389 VAL A N 1
ATOM 3147 C CA . VAL A 1 389 ? -18.634 -5.820 -7.201 1.00 96.69 389 VAL A CA 1
ATOM 3148 C C . VAL A 1 389 ? -17.953 -5.324 -5.938 1.00 96.69 389 VAL A C 1
ATOM 3150 O O . VAL A 1 389 ? -18.630 -4.805 -5.048 1.00 96.69 389 VAL A O 1
ATOM 3153 N N . PHE A 1 390 ? -16.630 -5.473 -5.876 1.00 97.94 390 PHE A N 1
ATOM 3154 C CA . PHE A 1 390 ? -15.739 -4.724 -4.991 1.00 97.94 390 PHE A CA 1
ATOM 3155 C C . PHE A 1 390 ? -14.925 -3.749 -5.849 1.00 97.94 390 PHE A C 1
ATOM 3157 O O . PHE A 1 390 ? -14.531 -4.074 -6.972 1.00 97.94 390 PHE A O 1
ATOM 3164 N N . VAL A 1 391 ? -14.682 -2.546 -5.337 1.00 97.81 391 VAL A N 1
ATOM 3165 C CA . VAL A 1 391 ? -13.861 -1.536 -6.023 1.00 97.81 391 VAL A CA 1
ATOM 3166 C C . VAL A 1 391 ? -12.461 -1.496 -5.429 1.00 97.81 391 VAL A C 1
ATOM 3168 O O . VAL A 1 391 ? -12.298 -1.690 -4.226 1.00 97.81 391 VAL A O 1
ATOM 3171 N N . GLN A 1 392 ? -11.455 -1.226 -6.256 1.00 97.81 392 GLN A N 1
ATOM 3172 C CA . GLN A 1 392 ? -10.058 -1.215 -5.845 1.00 97.81 392 GLN A CA 1
ATOM 3173 C C . GLN A 1 392 ? -9.333 0.058 -6.302 1.00 97.81 392 GLN A C 1
ATOM 3175 O O . GLN A 1 392 ? -9.190 0.328 -7.499 1.00 97.81 392 GLN A O 1
ATOM 3180 N N . SER A 1 393 ? -8.843 0.800 -5.310 1.00 96.69 393 SER A N 1
ATOM 3181 C CA . SER A 1 393 ? -7.916 1.930 -5.424 1.00 96.69 393 SER A CA 1
ATOM 3182 C C . SER A 1 393 ? -6.476 1.457 -5.169 1.00 96.69 393 SER A C 1
ATOM 3184 O O . SER A 1 393 ? -6.259 0.288 -4.843 1.00 96.69 393 SER A O 1
ATOM 3186 N N . GLY A 1 394 ? -5.482 2.339 -5.290 1.00 95.00 394 GLY A N 1
ATOM 3187 C CA . GLY A 1 394 ? -4.084 1.989 -5.028 1.00 95.00 394 GLY A CA 1
ATOM 3188 C C . GLY A 1 394 ? -3.253 3.122 -4.435 1.00 95.00 394 GLY A C 1
ATOM 3189 O O . GLY A 1 394 ? -3.422 4.281 -4.805 1.00 95.00 394 GLY A O 1
ATOM 3190 N N . SER A 1 395 ? -2.291 2.765 -3.580 1.00 92.81 395 SER A N 1
ATOM 3191 C CA . SER A 1 395 ? -1.402 3.682 -2.845 1.00 92.81 395 SER A CA 1
ATOM 3192 C C . SER A 1 395 ? -0.360 4.405 -3.715 1.00 92.81 395 SER A C 1
ATOM 3194 O O . SER A 1 395 ? 0.559 5.014 -3.182 1.00 92.81 395 SER A O 1
ATOM 3196 N N . LEU A 1 396 ? -0.448 4.300 -5.050 1.00 92.25 396 LEU A N 1
ATOM 3197 C CA . LEU A 1 396 ? 0.434 4.941 -6.041 1.00 92.25 396 LEU A CA 1
ATOM 3198 C C . LEU A 1 396 ? 1.914 5.032 -5.621 1.00 92.25 396 LEU A C 1
ATOM 3200 O O . LEU A 1 396 ? 2.540 6.087 -5.698 1.00 92.25 396 LEU A O 1
ATOM 3204 N N . ASN A 1 397 ? 2.484 3.918 -5.169 1.00 91.06 397 ASN A N 1
ATOM 3205 C CA . ASN A 1 397 ? 3.860 3.825 -4.669 1.00 91.06 397 ASN A CA 1
ATOM 3206 C C . ASN A 1 397 ? 4.759 2.952 -5.565 1.00 91.06 397 ASN A C 1
ATOM 3208 O O . ASN A 1 397 ? 5.971 2.899 -5.382 1.00 91.06 397 ASN A O 1
ATOM 3212 N N . TYR A 1 398 ? 4.165 2.262 -6.534 1.00 89.12 398 TYR A N 1
ATOM 3213 C CA . TYR A 1 398 ? 4.808 1.225 -7.335 1.00 89.12 398 TYR A CA 1
ATOM 3214 C C . TYR A 1 398 ? 5.669 1.771 -8.487 1.00 89.12 398 TYR A C 1
ATOM 3216 O O . TYR A 1 398 ? 6.570 1.071 -8.924 1.00 89.12 398 TYR A O 1
ATOM 3224 N N . TRP A 1 399 ? 5.508 3.037 -8.901 1.00 90.31 399 TRP A N 1
ATOM 3225 C CA . TRP A 1 399 ? 6.389 3.724 -9.875 1.00 90.31 399 TRP A CA 1
ATOM 3226 C C . TRP A 1 399 ? 7.036 5.012 -9.344 1.00 90.31 399 TRP A C 1
ATOM 3228 O O . TRP A 1 399 ? 7.584 5.818 -10.110 1.00 90.31 399 TRP A O 1
ATOM 3238 N N . TRP A 1 400 ? 6.945 5.255 -8.037 1.00 92.88 400 TRP A N 1
ATOM 3239 C CA . TRP A 1 400 ? 7.316 6.539 -7.455 1.00 92.88 400 TRP A CA 1
ATOM 3240 C C . TRP A 1 400 ? 8.187 6.381 -6.214 1.00 92.88 400 TRP A C 1
ATOM 3242 O O . TRP A 1 400 ? 7.977 5.499 -5.390 1.00 92.88 400 TRP A O 1
ATOM 3252 N N . LEU A 1 401 ? 9.184 7.261 -6.079 1.00 94.88 401 LEU A N 1
ATOM 3253 C CA . LEU A 1 401 ? 10.093 7.297 -4.921 1.00 94.88 401 LEU A CA 1
ATOM 3254 C C . LEU A 1 401 ? 9.360 7.600 -3.605 1.00 94.88 401 LEU A C 1
ATOM 3256 O O . LEU A 1 401 ? 9.784 7.173 -2.534 1.00 94.88 401 LEU A O 1
ATOM 3260 N N . LEU A 1 402 ? 8.277 8.368 -3.708 1.00 95.06 402 LEU A N 1
ATOM 3261 C CA . LEU A 1 402 ? 7.325 8.665 -2.650 1.00 95.06 402 LEU A CA 1
ATOM 3262 C C . LEU A 1 402 ? 5.916 8.433 -3.213 1.00 95.06 402 LEU A C 1
ATOM 3264 O O . LEU A 1 402 ? 5.689 8.810 -4.365 1.00 95.06 402 LEU A O 1
ATOM 3268 N N . PRO A 1 403 ? 4.984 7.867 -2.430 1.00 94.00 403 PRO A N 1
ATOM 3269 C CA . PRO A 1 403 ? 3.594 7.713 -2.846 1.00 94.00 403 PRO A CA 1
ATOM 3270 C C . PRO A 1 403 ? 2.964 9.045 -3.274 1.00 94.00 403 PRO A C 1
ATOM 3272 O O . PRO A 1 403 ? 3.080 10.048 -2.561 1.00 94.00 403 PRO A O 1
ATOM 3275 N N . ASP A 1 404 ? 2.266 9.064 -4.413 1.00 94.38 404 ASP A N 1
ATOM 3276 C CA . ASP A 1 404 ? 1.456 10.219 -4.827 1.00 94.38 404 ASP A CA 1
ATOM 3277 C C . ASP A 1 404 ? 0.079 10.189 -4.151 1.00 94.38 404 ASP A C 1
ATOM 3279 O O . ASP A 1 404 ? -0.960 9.939 -4.770 1.00 94.38 404 ASP A O 1
ATOM 3283 N N . VAL A 1 405 ? 0.101 10.472 -2.849 1.00 94.62 405 VAL A N 1
ATOM 3284 C CA . VAL A 1 405 ? -1.079 10.474 -1.973 1.00 94.62 405 VAL A CA 1
ATOM 3285 C C . VAL A 1 405 ? -2.158 11.461 -2.415 1.00 94.62 405 VAL A C 1
ATOM 3287 O O . VAL A 1 405 ? -3.340 11.242 -2.183 1.00 94.62 405 VAL A O 1
ATOM 3290 N N . VAL A 1 406 ? -1.780 12.548 -3.099 1.00 93.81 406 VAL A N 1
ATOM 3291 C CA . VAL A 1 406 ? -2.749 13.532 -3.602 1.00 93.81 406 VAL A CA 1
ATOM 3292 C C . VAL A 1 406 ? -3.684 12.874 -4.610 1.00 93.81 406 VAL A C 1
ATOM 3294 O O . VAL A 1 406 ? -4.902 13.040 -4.535 1.00 93.81 406 VAL A O 1
ATOM 3297 N N . SER A 1 407 ? -3.121 12.092 -5.529 1.00 94.25 407 SER A N 1
ATOM 3298 C CA . SER A 1 407 ? -3.911 11.421 -6.555 1.00 94.25 407 SER A CA 1
ATOM 3299 C C . SER A 1 407 ? -4.551 10.136 -6.053 1.00 94.25 407 SER A C 1
ATOM 3301 O O . SER A 1 407 ? -5.685 9.863 -6.442 1.00 94.25 407 SER A O 1
ATOM 3303 N N . SER A 1 408 ? -3.882 9.362 -5.190 1.00 95.19 408 SER A N 1
ATOM 3304 C CA . SER A 1 408 ? -4.475 8.145 -4.614 1.00 95.19 408 SER A CA 1
ATOM 3305 C C . SER A 1 408 ? -5.685 8.469 -3.728 1.00 95.19 408 SER A C 1
ATOM 3307 O O . SER A 1 408 ? -6.677 7.733 -3.738 1.00 95.19 408 SER A O 1
ATOM 3309 N N . PHE A 1 409 ? -5.665 9.593 -3.003 1.00 95.56 409 PHE A N 1
ATOM 3310 C CA . PHE A 1 409 ? -6.780 9.990 -2.142 1.00 95.56 409 PHE A CA 1
ATOM 3311 C C . PHE A 1 409 ? -7.991 10.413 -2.972 1.00 95.56 409 PHE A C 1
ATOM 3313 O O . PHE A 1 409 ? -9.090 9.906 -2.743 1.00 95.56 409 PHE A O 1
ATOM 3320 N N . GLU A 1 410 ? -7.788 11.247 -4.000 1.00 94.75 410 GLU A N 1
ATOM 3321 C CA . GLU A 1 410 ? -8.843 11.585 -4.965 1.00 94.75 410 GLU A CA 1
ATOM 3322 C C . GLU A 1 410 ? -9.421 10.323 -5.610 1.00 94.75 410 GLU A C 1
ATOM 3324 O O . GLU A 1 410 ? -10.635 10.128 -5.650 1.00 94.75 410 GLU A O 1
ATOM 3329 N N . ASN A 1 411 ? -8.544 9.433 -6.075 1.00 96.31 411 ASN A N 1
ATOM 3330 C CA . ASN A 1 411 ? -8.923 8.175 -6.700 1.00 96.31 411 ASN A CA 1
ATOM 3331 C C . ASN A 1 411 ? -9.849 7.339 -5.808 1.00 96.31 411 ASN A C 1
ATOM 3333 O O . ASN A 1 411 ? -10.878 6.840 -6.264 1.00 96.31 411 ASN A O 1
ATOM 3337 N N . SER A 1 412 ? -9.505 7.248 -4.525 1.00 96.38 412 SER A N 1
ATOM 3338 C CA . SER A 1 412 ? -10.252 6.484 -3.528 1.00 96.38 412 SER A CA 1
ATOM 3339 C C . SER A 1 412 ? -11.657 7.038 -3.299 1.00 96.38 412 SER A C 1
ATOM 3341 O O . SER A 1 412 ? -12.606 6.259 -3.227 1.00 96.38 412 SER A O 1
ATOM 3343 N N . TYR A 1 413 ? -11.819 8.364 -3.239 1.00 95.38 413 TYR A N 1
ATOM 3344 C CA . TYR A 1 413 ? -13.144 8.976 -3.100 1.00 95.38 413 TYR A CA 1
ATOM 3345 C C . TYR A 1 413 ? -14.012 8.765 -4.340 1.00 95.38 413 TYR A C 1
ATOM 3347 O O . TYR A 1 413 ? -15.172 8.385 -4.204 1.00 95.38 413 TYR A O 1
ATOM 3355 N N . VAL A 1 414 ? -13.460 8.912 -5.547 1.00 96.00 414 VAL A N 1
ATOM 3356 C CA . VAL A 1 414 ? -14.230 8.677 -6.783 1.00 96.00 414 VAL A CA 1
ATOM 3357 C C . VAL A 1 414 ? -14.634 7.201 -6.915 1.00 96.00 414 VAL A C 1
ATOM 3359 O O . VAL A 1 414 ? -15.727 6.891 -7.397 1.00 96.00 414 VAL A O 1
ATOM 3362 N N . TRP A 1 415 ? -13.795 6.273 -6.443 1.00 96.50 415 TRP A N 1
ATOM 3363 C CA . TRP A 1 415 ? -14.169 4.862 -6.313 1.00 96.50 415 TRP A CA 1
ATOM 3364 C C . TRP A 1 415 ? -15.285 4.638 -5.297 1.00 96.50 415 TRP A C 1
ATOM 3366 O O . TRP A 1 415 ? -16.223 3.899 -5.599 1.00 96.50 415 TRP A O 1
ATOM 3376 N N . LEU A 1 416 ? -15.220 5.279 -4.127 1.00 94.44 416 LEU A N 1
ATOM 3377 C CA . LEU A 1 416 ? -16.266 5.196 -3.107 1.00 94.44 416 LEU A CA 1
ATOM 3378 C C . LEU A 1 416 ? -17.610 5.717 -3.635 1.00 94.44 416 LEU A C 1
ATOM 3380 O O . LEU A 1 416 ? -18.632 5.056 -3.457 1.00 94.44 416 LEU A O 1
ATOM 3384 N N . GLU A 1 417 ? -17.613 6.856 -4.327 1.00 94.06 417 GLU A N 1
ATOM 3385 C CA . GLU A 1 417 ? -18.813 7.442 -4.934 1.00 94.06 417 GLU A CA 1
ATOM 3386 C C . GLU A 1 417 ? -19.455 6.484 -5.945 1.00 94.06 417 GLU A C 1
ATOM 3388 O O . GLU A 1 417 ? -20.667 6.249 -5.912 1.00 94.06 417 GLU A O 1
ATOM 3393 N N . ALA A 1 418 ? -18.649 5.881 -6.825 1.00 95.25 418 ALA A N 1
ATOM 3394 C CA . ALA A 1 418 ? -19.137 4.875 -7.762 1.00 95.25 418 ALA A CA 1
ATOM 3395 C C . ALA A 1 418 ? -19.651 3.625 -7.034 1.00 95.25 418 ALA A C 1
ATOM 3397 O O . ALA A 1 418 ? -20.718 3.111 -7.369 1.00 95.25 418 ALA A O 1
ATOM 3398 N N . ALA A 1 419 ? -18.935 3.165 -6.009 1.00 93.88 419 ALA A N 1
ATOM 3399 C CA . ALA A 1 419 ? -19.327 2.006 -5.227 1.00 93.88 419 ALA A CA 1
ATOM 3400 C C . ALA A 1 419 ? -20.692 2.203 -4.555 1.00 93.88 419 ALA A C 1
ATOM 3402 O O . ALA A 1 419 ? -21.573 1.358 -4.703 1.00 93.88 419 ALA A O 1
ATOM 3403 N N . GLN A 1 420 ? -20.907 3.343 -3.897 1.00 92.44 420 GLN A N 1
ATOM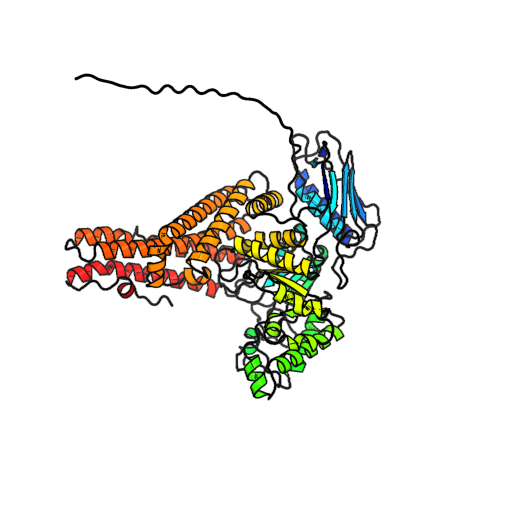 3404 C CA . GLN A 1 420 ? -22.182 3.679 -3.262 1.00 92.44 420 GLN A CA 1
ATOM 3405 C C . GLN A 1 420 ? -23.310 3.835 -4.286 1.00 92.44 420 GLN A C 1
ATOM 3407 O O . GLN A 1 420 ? -24.411 3.331 -4.069 1.00 92.44 420 GLN A O 1
ATOM 3412 N N . LYS A 1 421 ? -23.038 4.488 -5.424 1.00 94.81 421 LYS A N 1
ATOM 3413 C CA . LYS A 1 421 ? -24.031 4.702 -6.486 1.00 94.81 421 LYS A CA 1
ATOM 3414 C C . LYS A 1 421 ? -24.555 3.394 -7.079 1.00 94.81 421 LYS A C 1
ATOM 3416 O O . LYS A 1 421 ? -25.742 3.313 -7.387 1.00 94.81 421 LYS A O 1
ATOM 3421 N N . PHE A 1 422 ? -23.686 2.402 -7.260 1.00 95.12 422 PHE A N 1
ATOM 3422 C CA . PHE A 1 422 ? -24.024 1.135 -7.918 1.00 95.12 422 PHE A CA 1
ATOM 3423 C C . PHE A 1 422 ? -24.187 -0.046 -6.946 1.00 95.12 422 PHE A C 1
ATOM 3425 O O . PHE A 1 422 ? -24.393 -1.172 -7.383 1.00 95.12 422 PHE A O 1
ATOM 3432 N N . GLY A 1 423 ? -24.139 0.187 -5.630 1.00 91.88 423 GLY A N 1
ATOM 3433 C CA . GLY A 1 423 ? -24.380 -0.855 -4.625 1.00 91.88 423 GLY A CA 1
ATOM 3434 C C . GLY A 1 423 ? -23.238 -1.866 -4.455 1.00 91.88 423 GLY A C 1
ATOM 3435 O O . GLY A 1 423 ? -23.479 -2.986 -4.004 1.00 91.88 423 GLY A O 1
ATOM 3436 N N . SER A 1 424 ? -22.002 -1.485 -4.795 1.00 91.81 424 SER A N 1
ATOM 3437 C CA . SER A 1 424 ? -20.799 -2.241 -4.418 1.00 91.81 424 SER A CA 1
ATOM 3438 C C . SER A 1 424 ? -20.696 -2.331 -2.894 1.00 91.81 424 SER A C 1
ATOM 3440 O O . SER A 1 424 ? -21.049 -1.393 -2.177 1.00 91.81 424 SER A O 1
ATOM 3442 N N . LYS A 1 425 ? -20.216 -3.472 -2.395 1.00 84.94 425 LYS A N 1
ATOM 3443 C CA . LYS A 1 425 ? -20.166 -3.768 -0.951 1.00 84.94 425 LYS A CA 1
ATOM 3444 C C . LYS A 1 425 ? -18.769 -3.662 -0.345 1.00 84.94 425 LYS A C 1
ATOM 3446 O O .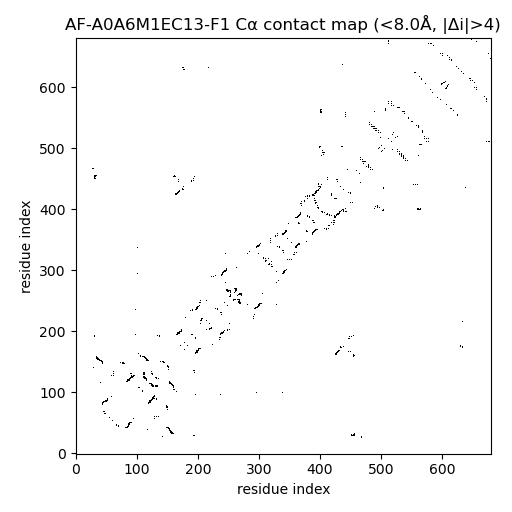 LYS A 1 425 ? -18.644 -3.686 0.882 1.00 84.94 425 LYS A O 1
ATOM 3451 N N . GLY A 1 426 ? -17.737 -3.600 -1.185 1.00 95.81 426 GLY A N 1
ATOM 3452 C CA . GLY A 1 426 ? -16.349 -3.695 -0.756 1.00 95.81 426 GLY A CA 1
ATOM 3453 C C . GLY A 1 426 ? -15.448 -2.652 -1.394 1.00 95.81 426 GLY A C 1
ATOM 3454 O O . GLY A 1 426 ? -15.623 -2.285 -2.557 1.00 95.81 426 GLY A O 1
ATOM 3455 N N . PHE A 1 427 ? -14.473 -2.201 -0.613 1.00 97.94 427 PHE A N 1
ATOM 3456 C CA . PHE A 1 427 ? -13.419 -1.287 -1.031 1.00 97.94 427 PHE A CA 1
ATOM 3457 C C . PHE A 1 427 ? -12.059 -1.900 -0.696 1.00 97.94 427 PHE A C 1
ATOM 3459 O O . PHE A 1 427 ? -11.842 -2.328 0.438 1.00 97.94 427 PHE A O 1
ATOM 3466 N N . ILE A 1 428 ? -11.146 -1.923 -1.664 1.00 98.50 428 ILE A N 1
ATOM 3467 C CA . ILE A 1 428 ? -9.784 -2.432 -1.507 1.00 98.50 428 ILE A CA 1
ATOM 3468 C C . ILE A 1 428 ? -8.790 -1.308 -1.814 1.00 98.50 428 ILE A C 1
ATOM 3470 O O . ILE A 1 428 ? -8.896 -0.633 -2.835 1.00 98.50 428 ILE A O 1
ATOM 3474 N N . MET A 1 429 ? -7.805 -1.117 -0.942 1.00 97.94 429 MET A N 1
ATOM 3475 C CA . MET A 1 429 ? -6.618 -0.308 -1.219 1.00 97.94 429 MET A CA 1
ATOM 3476 C C . MET A 1 429 ? -5.443 -1.240 -1.518 1.00 97.94 429 MET A C 1
ATOM 3478 O O . MET A 1 429 ? -5.063 -2.022 -0.651 1.00 97.94 429 MET A O 1
ATOM 3482 N N . SER A 1 430 ? -4.860 -1.176 -2.715 1.00 96.88 430 SER A N 1
ATOM 3483 C CA . SER A 1 430 ? -3.699 -2.002 -3.076 1.00 96.88 430 SER A CA 1
ATOM 3484 C C . SER A 1 430 ? -2.367 -1.283 -2.855 1.00 96.88 430 SER A C 1
ATOM 3486 O O . SER A 1 430 ? -2.173 -0.168 -3.349 1.00 96.88 430 SER A O 1
ATOM 3488 N N . GLY A 1 431 ? -1.427 -1.950 -2.188 1.00 95.19 431 GLY A N 1
ATOM 3489 C CA . GLY A 1 431 ? -0.022 -1.562 -2.075 1.00 95.19 431 GLY A CA 1
ATOM 3490 C C . GLY A 1 431 ? 0.866 -2.414 -2.981 1.00 95.19 431 GLY A C 1
ATOM 3491 O O . GLY A 1 431 ? 1.454 -3.389 -2.523 1.00 95.19 431 GLY A O 1
ATOM 3492 N N . TRP A 1 432 ? 0.954 -2.041 -4.258 1.00 94.69 432 TRP A N 1
ATOM 3493 C CA . TRP A 1 432 ? 1.820 -2.695 -5.248 1.00 94.69 432 TRP A CA 1
ATOM 3494 C C . TRP A 1 432 ? 3.297 -2.335 -5.061 1.00 94.69 432 TRP A C 1
ATOM 3496 O O . TRP A 1 432 ? 3.616 -1.259 -4.548 1.00 94.69 432 TRP A O 1
ATOM 3506 N N . THR A 1 433 ? 4.213 -3.192 -5.514 1.00 92.56 433 THR A N 1
ATOM 3507 C CA . THR A 1 433 ? 5.666 -2.995 -5.356 1.00 92.56 433 THR A CA 1
ATOM 3508 C C . THR A 1 433 ? 6.473 -3.188 -6.646 1.00 92.56 433 THR A C 1
ATOM 3510 O O . THR A 1 433 ? 7.616 -3.638 -6.625 1.00 92.56 433 THR A O 1
ATOM 3513 N N . ASP A 1 434 ? 5.911 -2.785 -7.787 1.00 90.44 434 ASP A N 1
ATOM 3514 C CA . ASP A 1 434 ? 6.490 -3.008 -9.123 1.00 90.44 434 ASP A CA 1
ATOM 3515 C C . ASP A 1 434 ? 7.914 -2.442 -9.284 1.00 90.44 434 ASP A C 1
ATOM 3517 O O . ASP A 1 434 ? 8.732 -2.980 -10.033 1.00 90.44 434 ASP A O 1
ATOM 3521 N N . SER A 1 435 ? 8.234 -1.346 -8.586 1.00 88.31 435 SER A N 1
ATOM 3522 C CA . SER A 1 435 ? 9.566 -0.740 -8.619 1.00 88.31 435 SER A CA 1
ATOM 3523 C C . SER A 1 435 ? 10.501 -1.311 -7.559 1.00 88.31 435 SER A C 1
ATOM 3525 O O . SER A 1 435 ? 10.161 -1.524 -6.396 1.00 88.31 435 SER A O 1
ATOM 3527 N N . TRP A 1 436 ? 11.769 -1.436 -7.946 1.00 84.38 436 TRP A N 1
ATOM 3528 C CA . TRP A 1 436 ? 12.867 -1.931 -7.114 1.00 84.38 436 TRP A CA 1
ATOM 3529 C C . TRP A 1 436 ? 13.095 -1.132 -5.809 1.00 84.38 436 TRP A C 1
ATOM 3531 O O . TRP A 1 436 ? 13.790 -1.616 -4.921 1.00 84.38 436 TRP A O 1
ATOM 3541 N N . ASN A 1 437 ? 12.533 0.077 -5.674 1.00 87.12 437 ASN A N 1
ATOM 3542 C CA . ASN A 1 437 ? 12.740 0.980 -4.534 1.00 87.12 437 ASN A CA 1
ATOM 3543 C C . ASN A 1 437 ? 11.510 1.220 -3.656 1.00 87.12 437 ASN A C 1
ATOM 3545 O O . ASN A 1 437 ? 11.567 2.091 -2.783 1.00 87.12 437 ASN A O 1
ATOM 3549 N N . ALA A 1 438 ? 10.398 0.529 -3.902 1.00 91.00 438 ALA A N 1
ATOM 3550 C CA . ALA A 1 438 ? 9.212 0.670 -3.071 1.00 91.00 438 ALA A CA 1
ATOM 3551 C C . ALA A 1 438 ? 9.532 0.289 -1.610 1.00 91.00 438 ALA A C 1
ATOM 3553 O O . ALA A 1 438 ? 10.081 -0.778 -1.341 1.00 91.00 438 ALA A O 1
ATOM 3554 N N . LEU A 1 439 ? 9.193 1.179 -0.673 1.00 93.75 439 LEU A N 1
ATOM 3555 C CA . LEU A 1 439 ? 9.208 0.933 0.772 1.00 93.75 439 LEU A CA 1
ATOM 3556 C C . LEU A 1 439 ? 7.759 1.010 1.266 1.00 93.75 439 LEU A C 1
ATOM 3558 O O . LEU A 1 439 ? 7.076 2.005 1.014 1.00 93.75 439 LEU A O 1
ATOM 3562 N N . MET A 1 440 ? 7.278 -0.017 1.960 1.00 91.75 440 MET A N 1
ATOM 3563 C CA . MET A 1 440 ? 5.868 -0.147 2.350 1.00 91.75 440 MET A CA 1
ATOM 3564 C C . MET A 1 440 ? 5.471 0.781 3.479 1.00 91.75 440 MET A C 1
ATOM 3566 O O . MET A 1 440 ? 4.346 1.269 3.526 1.00 91.75 440 MET A O 1
ATOM 3570 N N . ARG A 1 441 ? 6.399 1.133 4.362 1.00 93.75 441 ARG A N 1
ATOM 3571 C CA . ARG A 1 441 ? 6.097 2.098 5.427 1.00 93.75 441 ARG A CA 1
ATOM 3572 C C . ARG A 1 441 ? 5.749 3.488 4.900 1.00 93.75 441 ARG A C 1
ATOM 3574 O O . ARG A 1 441 ? 5.082 4.237 5.611 1.00 93.75 441 ARG A O 1
ATOM 3581 N N . LEU A 1 442 ? 6.135 3.819 3.664 1.00 95.19 442 LEU A N 1
ATOM 3582 C CA . LEU A 1 442 ? 5.725 5.063 3.010 1.00 95.19 442 LEU A CA 1
ATOM 3583 C C . LEU A 1 442 ? 4.218 5.106 2.718 1.00 95.19 442 LEU A C 1
ATOM 3585 O O . LEU A 1 442 ? 3.665 6.199 2.673 1.00 95.19 442 LEU A O 1
ATOM 3589 N N . THR A 1 443 ? 3.552 3.954 2.572 1.00 94.81 443 THR A N 1
ATOM 3590 C CA . THR A 1 443 ? 2.124 3.856 2.215 1.00 94.81 443 THR A CA 1
ATOM 3591 C C . THR A 1 443 ? 1.194 3.768 3.426 1.00 94.81 443 THR A C 1
ATOM 3593 O O . THR A 1 443 ? -0.001 3.527 3.270 1.00 94.81 443 THR A O 1
ATOM 3596 N N . ARG A 1 444 ? 1.698 3.940 4.657 1.00 95.38 444 ARG A N 1
ATOM 3597 C CA . ARG A 1 444 ? 0.846 3.960 5.862 1.00 95.38 444 ARG A CA 1
ATOM 3598 C C . ARG A 1 444 ? -0.257 5.027 5.813 1.00 95.38 444 ARG A C 1
ATOM 3600 O O . ARG A 1 444 ? -1.374 4.711 6.224 1.00 95.38 444 ARG A O 1
ATOM 3607 N N . PRO A 1 445 ? -0.014 6.248 5.292 1.00 96.31 445 PRO A N 1
ATOM 3608 C CA . PRO A 1 445 ? -1.094 7.202 5.076 1.00 96.31 445 PRO A CA 1
ATOM 3609 C C . PRO A 1 445 ? -2.166 6.681 4.114 1.00 96.31 445 PRO A C 1
ATOM 3611 O O . PRO A 1 445 ? -3.342 6.836 4.412 1.00 96.31 445 PRO A O 1
ATOM 3614 N N . ASP A 1 446 ? -1.801 6.007 3.019 1.00 96.31 446 ASP A N 1
ATOM 3615 C CA . ASP A 1 446 ? -2.770 5.396 2.097 1.00 96.31 446 ASP A CA 1
ATOM 3616 C C . ASP A 1 446 ? -3.566 4.259 2.749 1.00 96.31 446 ASP A C 1
ATOM 3618 O O . ASP A 1 446 ? -4.777 4.173 2.557 1.00 96.31 446 ASP A O 1
ATOM 3622 N N . MET A 1 447 ? -2.924 3.423 3.575 1.00 97.12 447 MET A N 1
ATOM 3623 C CA . MET A 1 447 ? -3.602 2.390 4.372 1.00 97.12 447 MET A CA 1
ATOM 3624 C C . MET A 1 447 ? -4.661 3.010 5.300 1.00 97.12 447 MET A C 1
ATOM 3626 O O . MET A 1 447 ? -5.814 2.579 5.309 1.00 97.12 447 MET A O 1
ATOM 3630 N N . ALA A 1 448 ? -4.285 4.050 6.052 1.00 97.25 448 ALA A N 1
ATOM 3631 C CA . ALA A 1 448 ? -5.190 4.780 6.938 1.00 97.25 448 ALA A CA 1
ATOM 3632 C C . ALA A 1 448 ? -6.300 5.510 6.162 1.00 97.25 448 ALA A C 1
ATOM 3634 O O . ALA A 1 448 ? -7.454 5.520 6.588 1.00 97.25 448 ALA A O 1
ATOM 3635 N N . HIS A 1 449 ? -5.974 6.078 5.000 1.00 97.38 449 HIS A N 1
ATOM 3636 C CA . HIS A 1 449 ? -6.932 6.751 4.131 1.00 97.38 449 HIS A CA 1
ATOM 3637 C C . HIS A 1 449 ? -7.953 5.773 3.550 1.00 97.38 449 HIS A C 1
ATOM 3639 O O . HIS A 1 449 ? -9.149 6.028 3.630 1.00 97.38 449 HIS A O 1
ATOM 3645 N N . GLY A 1 450 ? -7.518 4.620 3.032 1.00 96.69 450 GLY A N 1
ATOM 3646 C CA . GLY A 1 450 ? -8.419 3.566 2.560 1.00 96.69 450 GLY A CA 1
ATOM 3647 C C . GLY A 1 450 ? -9.374 3.090 3.658 1.00 96.69 450 GLY A C 1
ATOM 3648 O O . GLY A 1 450 ? -10.557 2.855 3.399 1.00 96.69 450 GLY A O 1
ATOM 3649 N N . ALA A 1 451 ? -8.895 3.031 4.903 1.00 96.75 451 ALA A N 1
ATOM 3650 C CA . ALA A 1 451 ? -9.725 2.724 6.059 1.00 96.75 451 ALA A CA 1
ATOM 3651 C C . ALA A 1 451 ? -10.734 3.840 6.381 1.00 96.75 451 ALA A C 1
ATOM 3653 O O . ALA A 1 451 ? -11.911 3.559 6.595 1.00 96.75 451 ALA A O 1
ATOM 3654 N N . ALA A 1 452 ? -10.304 5.104 6.350 1.00 96.62 452 ALA A N 1
ATOM 3655 C CA . ALA A 1 452 ? -11.173 6.259 6.558 1.00 96.62 452 ALA A CA 1
ATOM 3656 C C . ALA A 1 452 ? -12.275 6.340 5.493 1.00 96.62 452 ALA A C 1
ATOM 3658 O O . ALA A 1 452 ? -13.454 6.330 5.840 1.00 96.62 452 ALA A O 1
ATOM 3659 N N . VAL A 1 453 ? -11.902 6.320 4.209 1.00 95.31 453 VAL A N 1
ATOM 3660 C CA . VAL A 1 453 ? -12.812 6.377 3.049 1.00 95.31 453 VAL A CA 1
ATOM 3661 C C . VAL A 1 453 ? -13.880 5.291 3.114 1.00 95.31 453 VAL A C 1
ATOM 3663 O O . VAL A 1 453 ? -15.044 5.542 2.829 1.00 95.31 453 VAL A O 1
ATOM 3666 N N . SER A 1 454 ? -13.504 4.075 3.504 1.00 96.00 454 SER A N 1
ATOM 3667 C CA . SER A 1 454 ? -14.426 2.937 3.533 1.00 96.00 454 SER A CA 1
ATOM 3668 C C . SER A 1 454 ? -15.226 2.809 4.841 1.00 96.00 454 SER A C 1
ATOM 3670 O O . SER A 1 454 ? -16.124 1.967 4.939 1.00 96.00 454 SER A O 1
ATOM 3672 N N . TRP A 1 455 ? -14.964 3.666 5.834 1.00 96.31 455 TRP A N 1
ATOM 3673 C CA . TRP A 1 455 ? -15.669 3.687 7.118 1.00 96.31 455 TRP A CA 1
ATOM 3674 C C . TRP A 1 455 ? -16.594 4.897 7.287 1.00 96.31 455 TRP A C 1
ATOM 3676 O O . TRP A 1 455 ? -17.739 4.726 7.707 1.00 96.31 455 TRP A O 1
ATOM 3686 N N . GLN A 1 456 ? -16.127 6.107 6.975 1.00 93.38 456 GLN A N 1
ATOM 3687 C CA . GLN A 1 456 ? -16.833 7.353 7.287 1.00 93.38 456 GLN A CA 1
ATOM 3688 C C . GLN A 1 456 ? -17.738 7.837 6.142 1.00 93.38 456 GLN A C 1
ATOM 3690 O O . GLN A 1 456 ? -17.571 7.449 4.990 1.00 93.38 456 GLN A O 1
ATOM 3695 N N . LYS A 1 457 ? -18.716 8.699 6.456 1.00 86.75 457 LYS A N 1
ATOM 3696 C CA . LYS A 1 457 ? -19.655 9.248 5.455 1.00 86.75 457 LYS A CA 1
ATOM 3697 C C . LYS A 1 457 ? -19.067 10.384 4.632 1.00 86.75 457 LYS A C 1
ATOM 3699 O O . LYS A 1 457 ? -19.309 10.465 3.434 1.00 86.75 457 LYS A O 1
ATOM 3704 N N . GLU A 1 458 ? -18.376 11.287 5.314 1.00 87.56 458 GLU A N 1
ATOM 3705 C CA . GLU A 1 458 ? -17.971 12.564 4.744 1.00 87.56 458 GLU A CA 1
ATOM 3706 C C . GLU A 1 458 ? -16.574 12.471 4.144 1.00 87.56 458 GLU A C 1
ATOM 3708 O O . GLU A 1 458 ? -15.662 11.854 4.706 1.00 87.56 458 GLU A O 1
ATOM 3713 N N . ARG A 1 459 ? -16.406 13.132 3.003 1.00 91.38 459 ARG A N 1
ATOM 3714 C CA . ARG A 1 459 ? -15.102 13.324 2.385 1.00 91.38 459 ARG A CA 1
ATOM 3715 C C . ARG A 1 459 ? -14.266 14.284 3.229 1.00 91.38 459 ARG A C 1
ATOM 3717 O O . ARG A 1 459 ? -14.764 15.313 3.671 1.00 91.38 459 ARG A O 1
ATOM 3724 N N . MET A 1 460 ? -12.994 13.949 3.402 1.00 90.12 460 MET A N 1
ATOM 3725 C CA . MET A 1 460 ? -11.994 14.777 4.073 1.00 90.12 460 MET A CA 1
ATOM 3726 C C . MET A 1 460 ? -10.977 15.267 3.045 1.00 90.12 460 MET A C 1
ATOM 3728 O O . MET A 1 460 ? -10.590 14.505 2.152 1.00 90.12 460 MET A O 1
ATOM 3732 N N . ASP A 1 461 ? -10.559 16.526 3.143 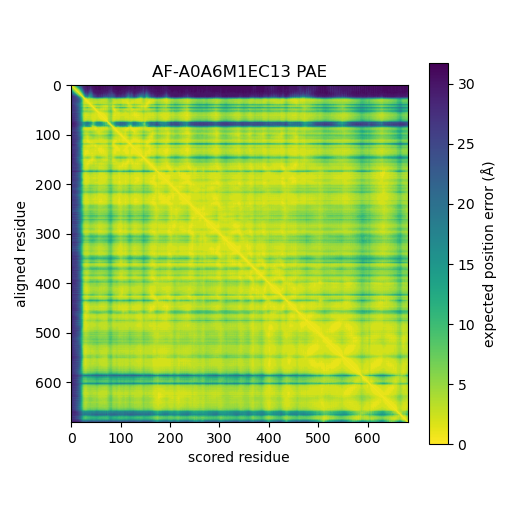1.00 89.88 461 ASP A N 1
ATOM 3733 C CA . ASP A 1 461 ? -9.443 17.006 2.331 1.00 89.88 461 ASP A CA 1
ATOM 3734 C C . ASP A 1 461 ? -8.094 16.492 2.863 1.00 89.88 461 ASP A C 1
ATOM 3736 O O . ASP A 1 461 ? -7.982 15.952 3.965 1.00 89.88 461 ASP A O 1
ATOM 3740 N N . ASN A 1 462 ? -7.045 16.635 2.053 1.00 88.75 462 ASN A N 1
ATOM 3741 C CA . ASN A 1 462 ? -5.735 16.076 2.378 1.00 88.75 462 ASN A CA 1
ATOM 3742 C C . ASN A 1 462 ? -5.091 16.746 3.607 1.00 88.75 462 ASN A C 1
ATOM 3744 O O . ASN A 1 462 ? -4.351 16.092 4.343 1.00 88.75 462 ASN A O 1
ATOM 3748 N N . GLU A 1 463 ? -5.330 18.041 3.829 1.00 90.19 463 GLU A N 1
ATOM 3749 C CA . GLU A 1 463 ? -4.740 18.793 4.939 1.00 90.19 463 GLU A CA 1
ATOM 3750 C C . GLU A 1 463 ? -5.364 18.364 6.271 1.00 90.19 463 GLU A C 1
ATOM 3752 O O . GLU A 1 463 ? -4.648 18.053 7.235 1.00 90.19 463 GLU A O 1
ATOM 3757 N N . GLU A 1 464 ? -6.694 18.272 6.286 1.00 92.75 464 GLU A N 1
ATOM 3758 C CA . GLU A 1 464 ? -7.483 17.741 7.394 1.00 92.75 464 GLU A CA 1
ATOM 3759 C C . GLU A 1 464 ? -7.098 16.289 7.694 1.00 92.75 464 GLU A C 1
ATOM 3761 O O . GLU A 1 464 ? -6.850 15.946 8.856 1.00 92.75 464 GLU A O 1
ATOM 3766 N N . PHE A 1 465 ? -6.945 15.462 6.653 1.00 95.56 465 PHE A N 1
ATOM 3767 C CA . PHE A 1 465 ? -6.545 14.065 6.798 1.00 95.56 465 PHE A CA 1
ATOM 3768 C C . PHE A 1 465 ? -5.190 13.925 7.481 1.00 95.56 465 PHE A C 1
ATOM 3770 O O . PHE A 1 465 ? -5.095 13.208 8.474 1.00 95.56 465 PHE A O 1
ATOM 3777 N N . PHE A 1 466 ? -4.140 14.604 7.005 1.00 96.38 466 PHE A N 1
ATOM 3778 C CA . PHE A 1 466 ? -2.816 14.464 7.622 1.00 96.38 466 PHE A CA 1
ATOM 3779 C C . PHE A 1 466 ? -2.797 14.951 9.066 1.00 96.38 466 PHE A C 1
ATOM 3781 O O . PHE A 1 466 ? -2.126 14.350 9.903 1.00 96.38 466 PHE A O 1
ATOM 3788 N N . THR A 1 467 ? -3.566 15.995 9.375 1.00 94.75 467 THR A N 1
ATOM 3789 C CA . THR A 1 467 ? -3.705 16.486 10.747 1.00 94.75 467 THR A CA 1
ATOM 3790 C C . THR A 1 467 ? -4.344 15.427 11.642 1.00 94.75 467 THR A C 1
ATOM 3792 O O . THR A 1 467 ? -3.789 15.090 12.688 1.00 94.75 467 THR A O 1
ATOM 3795 N N . ALA A 1 468 ? -5.478 14.859 11.226 1.00 94.06 468 ALA A N 1
ATOM 3796 C CA . ALA A 1 468 ? -6.167 13.817 11.981 1.00 94.06 468 ALA A CA 1
ATOM 3797 C C . ALA A 1 468 ? -5.332 12.526 12.082 1.00 94.06 468 ALA A C 1
ATOM 3799 O O . ALA A 1 468 ? -5.204 11.960 13.167 1.00 94.06 468 ALA A O 1
ATOM 3800 N N . TYR A 1 469 ? -4.692 12.110 10.987 1.00 95.88 469 TYR A N 1
ATOM 3801 C CA . TYR A 1 469 ? -3.803 10.951 10.924 1.00 95.88 469 TYR A CA 1
ATOM 3802 C C . TYR A 1 469 ? -2.635 11.062 11.905 1.00 95.88 469 TYR A C 1
ATOM 3804 O O . TYR A 1 469 ? -2.403 10.159 12.710 1.00 95.88 469 TYR A O 1
ATOM 3812 N N . CYS A 1 470 ? -1.911 12.182 11.880 1.00 95.75 470 CYS A N 1
ATOM 3813 C CA . CYS A 1 470 ? -0.762 12.367 12.756 1.00 95.75 470 CYS A CA 1
ATOM 3814 C C . CYS A 1 470 ? -1.167 12.512 14.226 1.00 95.75 470 CYS A C 1
ATOM 3816 O O . CYS A 1 470 ? -0.463 11.975 15.077 1.00 95.75 470 CYS A O 1
ATOM 3818 N N . ASN A 1 471 ? -2.295 13.159 14.531 1.00 92.62 471 ASN A N 1
ATOM 3819 C CA . ASN A 1 471 ? -2.807 13.249 15.904 1.00 92.62 471 ASN A CA 1
ATOM 3820 C C . ASN A 1 471 ? -3.262 11.886 16.450 1.00 92.62 471 ASN A C 1
ATOM 3822 O O . ASN A 1 471 ? -3.086 11.606 17.631 1.00 92.62 471 ASN A O 1
ATOM 3826 N N . ALA A 1 472 ? -3.824 11.019 15.601 1.00 91.56 472 ALA A N 1
ATOM 3827 C CA . ALA A 1 472 ? -4.209 9.667 16.001 1.00 91.56 472 ALA A CA 1
ATOM 3828 C C . ALA A 1 472 ? -2.989 8.756 16.239 1.00 91.56 472 ALA A C 1
ATOM 3830 O O . ALA A 1 472 ? -3.040 7.849 17.071 1.00 91.56 472 ALA A O 1
ATOM 3831 N N . GLN A 1 473 ? -1.896 8.984 15.506 1.00 91.31 473 GLN A N 1
ATOM 3832 C CA . GLN A 1 473 ? -0.727 8.104 15.501 1.00 91.31 473 GLN A CA 1
ATOM 3833 C C . GLN A 1 473 ? 0.387 8.537 16.467 1.00 91.31 473 GLN A C 1
ATOM 3835 O O . GLN A 1 473 ? 1.164 7.693 16.924 1.00 91.31 473 GLN A O 1
ATOM 3840 N N . TYR A 1 474 ? 0.487 9.831 16.770 1.00 92.12 474 TYR A N 1
ATOM 3841 C CA . TYR A 1 474 ? 1.619 10.417 17.482 1.00 92.12 474 TYR A CA 1
ATOM 3842 C C . TYR A 1 474 ? 1.164 11.396 18.570 1.00 92.12 474 TYR A C 1
ATOM 3844 O O . TYR A 1 474 ? 0.121 12.028 18.433 1.00 92.12 474 TYR A O 1
ATOM 3852 N N . PRO A 1 475 ? 1.954 11.576 19.644 1.00 88.88 475 PRO A N 1
ATOM 3853 C CA . PRO A 1 475 ? 1.646 12.580 20.655 1.00 88.88 475 PRO A CA 1
ATOM 3854 C C . PRO A 1 475 ? 1.769 14.007 20.100 1.00 88.88 475 PRO A C 1
ATOM 3856 O O . PRO A 1 475 ? 2.593 14.275 19.217 1.00 88.88 475 PRO A O 1
ATOM 3859 N N . ASP A 1 476 ? 1.033 14.941 20.709 1.00 87.12 476 ASP A N 1
ATOM 3860 C CA . ASP A 1 476 ? 0.987 16.368 20.345 1.00 87.12 476 ASP A CA 1
ATOM 3861 C C . ASP A 1 476 ? 2.374 17.014 20.175 1.00 87.12 476 ASP A C 1
ATOM 3863 O O . ASP A 1 476 ? 2.553 17.916 19.358 1.00 87.12 476 ASP A O 1
ATOM 3867 N N . SER A 1 477 ? 3.378 16.534 20.921 1.00 89.62 477 SER A N 1
ATOM 3868 C CA . SER A 1 477 ? 4.754 17.045 20.887 1.00 89.62 477 SER A CA 1
ATOM 3869 C C . SER A 1 477 ? 5.442 16.902 19.528 1.00 89.62 477 SER A C 1
ATOM 3871 O O . SER A 1 477 ? 6.340 17.687 19.224 1.00 89.62 477 SER A O 1
ATOM 3873 N N . ILE A 1 478 ? 5.042 15.921 18.714 1.00 95.88 478 ILE A N 1
ATOM 3874 C CA . ILE A 1 478 ? 5.616 15.677 17.383 1.00 95.88 478 ILE A CA 1
ATOM 3875 C C . ILE A 1 478 ? 4.566 15.626 16.270 1.00 95.88 478 ILE A C 1
ATOM 3877 O O . ILE A 1 478 ? 4.940 15.719 15.101 1.00 95.88 478 ILE A O 1
ATOM 3881 N N . ALA A 1 479 ? 3.274 15.522 16.600 1.00 95.00 479 ALA A N 1
ATOM 3882 C CA . ALA A 1 479 ? 2.199 15.402 15.617 1.00 95.00 479 ALA A CA 1
ATOM 3883 C C . ALA A 1 479 ? 2.225 16.544 14.589 1.00 95.00 479 ALA A C 1
ATOM 3885 O O . ALA A 1 479 ? 2.254 16.277 13.393 1.00 95.00 479 ALA A O 1
ATOM 3886 N N . LEU A 1 480 ? 2.357 17.806 15.022 1.00 96.06 480 LEU A N 1
ATOM 3887 C CA . LEU A 1 480 ? 2.406 18.960 14.109 1.00 96.06 480 LEU A CA 1
ATOM 3888 C C . LEU A 1 480 ? 3.610 18.933 13.147 1.00 96.06 480 LEU A C 1
ATOM 3890 O O . LEU A 1 480 ? 3.486 19.322 11.980 1.00 96.06 480 LEU A O 1
ATOM 3894 N N . LEU A 1 481 ? 4.775 18.476 13.623 1.00 97.94 481 LEU A N 1
ATOM 3895 C CA . LEU A 1 481 ? 5.975 18.335 12.788 1.00 97.94 481 LEU A CA 1
ATOM 3896 C C . LEU A 1 481 ? 5.730 17.308 11.680 1.00 97.94 481 LEU A C 1
ATOM 3898 O O . LEU A 1 481 ? 6.069 17.550 10.520 1.00 97.94 481 LEU A O 1
ATOM 3902 N N . LEU A 1 482 ? 5.108 16.184 12.037 1.00 98.06 482 LEU A N 1
ATOM 3903 C CA . LEU A 1 482 ? 4.814 15.087 11.124 1.00 98.06 482 LEU A CA 1
ATOM 3904 C C . LEU A 1 482 ? 3.692 15.440 10.149 1.00 98.06 482 LEU A C 1
ATOM 3906 O O . LEU A 1 482 ? 3.858 15.185 8.960 1.00 98.06 482 LEU A O 1
ATOM 3910 N N . THR A 1 483 ? 2.634 16.120 10.599 1.00 97.94 483 THR A N 1
ATOM 3911 C CA . THR A 1 483 ? 1.578 16.667 9.734 1.00 97.94 483 THR A CA 1
ATOM 3912 C C . THR A 1 483 ? 2.188 17.538 8.643 1.00 97.94 483 THR A C 1
ATOM 3914 O O . THR A 1 483 ? 1.994 17.297 7.452 1.00 97.94 483 THR A O 1
ATOM 3917 N N . THR A 1 484 ? 3.006 18.515 9.047 1.00 98.25 484 THR A N 1
ATOM 3918 C CA . THR A 1 484 ? 3.642 19.446 8.108 1.00 98.25 484 THR A CA 1
ATOM 3919 C C . THR A 1 484 ? 4.612 18.718 7.173 1.00 98.25 484 THR A C 1
ATOM 3921 O O . THR A 1 484 ? 4.704 19.051 5.991 1.00 98.25 484 THR A O 1
ATOM 3924 N N . SER A 1 485 ? 5.341 17.719 7.681 1.00 98.50 485 SER A N 1
ATOM 3925 C CA . SER A 1 485 ? 6.249 16.902 6.875 1.00 98.50 485 SER A CA 1
ATOM 3926 C C . SER A 1 485 ? 5.498 16.105 5.808 1.00 98.50 485 SER A C 1
ATOM 3928 O O . SER A 1 485 ? 5.851 16.186 4.633 1.00 98.50 485 SER A O 1
ATOM 3930 N N . HIS A 1 486 ? 4.421 15.411 6.184 1.00 98.19 486 HIS A N 1
ATOM 3931 C CA . HIS A 1 486 ? 3.581 14.667 5.249 1.00 98.19 486 HIS A CA 1
ATOM 3932 C C . HIS A 1 486 ? 2.995 15.567 4.162 1.00 98.19 486 HIS A C 1
ATOM 3934 O O . HIS A 1 486 ? 3.095 15.221 2.990 1.00 98.19 486 HIS A O 1
ATOM 3940 N N . GLN A 1 487 ? 2.467 16.739 4.521 1.00 98.00 487 GLN A N 1
ATOM 3941 C CA . GLN A 1 487 ? 1.946 17.706 3.549 1.00 98.00 487 GLN A CA 1
ATOM 3942 C C . GLN A 1 487 ? 3.028 18.159 2.558 1.00 98.00 487 GLN A C 1
ATOM 3944 O O . GLN A 1 487 ? 2.797 18.180 1.350 1.00 98.00 487 GLN A O 1
ATOM 3949 N N . CYS A 1 488 ? 4.239 18.457 3.046 1.00 98.56 488 CYS A N 1
ATOM 3950 C CA . CYS A 1 488 ? 5.356 18.838 2.181 1.00 98.56 488 CYS A CA 1
ATOM 3951 C C . CYS A 1 488 ? 5.775 17.694 1.245 1.00 98.56 488 CYS A C 1
ATOM 3953 O O . CYS A 1 488 ? 6.029 17.935 0.066 1.00 98.56 488 CYS A O 1
ATOM 3955 N N . LEU A 1 489 ? 5.850 16.456 1.746 1.00 98.38 489 LEU A N 1
ATOM 3956 C CA . LEU A 1 489 ? 6.205 15.289 0.933 1.00 98.38 489 LEU A CA 1
ATOM 3957 C C . LEU A 1 489 ? 5.119 14.946 -0.087 1.00 98.38 489 LEU A C 1
ATOM 3959 O O . LEU A 1 489 ? 5.463 14.638 -1.223 1.00 98.38 489 LEU A O 1
ATOM 3963 N N . ALA A 1 490 ? 3.843 15.045 0.288 1.00 97.56 490 ALA A N 1
ATOM 3964 C CA . ALA A 1 490 ? 2.708 14.841 -0.605 1.00 97.56 490 ALA A CA 1
ATOM 3965 C C . ALA A 1 490 ? 2.760 15.811 -1.791 1.00 97.56 490 ALA A C 1
ATOM 3967 O O . ALA A 1 490 ? 2.699 15.397 -2.947 1.00 97.56 490 ALA A O 1
ATOM 3968 N N . GLU A 1 491 ? 2.951 17.101 -1.511 1.00 97.94 491 GLU A N 1
ATOM 3969 C CA . GLU A 1 491 ? 3.052 18.125 -2.548 1.00 97.94 491 GLU A CA 1
ATOM 3970 C C . GLU A 1 491 ? 4.311 17.943 -3.415 1.00 97.94 491 GLU A C 1
ATOM 3972 O O . GLU A 1 491 ? 4.241 18.044 -4.640 1.00 97.94 491 GLU A O 1
ATOM 3977 N N . ALA A 1 492 ? 5.460 17.623 -2.810 1.00 98.50 492 ALA A N 1
ATOM 3978 C CA . ALA A 1 492 ? 6.700 17.365 -3.543 1.00 98.50 492 ALA A CA 1
ATOM 3979 C C . ALA A 1 492 ? 6.591 16.137 -4.465 1.00 98.50 492 ALA A C 1
ATOM 3981 O O . ALA A 1 492 ? 7.029 16.190 -5.617 1.00 98.50 492 ALA A O 1
ATOM 3982 N N . ALA A 1 493 ? 5.993 15.045 -3.981 1.00 97.31 493 ALA A N 1
ATOM 3983 C CA . ALA A 1 493 ? 5.760 13.832 -4.760 1.00 97.31 493 ALA A CA 1
ATOM 3984 C C . ALA A 1 493 ? 4.834 14.115 -5.949 1.00 97.31 493 ALA A C 1
ATOM 3986 O O . ALA A 1 493 ? 5.167 13.748 -7.077 1.00 97.31 493 ALA A O 1
ATOM 3987 N N . HIS A 1 494 ? 3.744 14.851 -5.718 1.00 97.19 494 HIS A N 1
ATOM 3988 C CA . HIS A 1 494 ? 2.789 15.229 -6.755 1.00 97.19 494 HIS A CA 1
ATOM 3989 C C . HIS A 1 494 ? 3.427 16.092 -7.854 1.00 97.19 494 HIS A C 1
ATOM 3991 O O . HIS A 1 494 ? 3.357 15.753 -9.036 1.00 97.19 494 HIS A O 1
ATOM 3997 N N . ILE A 1 495 ? 4.142 17.160 -7.471 1.00 98.12 495 ILE A N 1
ATOM 3998 C CA . ILE A 1 495 ? 4.878 18.014 -8.420 1.00 98.12 495 ILE A CA 1
ATOM 3999 C C . ILE A 1 495 ? 5.890 17.182 -9.211 1.00 98.12 495 ILE A C 1
ATOM 4001 O O . ILE A 1 495 ? 6.004 17.319 -10.427 1.00 98.12 495 ILE A O 1
ATOM 4005 N N . SER A 1 496 ? 6.639 16.317 -8.529 1.00 97.94 496 SER A N 1
ATOM 4006 C CA . SER A 1 496 ? 7.683 15.517 -9.166 1.00 97.94 496 SER A CA 1
ATOM 4007 C C . SER A 1 496 ? 7.115 14.490 -10.137 1.00 97.94 496 SER A C 1
ATOM 4009 O O . SER A 1 496 ? 7.694 14.290 -11.201 1.00 97.94 496 SER A O 1
ATOM 4011 N N . ARG A 1 497 ? 5.966 13.882 -9.831 1.00 95.31 497 ARG A N 1
ATOM 4012 C CA . ARG A 1 497 ? 5.241 13.041 -10.787 1.00 95.31 497 ARG A CA 1
ATOM 4013 C C . ARG A 1 497 ? 4.831 13.839 -12.018 1.00 95.31 497 ARG A C 1
ATOM 4015 O O . ARG A 1 497 ? 5.067 13.381 -13.128 1.00 95.31 497 ARG A O 1
ATOM 4022 N N . ASP A 1 498 ? 4.238 15.015 -11.849 1.00 96.19 498 ASP A N 1
ATOM 4023 C CA . ASP A 1 498 ? 3.782 15.819 -12.989 1.00 96.19 498 ASP A CA 1
ATOM 4024 C C . ASP A 1 498 ? 4.947 16.287 -13.880 1.00 96.19 498 ASP A C 1
ATOM 4026 O O . ASP A 1 498 ? 4.773 16.499 -15.080 1.00 96.19 498 ASP A O 1
ATOM 4030 N N . VAL A 1 499 ? 6.148 16.425 -13.308 1.00 97.50 499 VAL A N 1
ATOM 4031 C CA . VAL A 1 499 ? 7.370 16.783 -14.041 1.00 97.50 499 VAL A CA 1
ATOM 4032 C C . VAL A 1 499 ? 8.031 15.576 -14.716 1.00 97.50 499 VAL A C 1
ATOM 4034 O O . VAL A 1 499 ? 8.499 15.708 -15.845 1.00 97.50 499 VAL A O 1
ATOM 4037 N N . PHE A 1 500 ? 8.108 14.427 -14.042 1.00 96.25 500 PHE A N 1
ATOM 4038 C CA . PHE A 1 500 ? 8.950 13.295 -14.457 1.00 96.25 500 PHE A CA 1
ATOM 4039 C C . PHE A 1 500 ? 8.183 12.028 -14.859 1.00 96.25 500 PHE A C 1
ATOM 4041 O O . PHE A 1 500 ? 8.787 11.078 -15.347 1.00 96.25 500 PHE A O 1
ATOM 4048 N N . GLY A 1 501 ? 6.878 11.951 -14.609 1.00 94.75 501 GLY A N 1
ATOM 4049 C CA . GLY A 1 501 ? 6.126 10.702 -14.686 1.00 94.75 501 GLY A CA 1
ATOM 4050 C C . GLY A 1 501 ? 6.570 9.720 -13.598 1.00 94.75 501 GLY A C 1
ATOM 4051 O O . GLY A 1 501 ? 6.315 9.940 -12.411 1.00 94.75 501 GLY A O 1
ATOM 4052 N N . LYS A 1 502 ? 7.217 8.620 -13.999 1.00 94.44 502 LYS A N 1
ATOM 4053 C CA . LYS A 1 502 ? 7.677 7.548 -13.103 1.00 94.44 502 LYS A CA 1
ATOM 4054 C C . LYS A 1 502 ? 9.014 7.908 -12.448 1.00 94.44 502 LYS A C 1
ATOM 4056 O O . LYS A 1 502 ? 10.089 7.684 -13.007 1.00 94.44 502 LYS A O 1
ATOM 4061 N N . THR A 1 503 ? 8.973 8.465 -11.240 1.00 95.94 503 THR A N 1
ATOM 4062 C CA . THR A 1 503 ? 10.192 8.942 -10.561 1.00 95.94 503 THR A CA 1
ATOM 4063 C C . THR A 1 503 ? 11.149 7.813 -10.161 1.00 95.94 503 THR A C 1
ATOM 4065 O O . THR A 1 503 ? 12.350 8.064 -10.067 1.00 95.94 503 THR A O 1
ATOM 4068 N N . SER A 1 504 ? 10.660 6.576 -9.990 1.00 93.88 504 SER A N 1
ATOM 4069 C CA . SER A 1 504 ? 11.488 5.387 -9.716 1.00 93.88 504 SER A CA 1
ATOM 4070 C C . SER A 1 504 ? 12.390 4.972 -10.884 1.00 93.88 504 SER A C 1
ATOM 4072 O O . SER A 1 504 ? 13.426 4.341 -10.673 1.00 93.88 504 SER A O 1
ATOM 4074 N N . GLU A 1 505 ? 11.999 5.313 -12.114 1.00 93.25 505 GLU A N 1
ATOM 4075 C CA . GLU A 1 505 ? 12.797 5.098 -13.325 1.00 93.25 505 GLU A CA 1
ATOM 4076 C C . GLU A 1 505 ? 13.690 6.324 -13.580 1.00 93.25 505 GLU A C 1
ATOM 4078 O O . GLU A 1 505 ? 14.903 6.206 -13.774 1.00 93.25 505 GLU A O 1
ATOM 4083 N N . GLN A 1 506 ? 13.121 7.529 -13.471 1.00 95.00 506 GLN A N 1
ATOM 4084 C CA . GLN A 1 506 ? 13.819 8.778 -13.787 1.00 95.00 506 GLN A CA 1
ATOM 4085 C C . GLN A 1 506 ? 15.034 9.064 -12.884 1.00 95.00 506 GLN A C 1
ATOM 4087 O O . GLN A 1 506 ? 16.012 9.692 -13.311 1.00 95.00 506 GLN A O 1
ATOM 4092 N N . ILE A 1 507 ? 15.024 8.585 -11.636 1.00 96.06 507 ILE A N 1
ATOM 4093 C CA . ILE A 1 507 ? 16.174 8.693 -10.722 1.00 96.06 507 ILE A CA 1
ATOM 4094 C C . ILE A 1 507 ? 17.452 8.045 -11.280 1.00 96.06 507 ILE A C 1
ATOM 4096 O O . ILE A 1 507 ? 18.539 8.480 -10.906 1.00 96.06 507 ILE A O 1
ATOM 4100 N N . TRP A 1 508 ? 17.353 7.135 -12.254 1.00 93.75 508 TRP A N 1
ATOM 4101 C CA . TRP A 1 508 ? 18.499 6.491 -12.921 1.00 93.75 508 TRP A CA 1
ATOM 4102 C C . TRP A 1 508 ? 18.718 6.952 -14.360 1.00 93.75 508 TRP A C 1
ATOM 4104 O O . TRP A 1 508 ? 19.757 6.669 -14.946 1.00 93.75 508 TRP A O 1
ATOM 4114 N N . ALA A 1 509 ? 17.773 7.702 -14.928 1.00 93.88 509 ALA A N 1
ATOM 4115 C CA . ALA A 1 509 ? 17.879 8.198 -16.293 1.00 93.88 509 ALA A CA 1
ATOM 4116 C C . ALA A 1 509 ? 19.030 9.207 -16.465 1.00 93.88 509 ALA A C 1
ATOM 4118 O O . ALA A 1 509 ? 19.391 9.940 -15.534 1.00 93.88 509 ALA A O 1
ATOM 4119 N N . ASN A 1 510 ? 19.559 9.293 -17.688 1.00 95.12 510 ASN A N 1
ATOM 4120 C CA . ASN A 1 510 ? 20.589 10.260 -18.062 1.00 95.12 510 ASN A CA 1
ATOM 4121 C C . ASN A 1 510 ? 20.099 11.711 -17.868 1.00 95.12 510 ASN A C 1
ATOM 4123 O O . ASN A 1 510 ? 19.250 12.170 -18.636 1.00 95.12 510 ASN A O 1
ATOM 4127 N N . PRO A 1 511 ? 20.671 12.489 -16.928 1.00 95.75 511 PRO A N 1
ATOM 4128 C CA . PRO A 1 511 ? 20.212 13.846 -16.650 1.00 95.75 511 PRO A CA 1
ATOM 4129 C C . PRO A 1 511 ? 20.695 14.873 -17.691 1.00 95.75 511 PRO A C 1
ATOM 4131 O O . PRO A 1 511 ? 20.310 16.040 -17.631 1.00 95.75 511 PRO A O 1
ATOM 4134 N N . PHE A 1 512 ? 21.534 14.450 -18.644 1.00 95.50 512 PHE A N 1
ATOM 4135 C CA . PHE A 1 512 ? 22.028 15.254 -19.764 1.00 95.50 512 PHE A CA 1
ATOM 4136 C C . PHE A 1 512 ? 21.354 14.904 -21.098 1.00 95.50 512 PHE A C 1
ATOM 4138 O O . PHE A 1 512 ? 21.792 15.408 -22.130 1.00 95.50 512 PHE A O 1
ATOM 4145 N N . SER A 1 513 ? 20.330 14.039 -21.114 1.00 94.31 513 SER A N 1
ATOM 4146 C CA . SER A 1 513 ? 19.546 13.792 -22.331 1.00 94.31 513 SER A CA 1
ATOM 4147 C C . SER A 1 513 ? 18.840 15.073 -22.795 1.00 94.31 513 SER A C 1
ATOM 4149 O O . SER A 1 513 ? 18.622 15.998 -22.009 1.00 94.31 513 SER A O 1
ATOM 4151 N N . GLU A 1 514 ? 18.468 15.142 -24.076 1.00 93.44 514 GLU A N 1
ATOM 4152 C CA . GLU A 1 514 ? 17.728 16.298 -24.605 1.00 93.44 514 GLU A CA 1
ATOM 4153 C C . GLU A 1 514 ? 16.421 16.531 -23.840 1.00 93.44 514 GLU A C 1
ATOM 4155 O O . GLU A 1 514 ? 16.098 17.665 -23.489 1.00 93.44 514 GLU A O 1
ATOM 4160 N N . GLU A 1 515 ? 15.711 15.451 -23.513 1.00 94.06 515 GLU A N 1
ATOM 4161 C CA . GLU A 1 515 ? 14.491 15.492 -22.711 1.00 94.06 515 GLU A CA 1
ATOM 4162 C C . GLU A 1 515 ? 14.751 16.009 -21.290 1.00 94.06 515 GLU A C 1
ATOM 4164 O O . GLU A 1 515 ? 14.059 16.919 -20.834 1.00 94.06 515 GLU A O 1
ATOM 4169 N N . ALA A 1 516 ? 15.791 15.518 -20.609 1.00 95.19 516 ALA A N 1
ATOM 4170 C CA . ALA A 1 516 ? 16.135 15.969 -19.262 1.00 95.19 516 ALA A CA 1
ATOM 4171 C C . ALA A 1 516 ? 16.525 17.458 -19.237 1.00 95.19 516 ALA A C 1
ATOM 4173 O O . ALA A 1 516 ? 16.072 18.221 -18.380 1.00 95.19 516 ALA A O 1
ATOM 4174 N N . LEU A 1 517 ? 17.332 17.918 -20.198 1.00 95.94 517 LEU A N 1
ATOM 4175 C CA . LEU A 1 517 ? 17.708 19.331 -20.299 1.00 95.94 517 LEU A CA 1
ATOM 4176 C C . LEU A 1 517 ? 16.509 20.221 -20.655 1.00 95.94 517 LEU A C 1
ATOM 4178 O O . LEU A 1 517 ? 16.407 21.341 -20.143 1.00 95.94 517 LEU A O 1
ATOM 4182 N N . LYS A 1 518 ? 15.567 19.714 -21.459 1.00 96.44 518 LYS A N 1
ATOM 4183 C CA . LYS A 1 518 ? 14.291 20.384 -21.719 1.00 96.44 518 LYS A CA 1
ATOM 4184 C C . LYS A 1 518 ? 13.473 20.524 -20.435 1.00 96.44 518 LYS A C 1
ATOM 4186 O O . LYS A 1 518 ? 13.073 21.646 -20.122 1.00 96.44 518 LYS A O 1
ATOM 4191 N N . ILE A 1 519 ? 13.321 19.452 -19.649 1.00 96.62 519 ILE A N 1
ATOM 4192 C CA . ILE A 1 519 ? 12.663 19.487 -18.330 1.00 96.62 519 ILE A CA 1
ATOM 4193 C C . ILE A 1 519 ? 13.300 20.559 -17.443 1.00 96.62 519 ILE A C 1
ATOM 4195 O O . ILE A 1 519 ? 12.591 21.401 -16.897 1.00 96.62 519 ILE A O 1
ATOM 4199 N N . TYR A 1 520 ? 14.632 20.593 -17.337 1.00 97.06 520 TYR A N 1
ATOM 4200 C CA . TYR A 1 520 ? 15.315 21.633 -16.564 1.00 97.06 520 TYR A CA 1
ATOM 4201 C C . TYR A 1 520 ? 14.965 23.047 -17.046 1.00 97.06 520 TYR A C 1
ATOM 4203 O O . TYR A 1 520 ? 14.700 23.920 -16.220 1.00 97.06 520 TYR A O 1
ATOM 4211 N N . SER A 1 521 ? 14.957 23.282 -18.359 1.00 96.12 521 SER A N 1
ATOM 4212 C CA . SER A 1 521 ? 14.688 24.609 -18.921 1.00 96.12 521 SER A CA 1
ATOM 4213 C C . SER A 1 521 ? 13.235 25.065 -18.739 1.00 96.12 521 SER A C 1
ATOM 4215 O O . SER A 1 521 ? 12.999 26.230 -18.422 1.00 96.12 521 SER A O 1
ATOM 4217 N N . GLU A 1 522 ? 12.270 24.153 -18.880 1.00 97.81 522 GLU A N 1
ATOM 4218 C CA . GLU A 1 522 ? 10.835 24.463 -18.872 1.00 97.81 522 GLU A CA 1
ATOM 4219 C C . GLU A 1 522 ? 10.213 24.385 -17.471 1.00 97.81 522 GLU A C 1
ATOM 4221 O O . GLU A 1 522 ? 9.252 25.099 -17.195 1.00 97.81 522 GLU A O 1
ATOM 4226 N N . LYS A 1 523 ? 10.756 23.543 -16.581 1.00 98.12 523 LYS A N 1
ATOM 4227 C CA . LYS A 1 523 ? 10.184 23.209 -15.261 1.00 98.12 523 LYS A CA 1
ATOM 4228 C C . LYS A 1 523 ? 11.076 23.603 -14.084 1.00 98.12 523 LYS A C 1
ATOM 4230 O O . LYS A 1 523 ? 10.954 23.078 -12.977 1.00 98.12 523 LYS A O 1
ATOM 4235 N N . LYS A 1 524 ? 12.007 24.539 -14.293 1.00 96.75 524 LYS A N 1
ATOM 4236 C CA . LYS A 1 524 ? 12.996 24.952 -13.280 1.00 96.75 524 LYS A CA 1
ATOM 4237 C C . LYS A 1 524 ? 12.373 25.388 -11.951 1.00 96.75 524 LYS A C 1
ATOM 4239 O O . LYS A 1 524 ? 12.956 25.144 -10.894 1.00 96.75 524 LYS A O 1
ATOM 4244 N N . ASN A 1 525 ? 11.229 26.069 -11.989 1.00 98.25 525 ASN A N 1
ATOM 4245 C CA . ASN A 1 525 ? 10.575 26.577 -10.783 1.00 98.25 525 ASN A CA 1
ATOM 4246 C C . ASN A 1 525 ? 9.918 25.444 -9.991 1.00 98.25 525 ASN A C 1
ATOM 4248 O O . ASN A 1 525 ? 10.047 25.404 -8.770 1.00 98.25 525 ASN A O 1
ATOM 4252 N N . GLU A 1 526 ? 9.282 24.506 -10.682 1.00 98.69 526 GLU A N 1
ATOM 4253 C CA . GLU A 1 526 ? 8.664 23.306 -10.130 1.00 98.69 526 GLU A CA 1
ATOM 4254 C C . GLU A 1 526 ? 9.715 22.406 -9.475 1.00 98.69 526 GLU A C 1
ATOM 4256 O O . GLU A 1 526 ? 9.550 22.029 -8.315 1.00 98.69 526 GLU A O 1
ATOM 4261 N N . LEU A 1 527 ? 10.851 22.174 -10.145 1.00 98.56 527 LEU A N 1
ATOM 4262 C CA . LEU A 1 527 ? 11.990 21.437 -9.581 1.00 98.56 527 LEU A CA 1
ATOM 4263 C C . LEU A 1 527 ? 12.482 22.067 -8.270 1.00 98.56 527 LEU A C 1
ATOM 4265 O O . LEU A 1 527 ? 12.681 21.379 -7.269 1.00 98.56 527 LEU A O 1
ATOM 4269 N N . ARG A 1 528 ? 12.656 23.395 -8.254 1.00 98.44 528 ARG A N 1
ATOM 4270 C CA . ARG A 1 528 ? 13.104 24.123 -7.056 1.00 98.44 528 ARG A CA 1
ATOM 4271 C C . ARG A 1 528 ? 12.063 24.099 -5.943 1.00 98.44 528 ARG A C 1
ATOM 4273 O O . ARG A 1 528 ? 12.442 23.936 -4.788 1.00 98.44 528 ARG A O 1
ATOM 4280 N N . ARG A 1 529 ? 10.777 24.257 -6.269 1.00 98.69 529 ARG A N 1
ATOM 4281 C CA . ARG A 1 529 ? 9.680 24.181 -5.294 1.00 98.69 529 ARG A CA 1
ATOM 4282 C C . ARG A 1 529 ? 9.635 22.801 -4.651 1.00 98.69 529 ARG A C 1
ATOM 4284 O O . ARG A 1 529 ? 9.645 22.722 -3.428 1.00 98.69 529 ARG A O 1
ATOM 4291 N N . SER A 1 530 ? 9.657 21.743 -5.461 1.00 98.69 530 SER A N 1
ATOM 4292 C CA . SER A 1 530 ? 9.670 20.372 -4.959 1.00 98.69 530 SER A CA 1
ATOM 4293 C C . SER A 1 530 ? 10.870 20.134 -4.045 1.00 98.69 530 SER A C 1
ATOM 4295 O O . SER A 1 530 ? 10.696 19.639 -2.938 1.00 98.69 530 SER A O 1
ATOM 4297 N N . LYS A 1 531 ? 12.071 20.580 -4.439 1.00 98.62 531 LYS A N 1
ATOM 4298 C CA . LYS A 1 531 ? 13.282 20.422 -3.619 1.00 98.62 531 LYS A CA 1
ATOM 4299 C C . LYS A 1 531 ? 13.171 21.134 -2.270 1.00 98.62 531 LYS A C 1
ATOM 4301 O O . LYS A 1 531 ? 13.479 20.536 -1.246 1.00 98.62 531 LYS A O 1
ATOM 4306 N N . LEU A 1 532 ? 12.668 22.371 -2.247 1.00 98.81 532 LEU A N 1
ATOM 4307 C CA . LEU A 1 532 ? 12.460 23.122 -1.001 1.00 98.81 532 LEU A CA 1
ATOM 4308 C C . LEU A 1 532 ? 11.464 22.430 -0.058 1.00 98.81 532 LEU A C 1
ATOM 4310 O O . LEU A 1 532 ? 11.681 22.402 1.153 1.00 98.81 532 LEU A O 1
ATOM 4314 N N . LEU A 1 533 ? 10.380 21.869 -0.601 1.00 98.81 533 LEU A N 1
ATOM 4315 C CA . LEU A 1 533 ? 9.404 21.097 0.174 1.00 98.81 533 LEU A CA 1
ATOM 4316 C C . LEU A 1 533 ? 10.038 19.825 0.744 1.00 98.81 533 LEU A C 1
ATOM 4318 O O . LEU A 1 533 ? 9.873 19.532 1.928 1.00 98.81 533 LEU A O 1
ATOM 4322 N N . THR A 1 534 ? 10.813 19.108 -0.071 1.00 98.69 534 THR A N 1
ATOM 4323 C CA . THR A 1 534 ? 11.547 17.913 0.348 1.00 98.69 534 THR A CA 1
ATOM 4324 C C . THR A 1 534 ? 12.541 18.233 1.469 1.00 98.69 534 THR A C 1
ATOM 4326 O O . THR A 1 534 ? 12.504 17.581 2.508 1.00 98.69 534 THR A O 1
ATOM 4329 N N . GLU A 1 535 ? 13.370 19.269 1.332 1.00 98.69 535 GLU A N 1
ATOM 4330 C CA . GLU A 1 535 ? 14.326 19.701 2.365 1.00 98.69 535 GLU A CA 1
ATOM 4331 C C . GLU A 1 535 ? 13.624 20.120 3.665 1.00 98.69 535 GLU A C 1
ATOM 4333 O O . GLU A 1 535 ? 14.042 19.725 4.757 1.00 98.69 535 GLU A O 1
ATOM 4338 N N . LYS A 1 536 ? 12.514 20.865 3.564 1.00 98.81 536 LYS A N 1
ATOM 4339 C CA . LYS A 1 536 ? 11.693 21.235 4.724 1.00 98.81 536 LYS A CA 1
ATOM 4340 C C . LYS A 1 536 ? 11.167 19.994 5.448 1.00 98.81 536 LYS A C 1
ATOM 4342 O O . LYS A 1 536 ? 11.260 19.930 6.672 1.00 98.81 536 LYS A O 1
ATOM 4347 N N . ALA A 1 537 ? 10.661 19.004 4.714 1.00 98.75 537 ALA A N 1
ATOM 4348 C CA . ALA A 1 537 ? 10.205 17.745 5.295 1.00 98.75 537 ALA A CA 1
ATOM 4349 C C . ALA A 1 537 ? 11.339 16.990 6.007 1.00 98.75 537 ALA A C 1
ATOM 4351 O O . ALA A 1 537 ? 11.140 16.512 7.122 1.00 98.75 537 ALA A O 1
ATOM 4352 N N . GLN A 1 538 ? 12.545 16.937 5.427 1.00 98.75 538 GLN A N 1
ATOM 4353 C CA . GLN A 1 538 ? 13.705 16.301 6.070 1.00 98.75 538 GLN A CA 1
ATOM 4354 C C . GLN A 1 538 ? 14.040 16.956 7.413 1.00 98.75 538 GLN A C 1
ATOM 4356 O O . GLN A 1 538 ? 14.275 16.248 8.390 1.00 98.75 538 GLN A O 1
ATOM 4361 N N . ILE A 1 539 ? 14.038 18.292 7.484 1.00 98.75 539 ILE A N 1
ATOM 4362 C CA . ILE A 1 539 ? 14.300 19.031 8.730 1.00 98.75 539 ILE A CA 1
ATOM 4363 C C . ILE A 1 539 ? 13.284 18.641 9.809 1.00 98.75 539 ILE A C 1
ATOM 4365 O O . ILE A 1 539 ? 13.668 18.332 10.936 1.00 98.75 539 ILE A O 1
ATOM 4369 N N . LEU A 1 540 ? 11.999 18.617 9.453 1.00 98.69 540 LEU A N 1
ATOM 4370 C CA . LEU A 1 540 ? 10.914 18.274 10.374 1.00 98.69 540 LEU A CA 1
ATOM 4371 C C . LEU A 1 540 ? 10.990 16.814 10.838 1.00 98.69 540 LEU A C 1
ATOM 4373 O O . LEU A 1 540 ? 10.807 16.545 12.023 1.00 98.69 540 LEU A O 1
ATOM 4377 N N . LEU A 1 541 ? 11.314 15.882 9.935 1.00 98.31 541 LEU A N 1
ATOM 4378 C CA . LEU A 1 541 ? 11.513 14.469 10.271 1.00 98.31 541 LEU A CA 1
ATOM 4379 C C . LEU A 1 541 ? 12.686 14.282 11.227 1.00 98.31 541 LEU A C 1
ATOM 4381 O O . LEU A 1 541 ? 12.540 13.617 12.247 1.00 98.31 541 LEU A O 1
ATOM 4385 N N . MET A 1 542 ? 13.834 14.896 10.936 1.00 98.06 542 MET A N 1
ATOM 4386 C CA . MET A 1 542 ? 15.011 14.806 11.801 1.00 98.06 542 MET A CA 1
ATOM 4387 C C . MET A 1 542 ? 14.747 15.382 13.197 1.00 98.06 542 MET A C 1
ATOM 4389 O O . MET A 1 542 ? 15.281 14.855 14.171 1.00 98.06 542 MET A O 1
ATOM 4393 N N . GLU A 1 543 ? 13.922 16.426 13.316 1.00 98.00 543 GLU A N 1
ATOM 4394 C CA . GLU A 1 543 ? 13.493 16.950 14.616 1.00 98.00 543 GLU A CA 1
ATOM 4395 C C . GLU A 1 543 ? 12.557 15.975 15.340 1.00 98.00 543 GLU A C 1
ATOM 4397 O O . GLU A 1 543 ? 12.817 15.621 16.489 1.00 98.00 543 GLU A O 1
ATOM 4402 N N . ALA A 1 544 ? 11.517 15.475 14.664 1.00 97.75 544 ALA A N 1
ATOM 4403 C CA . ALA A 1 544 ? 10.563 14.527 15.242 1.00 97.75 544 ALA A CA 1
ATOM 4404 C C . ALA A 1 544 ? 11.245 13.231 15.721 1.00 97.75 544 ALA A C 1
ATOM 4406 O O . ALA A 1 544 ? 10.941 12.725 16.804 1.00 97.75 544 ALA A O 1
ATOM 4407 N N . MET A 1 545 ? 12.231 12.734 14.969 1.00 97.12 545 MET A N 1
ATOM 4408 C CA . MET A 1 545 ? 12.994 11.526 15.300 1.00 97.12 545 MET A CA 1
ATOM 4409 C C . MET A 1 545 ? 13.803 11.643 16.601 1.00 97.12 545 MET A C 1
ATOM 4411 O O . MET A 1 545 ? 14.124 10.615 17.199 1.00 97.12 545 MET A O 1
ATOM 4415 N N . LYS A 1 546 ? 14.095 12.857 17.096 1.00 96.94 546 LYS A N 1
ATOM 4416 C CA . LYS A 1 546 ? 14.757 13.053 18.402 1.00 96.94 546 LYS A CA 1
ATOM 4417 C C . LYS A 1 546 ? 13.906 12.568 19.577 1.00 96.94 546 LYS A C 1
ATOM 4419 O O . LYS A 1 546 ? 14.457 12.311 20.643 1.00 96.94 546 LYS A O 1
ATOM 4424 N N . SER A 1 547 ? 12.593 12.415 19.386 1.00 95.56 547 SER A N 1
ATOM 4425 C CA . SER A 1 547 ? 11.692 11.836 20.390 1.00 95.56 547 SER A CA 1
ATOM 4426 C C . SER A 1 547 ? 11.945 10.347 20.655 1.00 95.56 547 SER A C 1
ATOM 4428 O O . SER A 1 547 ? 11.553 9.846 21.704 1.00 95.56 547 SER A O 1
ATOM 4430 N N . GLY A 1 548 ? 12.574 9.627 19.715 1.00 94.62 548 GLY A N 1
ATOM 4431 C CA . GLY A 1 548 ? 12.742 8.172 19.780 1.00 94.62 548 GLY A CA 1
ATOM 4432 C C . GLY A 1 548 ? 11.486 7.361 19.425 1.00 94.62 548 GLY A C 1
ATOM 4433 O O . GLY A 1 548 ? 11.552 6.132 19.405 1.00 94.62 548 GLY A O 1
ATOM 4434 N N . LEU A 1 549 ? 10.365 8.016 19.103 1.00 91.94 549 LEU A N 1
ATOM 4435 C CA . LEU A 1 549 ? 9.104 7.368 18.730 1.00 91.94 549 LEU A CA 1
ATOM 4436 C C . LEU A 1 549 ? 9.070 7.021 17.237 1.00 91.94 549 LEU A C 1
ATOM 4438 O O . LEU A 1 549 ? 9.535 7.806 16.417 1.00 91.94 549 LEU A O 1
ATOM 4442 N N . ASP A 1 550 ? 8.532 5.841 16.903 1.00 91.31 550 ASP A N 1
ATOM 4443 C CA . ASP A 1 550 ? 8.363 5.304 15.534 1.00 91.31 550 ASP A CA 1
ATOM 4444 C C . ASP A 1 550 ? 9.531 5.609 14.573 1.00 91.31 550 ASP A C 1
ATOM 4446 O O . ASP A 1 550 ? 9.366 5.953 13.397 1.00 91.31 550 ASP A O 1
ATOM 4450 N N . THR A 1 551 ? 10.755 5.499 15.095 1.00 92.50 551 THR A N 1
ATOM 4451 C CA . THR A 1 551 ? 11.961 5.926 14.375 1.00 92.50 551 THR A CA 1
ATOM 4452 C C . THR A 1 551 ? 12.140 5.180 13.062 1.00 92.50 551 THR A C 1
ATOM 4454 O O . THR A 1 551 ? 12.653 5.751 12.108 1.00 92.50 551 THR A O 1
ATOM 4457 N N . THR A 1 552 ? 11.693 3.928 12.975 1.00 95.00 552 THR A N 1
ATOM 4458 C CA . THR A 1 552 ? 11.802 3.121 11.760 1.00 95.00 552 THR A CA 1
ATOM 4459 C C . THR A 1 552 ? 10.917 3.647 10.627 1.00 95.00 552 THR A C 1
ATOM 4461 O O . THR A 1 552 ? 11.369 3.691 9.485 1.00 95.00 552 THR A O 1
ATOM 4464 N N . SER A 1 553 ? 9.689 4.086 10.913 1.00 95.44 553 SER A N 1
ATOM 4465 C CA . SER A 1 553 ? 8.780 4.589 9.871 1.00 95.44 553 SER A CA 1
ATOM 4466 C C . SER A 1 553 ? 9.163 6.001 9.438 1.00 95.44 553 SER A C 1
ATOM 4468 O O . SER A 1 553 ? 9.233 6.280 8.242 1.00 95.44 553 SER A O 1
ATOM 4470 N N . MET A 1 554 ? 9.550 6.860 10.389 1.00 97.38 554 MET A N 1
ATOM 4471 C CA . MET A 1 554 ? 10.131 8.170 10.069 1.00 97.38 554 MET A CA 1
ATOM 4472 C C . MET A 1 554 ? 11.434 8.036 9.270 1.00 97.38 554 MET A C 1
ATOM 4474 O O . MET A 1 554 ? 11.704 8.847 8.387 1.00 97.38 554 MET A O 1
ATOM 4478 N N . TYR A 1 555 ? 12.228 6.993 9.532 1.00 98.12 555 TYR A N 1
ATOM 4479 C CA . TYR A 1 555 ? 13.431 6.705 8.758 1.00 98.12 555 TYR A CA 1
ATOM 4480 C C . TYR A 1 555 ? 13.105 6.321 7.311 1.00 98.12 555 TYR A C 1
ATOM 4482 O O . TYR A 1 555 ? 13.745 6.847 6.406 1.00 98.12 555 TYR A O 1
ATOM 4490 N N . ALA A 1 556 ? 12.090 5.485 7.066 1.00 97.56 556 ALA A N 1
ATOM 4491 C CA . ALA A 1 556 ? 11.638 5.180 5.705 1.00 97.56 556 ALA A CA 1
ATOM 4492 C C . ALA A 1 556 ? 11.187 6.452 4.960 1.00 97.56 556 ALA A C 1
ATOM 4494 O O . ALA A 1 556 ? 11.619 6.685 3.830 1.00 97.56 556 ALA A O 1
ATOM 4495 N N . MET A 1 557 ? 10.417 7.330 5.619 1.00 97.69 557 MET A N 1
ATOM 4496 C CA . MET A 1 557 ? 10.036 8.644 5.071 1.00 97.69 557 MET A CA 1
ATOM 4497 C C . MET A 1 557 ? 11.252 9.507 4.727 1.00 97.69 557 MET A C 1
ATOM 4499 O O . MET A 1 557 ? 11.295 10.129 3.663 1.00 97.69 557 MET A O 1
ATOM 4503 N N . LEU A 1 558 ? 12.257 9.530 5.606 1.00 98.56 558 LEU A N 1
ATOM 4504 C CA . LEU A 1 558 ? 13.500 10.255 5.372 1.00 98.56 558 LEU A CA 1
ATOM 4505 C C . LEU A 1 558 ? 14.259 9.685 4.166 1.00 98.56 558 LEU A C 1
ATOM 4507 O O . LEU A 1 558 ? 14.750 10.464 3.355 1.00 98.56 558 LEU A O 1
ATOM 4511 N N . VAL A 1 559 ? 14.313 8.360 4.001 1.00 98.44 559 VAL A N 1
ATOM 4512 C CA . VAL A 1 559 ? 14.925 7.717 2.826 1.00 98.44 559 VAL A CA 1
ATOM 4513 C C . VAL A 1 559 ? 14.195 8.097 1.541 1.00 98.44 559 VAL A C 1
ATOM 4515 O O . VAL A 1 559 ? 14.841 8.582 0.615 1.00 98.44 559 VAL A O 1
ATOM 4518 N N . GLY A 1 560 ? 12.866 7.960 1.481 1.00 97.69 560 GLY A N 1
ATOM 4519 C CA . GLY A 1 560 ? 12.089 8.358 0.298 1.00 97.69 560 GLY A CA 1
ATOM 4520 C C . GLY A 1 560 ? 12.282 9.840 -0.051 1.00 97.69 560 GLY A C 1
ATOM 4521 O O . GLY A 1 560 ? 12.507 10.198 -1.208 1.00 97.69 560 GLY A O 1
ATOM 4522 N N . SER A 1 561 ? 12.312 10.703 0.969 1.00 98.38 561 SER A N 1
ATOM 4523 C CA . SER A 1 561 ? 12.622 12.128 0.826 1.00 98.38 561 SER A CA 1
ATOM 4524 C C . SER A 1 561 ? 14.031 12.376 0.272 1.00 98.38 561 SER A C 1
ATOM 4526 O O . SER A 1 561 ? 14.200 13.190 -0.633 1.00 98.38 561 SER A O 1
ATOM 4528 N N . LYS A 1 562 ? 15.050 11.666 0.764 1.00 98.56 562 LYS A N 1
ATOM 4529 C CA . LYS A 1 562 ? 16.441 11.782 0.297 1.00 98.56 562 LYS A CA 1
ATOM 4530 C C . LYS A 1 562 ? 16.634 11.286 -1.138 1.00 98.56 562 LYS A C 1
ATOM 4532 O O . LYS A 1 562 ? 17.402 11.886 -1.890 1.00 98.56 562 LYS A O 1
ATOM 4537 N N . LEU A 1 563 ? 15.922 10.234 -1.543 1.00 98.44 563 LEU A N 1
ATOM 4538 C CA . LEU A 1 563 ? 15.929 9.756 -2.928 1.00 98.44 563 LEU A CA 1
ATOM 4539 C C . LEU A 1 563 ? 15.283 10.774 -3.872 1.00 98.44 563 LEU A C 1
ATOM 4541 O O . LEU A 1 563 ? 15.831 11.054 -4.940 1.00 98.44 563 LEU A O 1
ATOM 4545 N N . LEU A 1 564 ? 14.159 11.378 -3.473 1.00 98.44 564 LEU A N 1
ATOM 4546 C CA . LEU A 1 564 ? 13.537 12.431 -4.271 1.00 98.44 564 LEU A CA 1
ATOM 4547 C C . LEU A 1 564 ? 14.430 13.678 -4.359 1.00 98.44 564 LEU A C 1
ATOM 4549 O O . LEU A 1 564 ? 14.613 14.239 -5.440 1.00 98.44 564 LEU A O 1
ATOM 4553 N N . ASP A 1 565 ? 15.035 14.079 -3.241 1.00 98.62 565 ASP A N 1
ATOM 4554 C CA . ASP A 1 565 ? 15.991 15.186 -3.193 1.00 98.62 565 ASP A CA 1
ATOM 4555 C C . ASP A 1 565 ? 17.189 14.953 -4.123 1.00 98.62 565 ASP A C 1
ATOM 4557 O O . ASP A 1 565 ? 17.634 15.865 -4.826 1.00 98.62 565 ASP A O 1
ATOM 4561 N N . TYR A 1 566 ? 17.677 13.714 -4.184 1.00 98.69 566 TYR A N 1
ATOM 4562 C CA . TYR A 1 566 ? 18.722 13.313 -5.113 1.00 98.69 566 TYR A CA 1
ATOM 4563 C C . TYR A 1 566 ? 18.298 13.471 -6.575 1.00 98.69 566 TYR A C 1
ATOM 4565 O O . TYR A 1 566 ? 19.016 14.126 -7.329 1.00 98.69 566 TYR A O 1
ATOM 4573 N N . LEU A 1 567 ? 17.128 12.959 -6.977 1.00 98.50 567 LEU A N 1
ATOM 4574 C CA . LEU A 1 567 ? 16.605 13.126 -8.342 1.00 98.50 567 LEU A CA 1
ATOM 4575 C C . LEU A 1 567 ? 16.499 14.614 -8.728 1.00 98.50 567 LEU A C 1
ATOM 4577 O O . LEU A 1 567 ? 16.960 15.026 -9.796 1.00 98.50 567 LEU A O 1
ATOM 4581 N N . LEU A 1 568 ? 15.937 15.436 -7.840 1.00 98.69 568 LEU A N 1
ATOM 4582 C CA . LEU A 1 568 ? 15.770 16.873 -8.066 1.00 98.69 568 LEU A CA 1
ATOM 4583 C C . LEU A 1 568 ? 17.121 17.590 -8.175 1.00 98.69 568 LEU A C 1
ATOM 4585 O O . LEU A 1 568 ? 17.325 18.413 -9.072 1.00 98.69 568 LEU A O 1
ATOM 4589 N N . THR A 1 569 ? 18.064 17.256 -7.293 1.00 98.62 569 THR A N 1
ATOM 4590 C CA . THR A 1 569 ? 19.422 17.814 -7.296 1.00 98.62 569 THR A CA 1
ATOM 4591 C C . THR A 1 569 ? 20.177 17.407 -8.554 1.00 98.62 569 THR A C 1
ATOM 4593 O O . THR A 1 569 ? 20.742 18.274 -9.220 1.00 98.62 569 THR A O 1
ATOM 4596 N N . LYS A 1 570 ? 20.103 16.131 -8.947 1.00 97.62 570 LYS A N 1
ATOM 4597 C CA . LYS A 1 570 ? 20.665 15.603 -10.196 1.00 97.62 570 LYS A CA 1
ATOM 4598 C C . LYS A 1 570 ? 20.192 16.416 -11.401 1.00 97.62 570 LYS A C 1
ATOM 4600 O O . LYS A 1 570 ? 21.020 16.876 -12.188 1.00 97.62 570 LYS A O 1
ATOM 4605 N N . GLN A 1 571 ? 18.884 16.652 -11.522 1.00 98.00 571 GLN A N 1
ATOM 4606 C CA . GLN A 1 571 ? 18.324 17.401 -12.649 1.00 98.00 571 GLN A CA 1
ATOM 4607 C C . GLN A 1 571 ? 18.756 18.878 -12.650 1.00 98.00 571 GLN A C 1
ATOM 4609 O O . GLN A 1 571 ? 19.104 19.427 -13.700 1.00 98.00 571 GLN A O 1
ATOM 4614 N N . LEU A 1 572 ? 18.761 19.528 -11.481 1.00 98.25 572 LEU A N 1
ATOM 4615 C CA . LEU A 1 572 ? 19.186 20.924 -11.333 1.00 98.25 572 LEU A CA 1
ATOM 4616 C C . LEU A 1 572 ? 20.684 21.104 -11.614 1.00 98.25 572 LEU A C 1
ATOM 4618 O O . LEU A 1 572 ? 21.072 22.075 -12.266 1.00 98.25 572 LEU A O 1
ATOM 4622 N N . TYR A 1 573 ? 21.523 20.178 -11.150 1.00 97.56 573 TYR A N 1
ATOM 4623 C CA . TYR A 1 573 ? 22.970 20.217 -11.357 1.00 97.56 573 TYR A CA 1
ATOM 4624 C C . TYR A 1 573 ? 23.328 19.953 -12.812 1.00 97.56 573 TYR A C 1
ATOM 4626 O O . TYR A 1 573 ? 24.111 20.712 -13.377 1.00 97.56 573 TYR A O 1
ATOM 4634 N N . ALA A 1 574 ? 22.717 18.959 -13.460 1.00 96.50 574 ALA A N 1
ATOM 4635 C CA . ALA A 1 574 ? 22.948 18.708 -14.880 1.00 96.50 574 ALA A CA 1
ATOM 4636 C C . ALA A 1 574 ? 22.573 19.920 -15.747 1.00 96.50 574 ALA A C 1
ATOM 4638 O O . ALA A 1 574 ? 23.365 20.352 -16.588 1.00 96.50 574 ALA A O 1
ATOM 4639 N N . GLY A 1 575 ? 21.425 20.543 -15.468 1.00 96.75 575 GLY A N 1
ATOM 4640 C CA . GLY A 1 575 ? 21.017 21.786 -16.115 1.00 96.75 575 GLY A CA 1
ATOM 4641 C C . GLY A 1 575 ? 21.989 22.941 -15.873 1.00 96.75 575 GLY A C 1
ATOM 4642 O O . GLY A 1 575 ? 22.364 23.652 -16.803 1.00 96.75 575 GLY A O 1
ATOM 4643 N N . ARG A 1 576 ? 22.482 23.100 -14.638 1.00 95.81 576 ARG A N 1
ATOM 4644 C CA . ARG A 1 576 ? 23.487 24.121 -14.311 1.00 95.81 576 ARG A CA 1
ATOM 4645 C C . ARG A 1 576 ? 24.818 23.877 -15.026 1.00 95.81 576 ARG A C 1
ATOM 4647 O O . ARG A 1 576 ? 25.435 24.834 -15.488 1.00 95.81 576 ARG A O 1
ATOM 4654 N N . ILE A 1 577 ? 25.255 22.625 -15.136 1.00 95.56 577 ILE A N 1
ATOM 4655 C CA . ILE A 1 577 ? 26.452 22.241 -15.896 1.00 95.56 577 ILE A CA 1
ATOM 4656 C C . ILE A 1 577 ? 26.272 22.614 -17.371 1.00 95.56 577 ILE A C 1
ATOM 4658 O O . ILE A 1 577 ? 27.167 23.231 -17.951 1.00 95.56 577 ILE A O 1
ATOM 4662 N N . ALA A 1 578 ? 25.111 22.308 -17.957 1.00 95.19 578 ALA A N 1
ATOM 4663 C CA . ALA A 1 578 ? 24.782 22.684 -19.329 1.00 95.19 578 ALA A CA 1
ATOM 4664 C C . ALA A 1 578 ? 24.757 24.212 -19.524 1.00 95.19 578 ALA A C 1
ATOM 4666 O O . ALA A 1 578 ? 25.331 24.706 -20.493 1.00 95.19 578 ALA A O 1
ATOM 4667 N N . ASP A 1 579 ? 24.178 24.971 -18.587 1.00 94.88 579 ASP A N 1
ATOM 4668 C CA . ASP A 1 579 ? 24.174 26.441 -18.618 1.00 94.88 579 ASP A CA 1
ATOM 4669 C C . ASP A 1 579 ? 25.601 27.004 -18.612 1.00 94.88 579 ASP A C 1
ATOM 4671 O O . ASP A 1 579 ? 25.938 27.861 -19.434 1.00 94.88 579 ASP A O 1
ATOM 4675 N N . ILE A 1 580 ? 26.456 26.527 -17.697 1.00 92.25 580 ILE A N 1
ATOM 4676 C CA . ILE A 1 580 ? 27.854 26.970 -17.601 1.00 92.25 580 ILE A CA 1
ATOM 4677 C C . ILE A 1 580 ? 28.587 26.668 -18.909 1.00 92.25 580 ILE A C 1
ATOM 4679 O O . ILE A 1 580 ? 29.245 27.563 -19.451 1.00 92.25 580 ILE A O 1
ATOM 4683 N N . TYR A 1 581 ? 28.443 25.439 -19.411 1.00 92.31 581 TYR A N 1
ATOM 4684 C CA . TYR A 1 581 ? 29.066 24.980 -20.644 1.00 92.31 581 TYR A CA 1
ATOM 4685 C C . TYR A 1 581 ? 28.647 25.842 -21.834 1.00 92.31 581 TYR A C 1
ATOM 4687 O O . TYR A 1 581 ? 29.492 26.468 -22.468 1.00 92.31 581 TYR A O 1
ATOM 4695 N N . ASN A 1 582 ? 27.344 25.955 -22.092 1.00 91.62 582 ASN A N 1
ATOM 4696 C CA . ASN A 1 582 ? 26.807 26.679 -23.243 1.00 91.62 582 ASN A CA 1
ATOM 4697 C C . ASN A 1 582 ? 27.119 28.178 -23.194 1.00 91.62 582 ASN A C 1
ATOM 4699 O O . ASN A 1 582 ? 27.357 28.782 -24.235 1.00 91.62 582 ASN A O 1
ATOM 4703 N N . THR A 1 583 ? 27.173 28.772 -21.999 1.00 90.62 583 THR A N 1
ATOM 4704 C CA . THR A 1 583 ? 27.489 30.200 -21.836 1.00 90.62 583 THR A CA 1
ATOM 4705 C C . THR A 1 583 ? 28.957 30.513 -22.134 1.00 90.62 583 THR A C 1
ATOM 4707 O O . THR A 1 583 ? 29.270 31.607 -22.602 1.00 90.62 583 THR A O 1
ATOM 4710 N N . HIS A 1 584 ? 29.877 29.588 -21.841 1.00 87.69 584 HIS A N 1
ATOM 4711 C CA . HIS A 1 584 ? 31.313 29.886 -21.834 1.00 87.69 584 HIS A CA 1
ATOM 4712 C C . HIS A 1 584 ? 32.142 29.101 -22.859 1.00 87.69 584 HIS A C 1
ATOM 4714 O O . HIS A 1 584 ? 33.295 29.480 -23.076 1.00 87.69 584 HIS A O 1
ATOM 4720 N N . LYS A 1 585 ? 31.592 28.058 -23.501 1.00 85.00 585 LYS A N 1
ATOM 4721 C CA . LYS A 1 585 ? 32.308 27.205 -24.472 1.00 85.00 585 LYS A CA 1
ATOM 4722 C C . LYS A 1 585 ? 32.914 27.984 -25.645 1.00 85.00 585 LYS A C 1
ATOM 4724 O O . LYS A 1 585 ? 33.986 27.634 -26.112 1.00 85.00 585 LYS A O 1
ATOM 4729 N N . ASP A 1 586 ? 32.267 29.074 -26.062 1.00 82.44 586 ASP A N 1
ATOM 4730 C CA . ASP A 1 586 ? 32.714 29.908 -27.188 1.00 82.44 586 ASP A CA 1
ATOM 4731 C C . ASP A 1 586 ? 33.590 31.098 -26.736 1.00 82.44 586 ASP A C 1
ATOM 4733 O O . ASP A 1 586 ? 33.970 31.958 -27.535 1.00 82.44 586 ASP A O 1
ATOM 4737 N N . SER A 1 587 ? 33.905 31.196 -25.438 1.00 78.38 587 SER A N 1
ATOM 4738 C CA . SER A 1 587 ? 34.755 32.270 -24.924 1.00 78.38 587 SER A CA 1
ATOM 4739 C C . SER A 1 587 ? 36.227 32.032 -25.279 1.00 78.38 587 SER A C 1
ATOM 4741 O O . SER A 1 587 ? 36.739 30.931 -25.119 1.00 78.38 587 SER A O 1
ATOM 4743 N N . ARG A 1 588 ? 36.952 33.086 -25.687 1.00 70.81 588 ARG A N 1
ATOM 4744 C CA . ARG A 1 588 ? 38.416 33.036 -25.905 1.00 70.81 588 ARG A CA 1
ATOM 4745 C C . ARG A 1 588 ? 39.241 33.107 -24.608 1.00 70.81 588 ARG A C 1
ATOM 4747 O O . ARG A 1 588 ? 40.448 33.344 -24.655 1.00 70.81 588 ARG A O 1
ATOM 4754 N N . ASP A 1 589 ? 38.605 32.931 -23.451 1.00 84.38 589 ASP A N 1
ATOM 4755 C CA . ASP A 1 589 ? 39.254 32.992 -22.142 1.00 84.38 589 ASP A CA 1
ATOM 4756 C C . ASP A 1 589 ? 39.222 31.623 -21.454 1.00 84.38 589 ASP A C 1
ATOM 4758 O O . ASP A 1 589 ? 38.342 31.319 -20.643 1.00 84.38 589 ASP A O 1
ATOM 4762 N N . LYS A 1 590 ? 40.244 30.810 -21.752 1.00 82.25 590 LYS A N 1
ATOM 4763 C CA . LYS A 1 590 ? 40.456 29.487 -21.144 1.00 82.25 590 LYS A CA 1
ATOM 4764 C C . LYS A 1 590 ? 40.401 29.523 -19.619 1.00 82.25 590 LYS A C 1
ATOM 4766 O O . LYS A 1 590 ? 39.876 28.604 -18.997 1.00 82.25 590 LYS A O 1
ATOM 4771 N N . ARG A 1 591 ? 40.974 30.564 -19.001 1.00 85.00 591 ARG A N 1
ATOM 4772 C CA . ARG A 1 591 ? 41.037 30.669 -17.538 1.00 85.00 591 ARG A CA 1
ATOM 4773 C C . ARG A 1 591 ? 39.647 30.893 -16.967 1.00 85.00 591 ARG A C 1
ATOM 4775 O O . ARG A 1 591 ? 39.298 30.238 -15.991 1.00 85.00 591 ARG A O 1
ATOM 4782 N N . LYS A 1 592 ? 38.845 31.751 -17.601 1.00 85.19 592 LYS A N 1
ATOM 4783 C CA . LYS A 1 592 ? 37.446 31.970 -17.224 1.00 85.19 592 LYS A CA 1
ATOM 4784 C C . LYS A 1 592 ? 36.604 30.706 -17.405 1.00 85.19 592 LYS A C 1
ATOM 4786 O O . LYS A 1 592 ? 35.918 30.315 -16.466 1.00 85.19 592 LYS A O 1
ATOM 4791 N N . PHE A 1 593 ? 36.682 30.044 -18.563 1.00 85.38 593 PHE A N 1
ATOM 4792 C CA . PHE A 1 593 ? 35.957 28.790 -18.811 1.00 85.38 593 PHE A CA 1
ATOM 4793 C C . PHE A 1 593 ? 36.333 27.707 -17.790 1.00 85.38 593 PHE A C 1
ATOM 4795 O O . PHE A 1 593 ? 35.458 27.139 -17.139 1.00 85.38 593 PHE A O 1
ATOM 4802 N N . GLY A 1 594 ? 37.634 27.483 -17.584 1.00 86.31 594 GLY A N 1
ATOM 4803 C CA . GLY A 1 594 ? 38.138 26.513 -16.614 1.00 86.31 594 GLY A CA 1
ATOM 4804 C C . GLY A 1 594 ? 37.733 26.831 -15.171 1.00 86.31 594 GLY A C 1
ATOM 4805 O O . GLY A 1 594 ? 37.430 25.910 -14.419 1.00 86.31 594 GLY A O 1
ATOM 4806 N N . ALA A 1 595 ? 37.674 28.112 -14.790 1.00 87.50 595 ALA A N 1
ATOM 4807 C CA . ALA A 1 595 ? 37.234 28.528 -13.459 1.00 87.50 595 ALA A CA 1
ATOM 4808 C C . ALA A 1 595 ? 35.755 28.201 -13.205 1.00 87.50 595 ALA A C 1
ATOM 4810 O O . ALA A 1 595 ? 35.440 27.644 -12.159 1.00 87.50 595 ALA A O 1
ATOM 4811 N N . TYR A 1 596 ? 34.859 28.478 -14.159 1.00 88.88 596 TYR A N 1
ATOM 4812 C CA . TYR A 1 596 ? 33.446 28.114 -14.002 1.00 88.88 596 TYR A CA 1
ATOM 4813 C C . TYR A 1 596 ? 33.222 26.603 -14.075 1.00 88.88 596 TYR A C 1
ATOM 4815 O O . TYR A 1 596 ? 32.448 26.058 -13.294 1.00 88.88 596 TYR A O 1
ATOM 4823 N N . MET A 1 597 ? 33.916 25.900 -14.976 1.00 90.06 597 MET A N 1
ATOM 4824 C CA . MET A 1 597 ? 33.787 24.444 -15.074 1.00 90.06 597 MET A CA 1
ATOM 4825 C C . MET A 1 597 ? 34.339 23.714 -13.843 1.00 90.06 597 MET A C 1
ATOM 4827 O O . MET A 1 597 ? 33.890 22.604 -13.554 1.00 90.06 597 MET A O 1
ATOM 4831 N N . ALA A 1 598 ? 35.232 24.335 -13.065 1.00 89.25 598 ALA A N 1
ATOM 4832 C CA . ALA A 1 598 ? 35.683 23.775 -11.796 1.00 89.25 598 ALA A CA 1
ATOM 4833 C C . ALA A 1 598 ? 34.520 23.539 -10.810 1.00 89.25 598 ALA A C 1
ATOM 4835 O O . ALA A 1 598 ? 34.548 22.525 -10.113 1.00 89.25 598 ALA A O 1
ATOM 4836 N N . GLU A 1 599 ? 33.463 24.368 -10.820 1.00 90.50 599 GLU A N 1
ATOM 4837 C CA . GLU A 1 599 ? 32.238 24.135 -10.023 1.00 90.50 599 GLU A CA 1
ATOM 4838 C C . GLU A 1 599 ? 31.588 22.777 -10.342 1.00 90.50 599 GLU A C 1
ATOM 4840 O O . GLU A 1 599 ? 30.983 22.149 -9.477 1.00 90.50 599 GLU A O 1
ATOM 4845 N N . ALA A 1 600 ? 31.743 22.285 -11.574 1.00 89.56 600 ALA A N 1
ATOM 4846 C CA . ALA A 1 600 ? 31.134 21.043 -12.034 1.00 89.56 600 ALA A CA 1
ATOM 4847 C C . ALA A 1 600 ? 31.996 19.793 -11.794 1.00 89.56 600 ALA A C 1
ATOM 4849 O O . ALA A 1 600 ? 31.444 18.701 -11.663 1.00 89.56 600 ALA A O 1
ATOM 4850 N N . HIS A 1 601 ? 33.331 19.918 -11.760 1.00 88.19 601 HIS A N 1
ATOM 4851 C CA . HIS A 1 601 ? 34.221 18.747 -11.837 1.00 88.19 601 HIS A CA 1
ATOM 4852 C C . HIS A 1 601 ? 35.455 18.753 -10.922 1.00 88.19 601 HIS A C 1
ATOM 4854 O O . HIS A 1 601 ? 36.295 17.845 -11.024 1.00 88.19 601 HIS A O 1
ATOM 4860 N N . HIS A 1 602 ? 35.650 19.776 -10.087 1.00 88.38 602 HIS A N 1
ATOM 4861 C CA . HIS A 1 602 ? 36.772 19.813 -9.149 1.00 88.38 602 HIS A CA 1
ATOM 4862 C C . HIS A 1 602 ? 36.771 18.579 -8.228 1.00 88.38 602 HIS A C 1
ATOM 4864 O O . HIS A 1 602 ? 35.717 18.113 -7.796 1.00 88.38 602 HIS A O 1
ATOM 4870 N N . PHE A 1 603 ? 37.956 18.037 -7.931 1.00 80.19 603 PHE A N 1
ATOM 4871 C CA . PHE A 1 603 ? 38.110 16.731 -7.270 1.00 80.19 603 PHE A CA 1
ATOM 4872 C C . PHE A 1 603 ? 37.533 16.657 -5.853 1.00 80.19 603 PHE A C 1
ATOM 4874 O O . PHE A 1 603 ? 37.179 15.571 -5.412 1.00 80.19 603 PHE A O 1
ATOM 4881 N N . PHE A 1 604 ? 37.449 17.789 -5.152 1.00 79.38 604 PHE A N 1
ATOM 4882 C CA . PHE A 1 604 ? 37.084 17.822 -3.731 1.00 79.38 604 PHE A CA 1
ATOM 4883 C C . PHE A 1 604 ? 35.780 18.566 -3.433 1.00 79.38 604 PHE A C 1
ATOM 4885 O O . PHE A 1 604 ? 35.230 18.426 -2.346 1.00 79.38 604 PHE A O 1
ATOM 4892 N N . SER A 1 605 ? 35.315 19.419 -4.348 1.00 86.69 605 SER A N 1
ATOM 4893 C CA . SER A 1 605 ? 34.184 20.324 -4.099 1.00 86.69 605 SER A CA 1
ATOM 4894 C C . SER A 1 605 ? 33.572 20.717 -5.436 1.00 86.69 605 SER A C 1
ATOM 4896 O O . SER A 1 605 ? 34.017 21.675 -6.066 1.00 86.69 605 SER A O 1
ATOM 4898 N N . SER A 1 606 ? 32.643 19.903 -5.928 1.00 93.94 606 SER A N 1
ATOM 4899 C CA . SER A 1 606 ? 31.943 20.149 -7.186 1.00 93.94 606 SER A CA 1
ATOM 4900 C C . SER A 1 606 ? 30.619 19.404 -7.239 1.00 93.94 606 SER A C 1
ATOM 4902 O O . SER A 1 606 ? 30.442 18.420 -6.524 1.00 93.94 606 SER A O 1
ATOM 4904 N N . PHE A 1 607 ? 29.748 19.803 -8.167 1.00 96.06 607 PHE A N 1
ATOM 4905 C CA . PHE A 1 607 ? 28.461 19.140 -8.394 1.00 96.06 607 PHE A CA 1
ATOM 4906 C C . PHE A 1 607 ? 28.597 17.624 -8.590 1.00 96.06 607 PHE A C 1
ATOM 4908 O O . PHE A 1 607 ? 27.788 16.865 -8.070 1.00 96.06 607 PHE A O 1
ATOM 4915 N N . ALA A 1 608 ? 29.632 17.157 -9.298 1.00 94.50 608 ALA A N 1
ATOM 4916 C CA . ALA A 1 608 ? 29.854 15.723 -9.476 1.00 94.50 608 ALA A CA 1
ATOM 4917 C C . ALA A 1 608 ? 30.239 15.006 -8.168 1.00 94.50 608 ALA A C 1
ATOM 4919 O O . ALA A 1 608 ? 29.799 13.883 -7.945 1.00 94.50 608 ALA A O 1
ATOM 4920 N N . VAL A 1 609 ? 31.033 15.651 -7.304 1.00 95.62 609 VAL A N 1
ATOM 4921 C CA . VAL A 1 609 ? 31.427 15.096 -5.995 1.00 95.62 609 VAL A CA 1
ATOM 4922 C C . VAL A 1 609 ? 30.236 15.057 -5.042 1.00 95.62 609 VAL A C 1
ATOM 4924 O O . VAL A 1 609 ? 30.044 14.062 -4.347 1.00 95.62 609 VAL A O 1
ATOM 4927 N N . ASP A 1 610 ? 29.401 16.096 -5.048 1.00 97.38 610 ASP A N 1
ATOM 4928 C CA . ASP A 1 610 ? 28.159 16.116 -4.274 1.00 97.38 610 ASP A CA 1
ATOM 4929 C C . ASP A 1 610 ? 27.254 14.946 -4.685 1.00 97.38 610 ASP A C 1
ATOM 4931 O O . ASP A 1 610 ? 26.705 14.253 -3.829 1.00 97.38 610 ASP A O 1
ATOM 4935 N N . MET A 1 611 ? 27.186 14.642 -5.986 1.00 97.75 611 MET A N 1
ATOM 4936 C CA . MET A 1 611 ? 26.448 13.479 -6.477 1.00 97.75 611 MET A CA 1
ATOM 4937 C C . MET A 1 611 ? 27.056 12.147 -6.044 1.00 97.75 611 MET A C 1
ATOM 4939 O O . MET A 1 611 ? 26.300 11.260 -5.658 1.00 97.75 611 MET A O 1
ATOM 4943 N N . HIS A 1 612 ? 28.387 11.999 -6.021 1.00 97.50 612 HIS A N 1
ATOM 4944 C CA . HIS A 1 612 ? 29.026 10.800 -5.453 1.00 97.50 612 HIS A CA 1
ATOM 4945 C C . HIS A 1 612 ? 28.624 10.592 -3.994 1.00 97.50 612 HIS A C 1
ATOM 4947 O O . HIS A 1 612 ? 28.213 9.495 -3.620 1.00 97.50 612 HIS A O 1
ATOM 4953 N N . ASN A 1 613 ? 28.711 11.652 -3.189 1.00 97.38 613 ASN A N 1
ATOM 4954 C CA . ASN A 1 613 ? 28.400 11.599 -1.764 1.00 97.38 613 ASN A CA 1
ATOM 4955 C C . ASN A 1 613 ? 26.934 11.225 -1.528 1.00 97.38 613 ASN A C 1
ATOM 4957 O O . ASN A 1 613 ? 26.662 10.308 -0.756 1.00 97.38 613 ASN A O 1
ATOM 4961 N N . MET A 1 614 ? 26.004 11.873 -2.238 1.00 98.38 614 MET A N 1
ATOM 4962 C CA . MET A 1 614 ? 24.575 11.582 -2.110 1.00 98.38 614 MET A CA 1
ATOM 4963 C C . MET A 1 614 ? 24.234 10.149 -2.534 1.00 98.38 614 MET A C 1
ATOM 4965 O O . MET A 1 614 ? 23.431 9.506 -1.867 1.00 98.38 6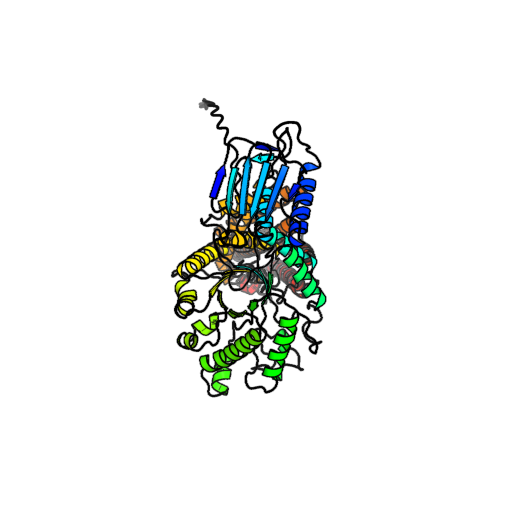14 MET A O 1
ATOM 4969 N N . VAL A 1 615 ? 24.848 9.614 -3.599 1.00 98.50 615 VAL A N 1
ATOM 4970 C CA . VAL A 1 615 ? 24.623 8.217 -4.021 1.00 98.50 615 VAL A CA 1
ATOM 4971 C C . VAL A 1 615 ? 25.076 7.238 -2.938 1.00 98.50 615 VAL A C 1
ATOM 4973 O O . VAL A 1 615 ? 24.336 6.315 -2.601 1.00 98.50 615 VAL A O 1
ATOM 4976 N N . VAL A 1 616 ? 26.267 7.443 -2.364 1.00 98.31 616 VAL A N 1
ATOM 4977 C CA . VAL A 1 616 ? 26.810 6.565 -1.315 1.00 98.31 616 VAL A CA 1
ATOM 4978 C C . VAL A 1 616 ? 25.973 6.642 -0.037 1.00 98.31 616 VAL A C 1
ATOM 4980 O O . VAL A 1 616 ? 25.634 5.604 0.530 1.00 9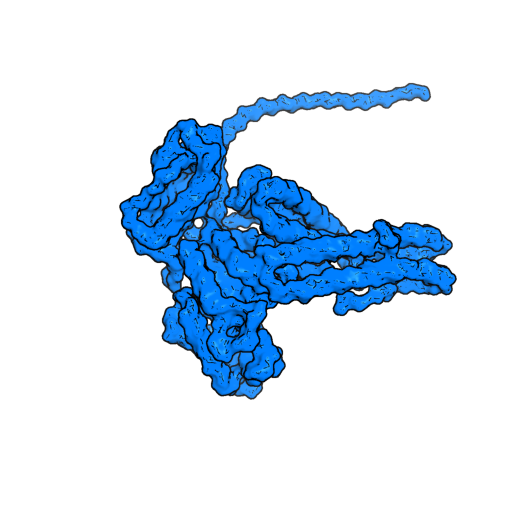8.31 616 VAL A O 1
ATOM 4983 N N . GLU A 1 617 ? 25.608 7.849 0.400 1.00 98.38 617 GLU A N 1
ATOM 4984 C CA . GLU A 1 617 ? 24.751 8.053 1.573 1.00 98.38 617 GLU A CA 1
ATOM 4985 C C . GLU A 1 617 ? 23.387 7.383 1.374 1.00 98.38 617 GLU A C 1
ATOM 4987 O O . GLU A 1 617 ? 22.976 6.554 2.190 1.00 98.38 617 GLU A O 1
ATOM 4992 N N . ASN A 1 618 ? 22.726 7.662 0.248 1.00 98.44 618 ASN A N 1
ATOM 4993 C CA . ASN A 1 618 ? 21.411 7.109 -0.055 1.00 98.44 618 ASN A CA 1
ATOM 4994 C C . ASN A 1 618 ? 21.435 5.584 -0.173 1.00 98.44 618 ASN A C 1
ATOM 4996 O O . ASN A 1 618 ? 20.496 4.947 0.294 1.00 98.44 618 ASN A O 1
ATOM 5000 N N . LYS A 1 619 ? 22.504 4.986 -0.720 1.00 98.50 619 LYS A N 1
ATOM 5001 C CA . LYS A 1 619 ? 22.663 3.525 -0.786 1.00 98.50 619 LYS A CA 1
ATOM 5002 C C . LYS A 1 619 ? 22.632 2.896 0.607 1.00 98.50 619 LYS A C 1
ATOM 5004 O O . LYS A 1 619 ? 21.871 1.961 0.844 1.00 98.50 619 LYS A O 1
ATOM 5009 N N . VAL A 1 620 ? 23.439 3.422 1.531 1.00 98.56 620 VAL A N 1
ATOM 5010 C CA . VAL A 1 620 ? 23.529 2.909 2.910 1.00 98.56 620 VAL A CA 1
ATOM 5011 C C . VAL A 1 620 ? 22.204 3.100 3.642 1.00 98.56 620 VAL A C 1
ATOM 5013 O O . VAL A 1 620 ? 21.747 2.206 4.358 1.00 98.56 620 VAL A O 1
ATOM 5016 N N . MET A 1 621 ? 21.566 4.257 3.457 1.00 98.44 621 MET A N 1
ATOM 5017 C CA . MET A 1 621 ? 20.280 4.526 4.088 1.00 98.44 621 MET A CA 1
ATOM 5018 C C . MET A 1 621 ? 19.167 3.624 3.546 1.00 98.44 621 MET A C 1
ATOM 5020 O O . MET A 1 621 ? 18.384 3.080 4.325 1.00 98.44 621 MET A O 1
ATOM 5024 N N . PHE A 1 622 ? 19.123 3.426 2.229 1.00 98.31 622 PHE A N 1
ATOM 5025 C CA . PHE A 1 622 ? 18.156 2.557 1.572 1.00 98.31 622 PHE A CA 1
ATOM 5026 C C . PHE A 1 622 ? 18.330 1.095 1.986 1.00 98.31 622 PHE A C 1
ATOM 5028 O O . PHE A 1 622 ? 17.345 0.458 2.346 1.00 98.31 622 PHE A O 1
ATOM 5035 N N . GLU A 1 623 ? 19.564 0.580 2.040 1.00 98.25 623 GLU A N 1
ATOM 5036 C CA . GLU A 1 623 ? 19.838 -0.778 2.530 1.00 98.25 623 GLU A CA 1
ATOM 5037 C C . GLU A 1 623 ? 19.282 -0.988 3.944 1.00 98.25 623 GLU A C 1
ATOM 5039 O O . GLU A 1 623 ? 18.639 -2.000 4.235 1.00 98.25 623 GLU A O 1
ATOM 5044 N N . LYS A 1 624 ? 19.499 -0.010 4.830 1.00 98.19 624 LYS A N 1
ATOM 5045 C CA . LYS A 1 624 ? 18.973 -0.067 6.193 1.00 98.19 624 LYS A CA 1
ATOM 5046 C C . LYS A 1 624 ? 17.446 -0.025 6.216 1.00 98.19 624 LYS A C 1
ATOM 5048 O O . LYS A 1 624 ? 16.851 -0.756 7.000 1.00 98.19 624 LYS A O 1
ATOM 5053 N N . ALA A 1 625 ? 16.812 0.826 5.408 1.00 97.75 625 ALA A N 1
ATOM 5054 C CA . ALA A 1 625 ? 15.353 0.894 5.330 1.00 97.75 625 ALA A CA 1
ATOM 5055 C C . ALA A 1 625 ? 14.755 -0.418 4.805 1.00 97.75 625 ALA A C 1
ATOM 5057 O O . ALA A 1 625 ? 13.842 -0.948 5.429 1.00 97.75 625 ALA A O 1
ATOM 5058 N N . TRP A 1 626 ? 15.341 -0.991 3.752 1.00 97.25 626 TRP A N 1
ATOM 5059 C CA . TRP A 1 626 ? 14.943 -2.283 3.197 1.00 97.25 626 TRP A CA 1
ATOM 5060 C C . TRP A 1 626 ? 14.940 -3.382 4.259 1.00 97.25 626 TRP A C 1
ATOM 5062 O O . TRP A 1 626 ? 13.924 -4.032 4.475 1.00 97.25 626 TRP A O 1
ATOM 5072 N N . LYS A 1 627 ? 16.050 -3.541 4.990 1.00 96.94 627 LYS A N 1
ATOM 5073 C CA . LYS A 1 627 ? 16.202 -4.575 6.029 1.00 96.94 627 LYS A CA 1
ATOM 5074 C C . LYS A 1 627 ? 15.259 -4.407 7.227 1.00 96.94 627 LYS A C 1
ATOM 5076 O O . LYS A 1 627 ? 15.136 -5.325 8.032 1.00 96.94 627 LYS A O 1
ATOM 5081 N N . ASN A 1 628 ? 14.594 -3.258 7.366 1.00 96.19 628 ASN A N 1
ATOM 5082 C CA . ASN A 1 628 ? 13.573 -3.054 8.397 1.00 96.19 628 ASN A CA 1
ATOM 5083 C C . ASN A 1 628 ? 12.182 -3.576 7.998 1.00 96.19 628 ASN A C 1
ATOM 5085 O O . ASN A 1 628 ? 11.282 -3.570 8.846 1.00 96.19 628 ASN A O 1
ATOM 5089 N N . GLU A 1 629 ? 11.984 -3.933 6.728 1.00 95.00 629 GLU A N 1
ATOM 5090 C CA . GLU A 1 629 ? 10.682 -4.274 6.140 1.00 95.00 629 GLU A CA 1
ATOM 5091 C C . GLU A 1 629 ? 10.735 -5.629 5.419 1.00 95.00 629 GLU A C 1
ATOM 5093 O O . GLU A 1 629 ? 9.869 -6.487 5.615 1.00 95.00 629 GLU A O 1
ATOM 5098 N N . PHE A 1 630 ? 11.793 -5.857 4.646 1.00 96.44 630 PHE A N 1
ATOM 5099 C CA . PHE A 1 630 ? 11.930 -6.969 3.716 1.00 96.44 630 PHE A CA 1
ATOM 5100 C C . PHE A 1 630 ? 13.115 -7.873 4.064 1.00 96.44 630 PHE A C 1
ATOM 5102 O O . PHE A 1 630 ? 14.063 -7.484 4.748 1.00 96.44 630 PHE A O 1
ATOM 5109 N N . THR A 1 631 ? 13.058 -9.104 3.564 1.00 96.06 631 THR A N 1
ATOM 5110 C CA . THR A 1 631 ? 14.194 -10.036 3.566 1.00 96.06 631 THR A CA 1
ATOM 5111 C C . THR A 1 631 ? 15.294 -9.569 2.605 1.00 96.06 631 THR A C 1
ATOM 5113 O O . THR A 1 631 ? 15.085 -8.668 1.798 1.00 96.06 631 THR A O 1
ATOM 5116 N N . ASP A 1 632 ? 16.457 -10.225 2.608 1.00 95.69 632 ASP A N 1
ATOM 5117 C CA . ASP A 1 632 ? 17.547 -9.913 1.667 1.00 95.69 632 ASP A CA 1
ATOM 5118 C C . ASP A 1 632 ? 17.239 -10.296 0.200 1.00 95.69 632 ASP A C 1
ATOM 5120 O O . ASP A 1 632 ? 18.060 -10.057 -0.694 1.00 95.69 632 ASP A O 1
ATOM 5124 N N . PHE A 1 633 ? 16.071 -10.888 -0.082 1.00 94.12 633 PHE A N 1
ATOM 5125 C CA . PHE A 1 633 ? 15.656 -11.224 -1.441 1.00 94.12 633 PHE A CA 1
ATOM 5126 C C . PHE A 1 633 ? 15.708 -9.993 -2.352 1.00 94.12 633 PHE A C 1
ATOM 5128 O O . PHE A 1 633 ? 15.167 -8.949 -2.017 1.00 94.12 633 PHE A O 1
ATOM 5135 N N . ARG A 1 634 ? 16.396 -10.107 -3.497 1.00 93.19 634 ARG A N 1
ATOM 5136 C CA . ARG A 1 634 ? 16.596 -9.045 -4.509 1.00 93.19 634 ARG A CA 1
ATOM 5137 C C . ARG A 1 634 ? 17.226 -7.729 -4.008 1.00 93.19 634 ARG A C 1
ATOM 5139 O O . ARG A 1 634 ? 17.493 -6.859 -4.837 1.00 93.19 634 ARG A O 1
ATOM 5146 N N . LEU A 1 635 ? 17.620 -7.614 -2.736 1.00 95.31 635 LEU A N 1
ATOM 5147 C CA . LEU A 1 635 ? 18.319 -6.437 -2.202 1.00 95.31 635 LEU A CA 1
ATOM 5148 C C . LEU A 1 635 ? 19.594 -6.114 -2.997 1.00 95.31 635 LEU A C 1
ATOM 5150 O O . LEU A 1 635 ? 19.853 -4.961 -3.323 1.00 95.31 635 LEU A O 1
ATOM 5154 N N . GLY A 1 636 ? 20.374 -7.130 -3.378 1.00 95.50 636 GLY A N 1
ATOM 5155 C CA . GLY A 1 636 ? 21.576 -6.930 -4.197 1.00 95.50 636 GLY A CA 1
ATOM 5156 C C . GLY A 1 636 ? 21.293 -6.300 -5.569 1.00 95.50 636 GLY A C 1
ATOM 5157 O O . GLY A 1 636 ? 22.099 -5.505 -6.047 1.00 95.50 636 GLY A O 1
ATOM 5158 N N . ILE A 1 637 ? 20.138 -6.602 -6.176 1.00 93.31 637 ILE A N 1
ATOM 5159 C CA . ILE A 1 637 ? 19.706 -5.998 -7.447 1.00 93.31 637 ILE A CA 1
ATOM 5160 C C . ILE A 1 637 ? 19.372 -4.523 -7.216 1.00 93.31 637 ILE A C 1
ATOM 5162 O O . ILE A 1 637 ? 19.882 -3.660 -7.928 1.00 93.31 637 ILE A O 1
ATOM 5166 N N . ALA A 1 638 ? 18.595 -4.230 -6.171 1.00 94.38 638 ALA A N 1
ATOM 5167 C CA . ALA A 1 638 ? 18.246 -2.866 -5.788 1.00 94.38 638 ALA A CA 1
ATOM 5168 C C . ALA A 1 638 ? 19.493 -2.002 -5.513 1.00 94.38 638 ALA A C 1
ATOM 5170 O O . ALA A 1 638 ? 19.623 -0.893 -6.030 1.00 94.38 638 ALA A O 1
ATOM 5171 N N . LEU A 1 639 ? 20.466 -2.528 -4.762 1.00 96.69 639 LEU A N 1
ATOM 5172 C CA . LEU A 1 639 ? 21.716 -1.824 -4.457 1.00 96.69 639 LEU A CA 1
ATOM 5173 C C . LEU A 1 639 ? 22.629 -1.645 -5.681 1.00 96.69 639 LEU A C 1
ATOM 5175 O O . LEU A 1 639 ? 23.399 -0.683 -5.721 1.00 96.69 639 LEU A O 1
ATOM 5179 N N . GLY A 1 640 ? 22.516 -2.519 -6.686 1.00 96.06 640 GLY A N 1
ATOM 5180 C CA . GLY A 1 640 ? 23.262 -2.426 -7.941 1.00 96.06 640 GLY A CA 1
ATOM 5181 C C . GLY A 1 640 ? 22.963 -1.154 -8.742 1.00 96.06 640 GLY A C 1
ATOM 5182 O O . GLY A 1 640 ? 23.863 -0.626 -9.397 1.00 96.06 640 GLY A O 1
ATOM 5183 N N . HIS A 1 641 ? 21.750 -0.598 -8.630 1.00 95.00 641 HIS A N 1
ATOM 5184 C CA . HIS A 1 641 ? 21.405 0.687 -9.253 1.00 95.00 641 HIS A CA 1
ATOM 5185 C C . HIS A 1 641 ? 22.265 1.836 -8.712 1.00 95.00 641 HIS A C 1
ATOM 5187 O O . HIS A 1 641 ? 22.803 2.623 -9.490 1.00 95.00 641 HIS A O 1
ATOM 5193 N N . PHE A 1 642 ? 22.489 1.887 -7.395 1.00 97.50 642 PHE A N 1
ATOM 5194 C CA . PHE A 1 642 ? 23.365 2.892 -6.785 1.00 97.50 642 PHE A CA 1
ATOM 5195 C C . PHE A 1 642 ? 24.825 2.727 -7.224 1.00 97.50 642 PHE A C 1
ATOM 5197 O O . PHE A 1 642 ? 25.515 3.717 -7.462 1.00 97.50 642 PHE A O 1
ATOM 5204 N N . ASP A 1 643 ? 25.303 1.488 -7.364 1.00 96.94 643 ASP A N 1
ATOM 5205 C CA . ASP A 1 643 ? 26.674 1.221 -7.816 1.00 96.94 643 ASP A CA 1
ATOM 5206 C C . ASP A 1 643 ? 26.904 1.666 -9.264 1.00 96.94 643 ASP A C 1
ATOM 5208 O O . ASP A 1 643 ? 27.954 2.245 -9.579 1.00 96.94 643 ASP A O 1
ATOM 5212 N N . LYS A 1 644 ? 25.913 1.441 -10.135 1.00 96.00 644 LYS A N 1
ATOM 5213 C CA . LYS A 1 644 ? 25.914 1.944 -11.512 1.00 96.00 644 LYS A CA 1
ATOM 5214 C C . LYS A 1 644 ? 25.877 3.472 -11.541 1.00 96.00 644 LYS A C 1
ATOM 5216 O O . LYS A 1 644 ? 26.701 4.088 -12.214 1.00 96.00 644 LYS A O 1
ATOM 5221 N N . GLU A 1 645 ? 24.993 4.090 -10.765 1.00 96.44 645 GLU A N 1
ATOM 5222 C CA . GLU A 1 645 ? 24.871 5.548 -10.705 1.00 96.44 645 GLU A CA 1
ATOM 5223 C C . GLU A 1 645 ? 26.167 6.217 -10.228 1.00 96.44 645 GLU A C 1
ATOM 5225 O O . GLU A 1 645 ? 26.626 7.206 -10.805 1.00 96.44 645 GLU A O 1
ATOM 5230 N N . LEU A 1 646 ? 26.829 5.640 -9.223 1.00 97.06 646 LEU A N 1
ATOM 5231 C CA . LEU A 1 646 ? 28.126 6.120 -8.753 1.00 97.06 646 LEU A CA 1
ATOM 5232 C C . LEU A 1 646 ? 29.186 6.059 -9.868 1.00 97.06 646 LEU A C 1
ATOM 5234 O O . LEU A 1 646 ? 29.939 7.018 -10.073 1.00 97.06 646 LEU A O 1
ATOM 5238 N N . HIS A 1 647 ? 29.222 4.963 -10.633 1.00 96.25 647 HIS A N 1
ATOM 5239 C CA . HIS A 1 647 ? 30.099 4.836 -11.800 1.00 96.25 647 HIS A CA 1
ATOM 5240 C C . HIS A 1 647 ? 29.801 5.890 -12.871 1.00 96.25 647 HIS A C 1
ATOM 5242 O O . HIS A 1 647 ? 30.745 6.478 -13.420 1.00 96.25 647 HIS A O 1
ATOM 5248 N N . ASN A 1 648 ? 28.522 6.167 -13.132 1.00 96.06 648 ASN A N 1
ATOM 5249 C CA . ASN A 1 648 ? 28.090 7.179 -14.092 1.00 96.06 648 ASN A CA 1
ATOM 5250 C C . ASN A 1 648 ? 28.619 8.560 -13.708 1.00 96.06 648 ASN A C 1
ATOM 5252 O O . ASN A 1 648 ? 29.275 9.226 -14.514 1.00 96.06 648 ASN A O 1
ATOM 5256 N N . TRP A 1 649 ? 28.466 8.961 -12.448 1.00 95.81 649 TRP A N 1
ATOM 5257 C CA . TRP A 1 649 ? 28.982 10.246 -11.981 1.00 95.81 649 TRP A CA 1
ATOM 5258 C C . TRP A 1 649 ? 30.507 10.327 -11.989 1.00 95.81 649 TRP A C 1
ATOM 5260 O O . TRP A 1 649 ? 31.062 11.391 -12.281 1.00 95.81 649 TRP A O 1
ATOM 5270 N N . PHE A 1 650 ? 31.229 9.235 -11.720 1.00 95.06 650 PHE A N 1
ATOM 5271 C CA . PHE A 1 650 ? 32.682 9.216 -11.919 1.00 95.06 650 PHE A CA 1
ATOM 5272 C C . PHE A 1 650 ? 33.056 9.418 -13.392 1.00 95.06 650 PHE A C 1
ATOM 5274 O O . PHE A 1 650 ? 34.035 10.106 -13.703 1.00 95.06 650 PHE A O 1
ATOM 5281 N N . ALA A 1 651 ? 32.294 8.840 -14.321 1.00 94.56 651 ALA A N 1
ATOM 5282 C CA . ALA A 1 651 ? 32.510 9.033 -15.749 1.00 94.56 651 ALA A CA 1
ATOM 5283 C C . ALA A 1 651 ? 32.224 10.481 -16.182 1.00 94.56 651 ALA A C 1
ATOM 5285 O O . ALA A 1 651 ? 33.052 11.063 -16.890 1.00 94.56 651 ALA A O 1
ATOM 5286 N N . VAL A 1 652 ? 31.132 11.084 -15.698 1.00 94.31 652 VAL A N 1
ATOM 5287 C CA . VAL A 1 652 ? 30.801 12.504 -15.914 1.00 94.31 652 VAL A CA 1
ATOM 5288 C C . VAL A 1 652 ? 31.935 13.399 -15.420 1.00 94.31 652 VAL A C 1
ATOM 5290 O O . VAL A 1 652 ? 32.460 14.198 -16.198 1.00 94.31 652 VAL A O 1
ATOM 5293 N N . GLN A 1 653 ? 32.394 13.221 -14.176 1.00 93.69 653 GLN A N 1
ATOM 5294 C CA . GLN A 1 653 ? 33.484 14.024 -13.613 1.00 93.69 653 GLN A CA 1
ATOM 5295 C C . GLN A 1 653 ? 34.754 13.939 -14.473 1.00 93.69 653 GLN A C 1
ATOM 5297 O O . GLN A 1 653 ? 35.338 14.966 -14.826 1.00 93.69 653 GLN A O 1
ATOM 5302 N N . ARG A 1 654 ? 35.161 12.726 -14.879 1.00 91.88 654 ARG A N 1
ATOM 5303 C CA . ARG A 1 654 ? 36.338 12.522 -15.743 1.00 91.88 654 ARG A CA 1
ATOM 5304 C C . ARG A 1 654 ? 36.185 13.183 -17.109 1.00 91.88 654 ARG A C 1
ATOM 5306 O O . ARG A 1 654 ? 37.162 13.724 -17.628 1.00 91.88 654 ARG A O 1
ATOM 5313 N N . LYS A 1 655 ? 34.997 13.124 -17.717 1.00 92.06 655 LYS A N 1
ATOM 5314 C CA . LYS A 1 655 ? 34.729 13.782 -19.002 1.00 92.06 655 LYS A CA 1
ATOM 5315 C C . LYS A 1 655 ? 34.807 15.298 -18.866 1.00 92.06 655 LYS A C 1
ATOM 5317 O O . LYS A 1 655 ? 35.508 15.933 -19.652 1.00 92.06 655 LYS A O 1
ATOM 5322 N N . LEU A 1 656 ? 34.178 15.873 -17.845 1.00 91.06 656 LEU A N 1
ATOM 5323 C CA . LEU A 1 656 ? 34.228 17.313 -17.586 1.00 91.06 656 LEU A CA 1
ATOM 5324 C C . LEU A 1 656 ? 35.663 17.808 -17.344 1.00 91.06 656 LEU A C 1
ATOM 5326 O O . LEU A 1 656 ? 36.069 18.807 -17.928 1.00 91.06 656 LEU A O 1
ATOM 5330 N N . GLN A 1 657 ? 36.481 17.063 -16.594 1.00 88.69 657 GLN A N 1
ATOM 5331 C CA . GLN A 1 657 ? 37.899 17.391 -16.376 1.00 88.69 657 GLN A CA 1
ATOM 5332 C C . GLN A 1 657 ? 38.727 17.440 -17.669 1.00 88.69 657 GLN A C 1
ATOM 5334 O O . GLN A 1 657 ? 39.733 18.148 -17.743 1.00 88.69 657 GLN A O 1
ATOM 5339 N N . ARG A 1 658 ? 38.323 16.691 -18.703 1.00 87.88 658 ARG A N 1
ATOM 5340 C CA . ARG A 1 658 ? 39.004 16.667 -20.005 1.00 87.88 658 ARG A CA 1
ATOM 5341 C C . ARG A 1 658 ? 38.614 17.832 -20.916 1.00 87.88 658 ARG A C 1
ATOM 5343 O O . ARG A 1 658 ? 39.307 18.031 -21.906 1.00 87.88 658 ARG A O 1
ATOM 5350 N N . LEU A 1 659 ? 37.607 18.641 -20.573 1.00 84.56 659 LEU A N 1
ATOM 5351 C CA . LEU A 1 659 ? 37.165 19.767 -21.409 1.00 84.56 659 LEU A CA 1
ATOM 5352 C C . LEU A 1 659 ? 38.269 20.795 -21.675 1.00 84.56 659 LEU A C 1
ATOM 5354 O O . LEU A 1 659 ? 38.369 21.316 -22.780 1.00 84.56 659 LEU A O 1
ATOM 5358 N N . ASN A 1 660 ? 39.154 21.032 -20.703 1.00 74.06 660 ASN A N 1
ATOM 5359 C CA . ASN A 1 660 ? 40.296 21.931 -20.898 1.00 74.06 660 ASN A CA 1
ATOM 5360 C C . ASN A 1 660 ? 41.255 21.454 -22.005 1.00 74.06 660 ASN A C 1
ATOM 5362 O O . ASN A 1 660 ? 41.960 22.285 -22.570 1.00 74.06 660 ASN A O 1
ATOM 5366 N N . ARG A 1 661 ? 41.270 20.150 -22.329 1.00 77.75 661 ARG A N 1
ATOM 5367 C CA . ARG A 1 661 ? 42.084 19.595 -23.421 1.00 77.75 661 ARG A CA 1
ATOM 5368 C C . ARG A 1 661 ? 41.510 19.918 -24.799 1.00 77.75 661 ARG A C 1
ATOM 5370 O O . ARG A 1 661 ? 42.298 20.126 -25.707 1.00 77.75 661 ARG A O 1
ATOM 5377 N N . LEU A 1 662 ? 40.182 20.003 -24.938 1.00 75.31 662 LEU A N 1
ATOM 5378 C CA . LEU A 1 662 ? 39.547 20.446 -26.191 1.00 75.31 662 LEU A CA 1
ATOM 5379 C C . LEU A 1 662 ? 39.969 21.879 -26.523 1.00 75.31 662 LEU A C 1
ATOM 5381 O O . LEU A 1 662 ? 40.330 22.181 -27.653 1.00 75.31 662 LEU A O 1
ATOM 5385 N N . TYR A 1 663 ? 40.023 22.729 -25.493 1.00 75.06 663 TYR A N 1
ATOM 5386 C CA . TYR A 1 663 ? 40.518 24.095 -25.623 1.00 75.06 663 TYR A CA 1
ATOM 5387 C C . TYR A 1 663 ? 41.994 24.137 -26.055 1.00 75.06 663 TYR A C 1
ATOM 5389 O O . TYR A 1 663 ? 42.372 24.957 -26.883 1.00 75.06 663 TYR A O 1
ATOM 5397 N N . ASP A 1 664 ? 42.838 23.258 -25.502 1.00 77.25 664 ASP A N 1
ATOM 5398 C CA . ASP A 1 664 ? 44.256 23.164 -25.888 1.00 77.25 664 ASP A CA 1
ATOM 5399 C C . ASP A 1 664 ? 44.465 22.648 -27.318 1.00 77.25 664 ASP A C 1
ATOM 5401 O O . ASP A 1 664 ? 45.490 22.950 -27.927 1.00 77.25 664 ASP A O 1
ATOM 5405 N N . ALA A 1 665 ? 43.510 21.882 -27.843 1.00 78.56 665 ALA A N 1
ATOM 5406 C CA . ALA A 1 665 ? 43.547 21.315 -29.185 1.00 78.56 665 ALA A CA 1
ATOM 5407 C C . ALA A 1 665 ? 42.894 22.210 -30.261 1.00 78.56 665 ALA A C 1
ATOM 5409 O O . ALA A 1 665 ? 42.945 21.851 -31.434 1.00 78.56 665 ALA A O 1
ATOM 5410 N N . ASP A 1 666 ? 42.301 23.352 -29.879 1.00 75.94 666 ASP A N 1
ATOM 5411 C CA . ASP A 1 666 ? 41.471 24.212 -30.750 1.00 75.94 666 ASP A CA 1
ATOM 5412 C C . ASP A 1 666 ? 40.331 23.433 -31.447 1.00 75.94 666 ASP A C 1
ATOM 5414 O O . ASP A 1 666 ? 39.920 23.728 -32.570 1.00 75.94 666 ASP A O 1
ATOM 5418 N N . GLU A 1 667 ? 39.826 22.391 -30.777 1.00 79.06 667 GLU A N 1
ATOM 5419 C CA . GLU A 1 667 ? 38.728 21.561 -31.269 1.00 79.06 667 GLU A CA 1
ATOM 5420 C C . GLU A 1 667 ? 37.372 22.222 -30.968 1.00 79.06 667 GLU A C 1
ATOM 5422 O O . GLU A 1 667 ? 37.183 22.797 -29.889 1.00 79.06 667 GLU A O 1
ATOM 5427 N N . PRO A 1 668 ? 36.385 22.127 -31.880 1.00 80.50 668 PRO A N 1
ATOM 5428 C CA . PRO A 1 668 ? 35.051 22.646 -31.619 1.00 80.50 668 PRO A CA 1
ATOM 5429 C C . PRO A 1 668 ? 34.401 21.896 -30.452 1.00 80.50 668 PRO A C 1
ATOM 5431 O O . PRO A 1 668 ? 34.400 20.667 -30.405 1.00 80.50 668 PRO A O 1
ATOM 5434 N N . PHE A 1 669 ? 33.803 22.643 -29.524 1.00 85.31 669 PHE A N 1
ATOM 5435 C CA . PHE A 1 669 ? 33.049 22.075 -28.409 1.00 85.31 669 PHE A CA 1
ATOM 5436 C C . PHE A 1 669 ? 31.742 21.442 -28.924 1.00 85.31 669 PHE A C 1
ATOM 5438 O O . PHE A 1 669 ? 30.887 22.175 -29.436 1.00 85.31 669 PHE A O 1
ATOM 5445 N N . PRO A 1 670 ? 31.561 20.111 -28.805 1.00 88.25 670 PRO A N 1
ATOM 5446 C CA . PRO A 1 670 ? 30.322 19.457 -29.222 1.00 88.25 670 PRO A CA 1
ATOM 5447 C C . PRO A 1 670 ? 29.153 19.840 -28.298 1.00 88.25 670 PRO A C 1
ATOM 5449 O O . PRO A 1 670 ? 29.365 20.382 -27.215 1.00 88.25 670 PRO A O 1
ATOM 5452 N N . PRO A 1 671 ? 27.896 19.555 -28.665 1.00 89.56 671 PRO A N 1
ATOM 5453 C CA . PRO A 1 671 ? 26.780 19.689 -27.736 1.00 89.56 671 PRO A CA 1
ATOM 5454 C C . PRO A 1 671 ? 27.042 18.924 -26.428 1.00 89.56 671 PRO A C 1
ATOM 5456 O O . PRO A 1 671 ? 27.568 17.808 -26.441 1.00 89.56 671 PRO A O 1
ATOM 5459 N N . ILE A 1 672 ? 26.684 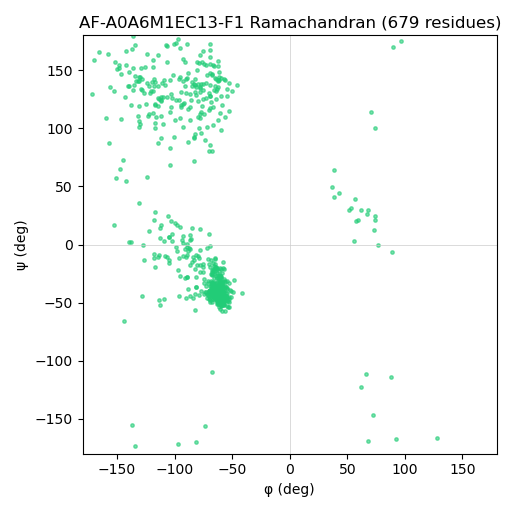19.510 -25.280 1.00 89.19 672 ILE A N 1
ATOM 5460 C CA . ILE A 1 672 ? 27.013 18.931 -23.965 1.00 89.19 672 ILE A CA 1
ATOM 5461 C C . ILE A 1 672 ? 26.413 17.531 -23.780 1.00 89.19 672 ILE A C 1
ATOM 5463 O O . ILE A 1 672 ? 27.059 16.663 -23.194 1.00 89.19 672 ILE A O 1
ATOM 5467 N N . GLN A 1 673 ? 25.224 17.294 -24.337 1.00 89.62 673 GLN A N 1
ATOM 5468 C CA . GLN A 1 673 ? 24.551 15.998 -24.332 1.00 89.62 673 GLN A CA 1
ATOM 5469 C C . GLN A 1 673 ? 25.323 14.932 -25.123 1.00 89.62 673 GLN A C 1
ATOM 5471 O O . GLN A 1 673 ? 25.394 13.779 -24.703 1.00 89.62 673 GLN A O 1
ATOM 5476 N N . GLU A 1 674 ? 25.973 15.313 -26.227 1.00 88.50 674 GLU A N 1
ATOM 5477 C CA . GLU A 1 674 ? 26.829 14.412 -27.003 1.00 88.50 674 GLU A CA 1
ATOM 5478 C C . GLU A 1 674 ? 28.152 14.170 -26.276 1.00 88.50 674 GLU A C 1
ATOM 5480 O O . GLU A 1 674 ? 28.619 13.034 -26.169 1.00 88.50 674 GLU A O 1
ATOM 5485 N N . TYR A 1 675 ? 28.737 15.227 -25.705 1.00 88.62 675 TYR A N 1
ATOM 5486 C CA . TYR A 1 675 ? 30.000 15.135 -24.982 1.00 88.62 675 TYR A CA 1
ATOM 5487 C C . TYR A 1 675 ? 29.898 14.235 -23.749 1.00 88.62 675 TYR A C 1
ATOM 5489 O O . TYR A 1 675 ? 30.747 13.365 -23.526 1.00 88.62 675 TYR A O 1
ATOM 5497 N N . LEU A 1 676 ? 28.849 14.431 -22.946 1.00 89.31 676 LEU A N 1
ATOM 5498 C CA . LEU A 1 676 ? 28.586 13.686 -21.716 1.00 89.31 676 LEU A CA 1
ATOM 5499 C C . LEU A 1 676 ? 27.810 12.394 -21.946 1.00 89.31 676 LEU A C 1
ATOM 5501 O O . LEU A 1 676 ? 27.482 11.720 -20.972 1.00 89.31 676 LEU A O 1
ATOM 5505 N N . LYS A 1 677 ? 27.603 11.991 -23.204 1.00 82.12 677 LYS A N 1
ATOM 5506 C CA . LYS A 1 677 ? 27.044 10.683 -23.526 1.00 82.12 677 LYS A CA 1
ATOM 5507 C C . LYS A 1 677 ? 27.910 9.592 -22.900 1.00 82.12 677 LYS A C 1
ATOM 5509 O O . LYS A 1 677 ? 29.067 9.392 -23.282 1.00 82.12 677 LYS A O 1
ATOM 5514 N N . ILE A 1 678 ? 27.368 8.939 -21.891 1.00 84.06 678 ILE A N 1
ATOM 5515 C CA . ILE A 1 678 ? 27.875 7.705 -21.301 1.00 84.06 678 ILE A CA 1
ATOM 5516 C C . ILE A 1 678 ? 26.741 6.692 -21.371 1.00 84.06 678 ILE A C 1
ATOM 5518 O O . ILE A 1 678 ? 25.595 7.071 -21.624 1.00 84.06 678 ILE A O 1
ATOM 5522 N N . ASP A 1 679 ? 27.080 5.425 -21.200 1.00 77.69 679 ASP A N 1
ATOM 5523 C CA . ASP A 1 679 ? 26.084 4.368 -21.157 1.00 77.69 679 ASP A CA 1
ATOM 5524 C C . ASP A 1 679 ? 25.342 4.445 -19.815 1.00 77.69 679 ASP A C 1
ATOM 5526 O O . ASP A 1 679 ? 25.821 3.948 -18.797 1.00 77.69 679 ASP A O 1
ATOM 5530 N N . TRP A 1 680 ? 24.258 5.223 -19.791 1.00 76.81 680 TRP A N 1
ATOM 5531 C CA . TRP A 1 680 ? 23.378 5.359 -18.627 1.00 76.81 680 TRP A CA 1
ATOM 5532 C C . TRP A 1 680 ? 22.371 4.203 -18.548 1.00 76.81 680 TRP A C 1
ATOM 5534 O O . TRP A 1 680 ? 21.880 3.923 -17.452 1.00 76.81 680 TRP A O 1
ATOM 5544 N N . ASP A 1 681 ? 22.117 3.521 -19.671 1.00 56.53 681 ASP A N 1
ATOM 5545 C CA . ASP A 1 681 ? 21.075 2.500 -19.846 1.00 56.53 681 ASP A CA 1
ATOM 5546 C C . ASP A 1 681 ? 21.518 1.102 -19.417 1.00 56.53 681 ASP A C 1
ATOM 5548 O O . ASP A 1 681 ? 22.736 0.808 -19.436 1.00 56.53 681 ASP A O 1
#

Secondary structure (DSSP, 8-state):
-----------------------------SSPPSEEEEEEEEEE--S-EEESSPPPHHHHHHHHHHHHHHHHHHTT----SS-BPEEEEEE-S----S--TT---STTSTT-EEEEEETTEEEEEESSHHHHHHHHHHHHHH-EEETTEEEEEEEEEEE--SSSEEEEEEE-SSS--B-HHHHHHHHHHHHHTT--EEEEEESS-B--TT-TTS-TTS-B-HHHHHHHHHHHHHTT-EEEEEE-SSS--HHHHTSTTTGGGBSSTT-SSB-TT-TTHHHHHHHHHHHHHHH---SEEE-------SHHHHHHHHT--HHHHHHHHHHHHHHHHHTTT-EEEEE-TTGGG-GGGGGG--S-PEEEEE-SS--TT-SHHHHHHHHTTT--EEEEEE-S-SS-SS--HHHHHHHHHHHHHHHHHHT--EEEEEE---STT--GGGGHHHHHHHHHHHH-SS---HHHHHHHHHHHHS-HHHHHHHHHHHHHHHHHHHHHHHHHS-HHHHTTS-TTSHHHHHHHHHSHHHHHHHHHHHHHHHHHHHHHGGG-TTHHHHHHHHHHHHHHHHHHHHHHHHHHHHHHHHHHTT-S-HHHHHHHHHHHH-SSSSHHHHHHHHHHHHHHHHHHHHHTTB-STTHHHHHHHHHHHHHHHHHHHHHHHTHHHHHHTT-----HHHHT-----

Radius of gyration: 29.23 Å; Cα contacts (8 Å, |Δi|>4): 1233; chains: 1; bounding box: 72×102×75 Å

Mean predicted aligned error: 6.41 Å

Sequence (681 aa):
MLMRISNLFITLFVGLLNLTFSVSAQVSLLPAPQSIQYGKGKVYLSNDIRFVQELVEEDVFVKNNLESLLQEKLVDSPAKGGTIARIVLKRTGEPNPLPTVDEVVGRSSREYYAMTIKGDQIEITSPSSAGLFYGVQTLRQMITQDDKGVFVPELTLEDWPVMAYRGFMMDMTHMQFPTMDEIKKQIDFLSLWKINQYYFYSEANIELEGYPLLMPAARFTKEQVKEVIEYARERFIDVIPNLNLYGHLHDVFKHEHYTDLAATPYGQEFKVDHPDVEGIVLNWIDQFTGMFSSPFFHIGFDETYLMKYEAERMGMTPDELFLKMLNRTVKAVEEKGKKAMFYSDRLRLFPDGISKIEGSPIVVSWKYSTPPTGYGDYVAPFTERDLPVFVQSGSLNYWWLLPDVVSSFENSYVWLEAAQKFGSKGFIMSGWTDSWNALMRLTRPDMAHGAAVSWQKERMDNEEFFTAYCNAQYPDSIALLLTTSHQCLAEAAHISRDVFGKTSEQIWANPFSEEALKIYSEKKNELRRSKLLTEKAQILLMEAMKSGLDTTSMYAMLVGSKLLDYLLTKQLYAGRIADIYNTHKDSRDKRKFGAYMAEAHHFFSSFAVDMHNMVVENKVMFEKAWKNEFTDFRLGIALGHFDKELHNWFAVQRKLQRLNRLYDADEPFPPIQEYLKIDWD

Solvent-accessible surface area (backbone atoms only — not comparable to full-atom values): 36035 Å² total; per-residue (Å²): 136,87,90,84,89,85,86,88,82,87,83,87,82,86,80,85,75,86,74,81,74,80,68,75,82,76,75,75,59,75,49,44,66,74,40,76,46,77,56,91,54,70,30,29,60,56,92,49,72,43,65,77,55,88,78,49,75,64,44,50,46,44,48,51,53,50,51,52,51,49,52,72,66,39,76,88,35,69,62,64,65,80,43,62,20,39,36,38,43,35,59,77,54,62,52,64,49,54,83,59,100,82,60,51,57,45,89,82,14,53,54,12,26,38,38,41,32,56,70,50,34,35,38,38,38,13,46,7,36,36,3,42,40,51,46,49,42,56,50,59,66,45,61,44,73,56,100,41,18,35,27,33,68,18,29,42,37,38,33,39,42,73,31,60,38,32,31,40,33,44,52,42,52,69,46,51,35,65,31,74,69,39,53,50,52,50,46,55,51,39,37,63,40,66,30,34,32,38,28,49,28,31,54,50,25,59,62,50,92,96,44,79,81,43,38,75,84,56,46,41,46,66,65,55,51,44,51,52,40,52,61,27,41,76,52,30,22,35,45,28,51,31,31,44,76,42,18,68,31,38,80,52,15,66,37,81,95,40,12,85,50,21,66,42,79,54,30,31,33,58,25,86,86,44,84,61,50,59,60,51,54,53,49,49,50,54,56,49,60,74,62,41,83,42,55,49,40,29,44,29,54,40,85,62,77,59,48,53,59,55,11,55,75,70,76,42,50,47,58,57,49,50,48,56,54,48,39,52,53,40,50,60,38,40,76,71,74,31,44,27,26,33,42,41,69,57,50,71,79,39,63,78,51,64,81,68,61,58,88,76,43,35,37,34,32,70,61,78,68,75,54,97,82,54,43,50,91,64,45,45,77,43,41,81,66,75,30,50,39,29,39,33,33,34,35,49,28,27,47,26,52,46,36,27,49,66,56,29,52,54,34,39,52,47,46,47,53,36,28,63,75,60,68,36,49,30,41,30,30,32,47,57,33,78,29,74,72,50,59,73,65,59,38,50,64,44,56,47,44,46,25,25,66,33,25,24,91,73,89,74,55,72,70,60,43,37,46,35,51,25,55,64,75,37,61,80,93,38,15,64,43,50,22,54,19,51,54,26,42,30,52,20,27,44,52,46,33,77,72,57,54,44,40,58,59,52,60,59,50,58,41,54,38,73,67,40,41,46,46,37,73,76,39,48,66,58,48,52,50,27,39,53,28,29,53,52,22,46,56,32,44,62,56,43,44,72,73,66,58,68,45,69,50,53,45,36,45,46,42,30,39,51,53,47,41,45,41,42,48,48,36,54,46,39,35,49,48,48,51,54,44,72,74,33,71,85,51,95,45,65,68,61,40,52,57,61,49,33,51,43,33,32,92,87,66,15,56,33,45,53,49,45,52,50,39,55,51,49,46,58,49,44,53,55,45,44,64,72,40,25,49,76,45,60,44,69,61,47,53,45,54,42,56,51,50,41,52,50,38,53,50,49,25,56,53,55,60,48,51,66,54,38,65,75,65,74,49,83,83,66,60,64,47,67,68,63,61,65,90,59,123

Nearest PDB structures (foldseek):
  2epo-assembly1_B  TM=8.048E-01  e=1.544E-24  Streptococcus gordonii
  3lmy-assembly1_A-2  TM=8.026E-01  e=2.447E-20  Homo sapiens
  2gjx-assembly1_B  TM=7.998E-01  e=2.334E-20  Homo sapiens
  5bro-assembly1_A-2  TM=8.047E-01  e=1.709E-19  Homo sapiens
  7cbn-assembly1_A  TM=7.257E-01  e=8.742E-18  Akkermansia muciniphila ATCC BAA-835

pLDDT: mean 91.59, std 12.93, range [27.73, 98.88]